Protein AF-0000000077138490 (afdb_homodimer)

Nearest PDB structures (foldseek):
  3auf-assembly1_A-2  TM=9.667E-01  e=4.530E-28  Symbiobacterium toebii
  5j9f-assembly2_A  TM=9.584E-01  e=4.190E-25  Homo sapiens
  2ywr-assembly1_A  TM=9.651E-01  e=1.581E-24  Aquifex aeolicus
  1men-assembly1_A  TM=9.579E-01  e=2.976E-24  Homo sapiens
  4zyv-assembly1_A  TM=9.561E-01  e=3.170E-24  Homo sapiens

Foldseek 3Di:
DDDQFEEEEEAAAACLLVLLLVVLCVVVVFRHDYAEYEYLHPPHNNRVSCVVVVGHYHYQNVVVDPDPVVSLVVVQVVVVVSVGQAYEYEHHQDDRDQVSCVVNPPRYKYKAFWDPPQQFHPPSLVVCVVVPDQKTEMWIARDHPDTPQAATDDIDMDGDDPPDDSVRSVVVRSVRSSPVVSVSVSQVSVVQWDDDPRYTGGHD/DDDQFEEEEEAAAACLLVLLLVVLCVVVVFRHDYAEYEYLHPPHNNNVSCVVVVGHYHYQHVVVDPDPVVSLVVVQVVVVVSVGQAYEYEHHQDDRDQVSCVVNPPRYKYKAFWDPPQQFHPPSLVVCVVVPDQKTEMWIARDHPDTPQAATDDIDMDGDDPPDDSVNSVVVRSVVSSPVVSVSVSQVSVVQWDDDPRYTGGHD

Organism: Leptospira biflexa serovar Patoc (strain Patoc 1 / ATCC 23582 / Paris) (NCBI:txid456481)

Structure (mmCIF, N/CA/C/O backbone):
data_AF-0000000077138490-model_v1
#
loop_
_entity.id
_entity.type
_entity.pdbx_description
1 polymer 'Phosphoribosylglycinamide formyltransferase'
#
loop_
_atom_site.group_PDB
_atom_site.id
_atom_site.type_symbol
_atom_site.label_atom_id
_atom_site.label_alt_id
_atom_site.label_comp_id
_atom_site.label_asym_id
_atom_site.label_entity_id
_atom_site.label_seq_id
_atom_site.pdbx_PDB_ins_code
_atom_site.Cartn_x
_atom_site.Cartn_y
_atom_site.Cartn_z
_atom_site.occupancy
_atom_site.B_iso_or_equiv
_atom_site.auth_seq_id
_atom_site.auth_comp_id
_atom_site.auth_asym_id
_atom_site.auth_atom_id
_atom_site.pdbx_PDB_model_num
ATOM 1 N N . MET A 1 1 ? 19.844 -21.078 -25.609 1 45.41 1 MET A N 1
ATOM 2 C CA . MET A 1 1 ? 18.406 -20.828 -25.562 1 45.41 1 MET A CA 1
ATOM 3 C C . MET A 1 1 ? 17.766 -21.531 -24.359 1 45.41 1 MET A C 1
ATOM 5 O O . MET A 1 1 ? 17.984 -22.719 -24.156 1 45.41 1 MET A O 1
ATOM 9 N N . GLY A 1 2 ? 17.375 -20.781 -23.266 1 61.38 2 GLY A N 1
ATOM 10 C CA . GLY A 1 2 ? 17.156 -21.484 -22.016 1 61.38 2 GLY A CA 1
ATOM 11 C C . GLY A 1 2 ? 16.125 -22.594 -22.125 1 61.38 2 GLY A C 1
ATOM 12 O O . GLY A 1 2 ? 15.359 -22.656 -23.094 1 61.38 2 GLY A O 1
ATOM 13 N N . LYS A 1 3 ? 16.297 -23.719 -21.406 1 80.75 3 LYS A N 1
ATOM 14 C CA . LYS A 1 3 ? 15.43 -24.891 -21.344 1 80.75 3 LYS A CA 1
ATOM 15 C C . LYS A 1 3 ? 13.977 -24.484 -21.141 1 80.75 3 LYS A C 1
ATOM 17 O O . LYS A 1 3 ? 13.695 -23.484 -20.469 1 80.75 3 LYS A O 1
ATOM 22 N N . THR A 1 4 ? 13.07 -25.109 -22 1 93.81 4 THR A N 1
ATOM 23 C CA . THR A 1 4 ? 11.641 -24.906 -21.797 1 93.81 4 THR A CA 1
ATOM 24 C C . THR A 1 4 ? 11.25 -25.188 -20.344 1 93.81 4 THR A C 1
ATOM 26 O O . THR A 1 4 ? 11.586 -26.234 -19.797 1 93.81 4 THR A O 1
ATOM 29 N N . LYS A 1 5 ? 10.617 -24.25 -19.688 1 97.06 5 LYS A N 1
ATOM 30 C CA . LYS A 1 5 ? 10.234 -24.406 -18.281 1 97.06 5 LYS A CA 1
ATOM 31 C C . LYS A 1 5 ? 8.922 -25.172 -18.156 1 97.06 5 LYS A C 1
ATOM 33 O O . LYS A 1 5 ? 8.016 -25.016 -18.984 1 97.06 5 LYS A O 1
ATOM 38 N N . ARG A 1 6 ? 8.898 -25.984 -17.203 1 98.12 6 ARG A N 1
ATOM 39 C CA . ARG A 1 6 ? 7.719 -26.766 -16.875 1 98.12 6 ARG A CA 1
ATOM 40 C C . ARG A 1 6 ? 6.898 -26.109 -15.773 1 98.12 6 ARG A C 1
ATOM 42 O O . ARG A 1 6 ? 7.426 -25.797 -14.703 1 98.12 6 ARG A O 1
ATOM 49 N N . VAL A 1 7 ? 5.543 -25.922 -16.078 1 98.62 7 VAL A N 1
ATOM 50 C CA . VAL A 1 7 ? 4.762 -25.125 -15.141 1 98.62 7 VAL A CA 1
ATOM 51 C C . VAL A 1 7 ? 3.537 -25.906 -14.688 1 98.62 7 VAL A C 1
ATOM 53 O O . VAL A 1 7 ? 2.891 -26.578 -15.492 1 98.62 7 VAL A O 1
ATOM 56 N N . VAL A 1 8 ? 3.26 -25.875 -13.414 1 98.88 8 VAL A N 1
ATOM 57 C CA . VAL A 1 8 ? 2.021 -26.344 -12.805 1 98.88 8 VAL A CA 1
ATOM 58 C C . VAL A 1 8 ? 1.247 -25.172 -12.219 1 98.88 8 VAL A C 1
ATOM 60 O O . VAL A 1 8 ? 1.833 -24.281 -11.578 1 98.88 8 VAL A O 1
ATOM 63 N N . PHE A 1 9 ? -0.049 -25.141 -12.445 1 98.94 9 PHE A N 1
ATOM 64 C CA . PHE A 1 9 ? -0.907 -24.109 -11.852 1 98.94 9 PHE A CA 1
ATOM 65 C C . PHE A 1 9 ? -1.698 -24.688 -10.68 1 98.94 9 PHE A C 1
ATOM 67 O O . PHE A 1 9 ? -2.096 -25.844 -10.703 1 98.94 9 PHE A O 1
ATOM 74 N N . LEU A 1 10 ? -1.898 -23.875 -9.664 1 98.94 10 LEU A N 1
ATOM 75 C CA . LEU A 1 10 ? -2.781 -24.172 -8.539 1 98.94 10 LEU A CA 1
ATOM 76 C C . LEU A 1 10 ? -3.955 -23.203 -8.5 1 98.94 10 LEU A C 1
ATOM 78 O O . LEU A 1 10 ? -3.764 -21.984 -8.586 1 98.94 10 LEU A O 1
ATOM 82 N N . ALA A 1 11 ? -5.207 -23.719 -8.383 1 98.81 11 ALA A N 1
ATOM 83 C CA . ALA A 1 11 ? -6.383 -22.859 -8.289 1 98.81 11 ALA A CA 1
ATOM 84 C C . ALA A 1 11 ? -7.496 -23.531 -7.504 1 98.81 11 ALA A C 1
ATOM 86 O O . ALA A 1 11 ? -7.621 -24.766 -7.52 1 98.81 11 ALA A O 1
ATOM 87 N N . SER A 1 12 ? -8.359 -22.734 -6.84 1 98.62 12 SER A N 1
ATOM 88 C CA . SER A 1 12 ? -9.461 -23.25 -6.035 1 98.62 12 SER A CA 1
ATOM 89 C C . SER A 1 12 ? -10.812 -22.812 -6.59 1 98.62 12 SER A C 1
ATOM 91 O O . SER A 1 12 ? -11.852 -23.359 -6.223 1 98.62 12 SER A O 1
ATOM 93 N N . GLY A 1 13 ? -10.727 -21.75 -7.477 1 97.19 13 GLY A N 1
ATOM 94 C CA . GLY A 1 13 ? -12.016 -21.141 -7.762 1 97.19 13 GLY A CA 1
ATOM 95 C C . GLY A 1 13 ? -12.234 -20.875 -9.242 1 97.19 13 GLY A C 1
ATOM 96 O O . GLY A 1 13 ? -12.086 -21.781 -10.062 1 97.19 13 GLY A O 1
ATOM 97 N N . ARG A 1 14 ? -12.586 -19.625 -9.688 1 95.69 14 ARG A N 1
ATOM 98 C CA . ARG A 1 14 ? -13.117 -19.203 -10.977 1 95.69 14 ARG A CA 1
ATOM 99 C C . ARG A 1 14 ? -12.094 -19.422 -12.086 1 95.69 14 ARG A C 1
ATOM 101 O O . ARG A 1 14 ? -12.461 -19.672 -13.242 1 95.69 14 ARG A O 1
ATOM 108 N N . GLY A 1 15 ? -10.883 -19.234 -11.742 1 98.5 15 GLY A N 1
ATOM 109 C CA . GLY A 1 15 ? -9.828 -19.547 -12.695 1 98.5 15 GLY A CA 1
ATOM 110 C C . GLY A 1 15 ? -9.578 -18.422 -13.68 1 98.5 15 GLY A C 1
ATOM 111 O O . GLY A 1 15 ? -8.922 -18.625 -14.711 1 98.5 15 GLY A O 1
ATOM 112 N N . SER A 1 16 ? -10.07 -17.172 -13.375 1 98.44 16 SER A N 1
ATOM 113 C CA . SER A 1 16 ? -9.906 -16.047 -14.281 1 98.44 16 SER A CA 1
ATOM 114 C C . SER A 1 16 ? -8.438 -15.734 -14.523 1 98.44 16 SER A C 1
ATOM 116 O O . SER A 1 16 ? -8.008 -15.555 -15.664 1 98.44 16 SER A O 1
ATOM 118 N N . ASN A 1 17 ? -7.629 -15.695 -13.516 1 98.81 17 ASN A N 1
ATOM 119 C CA . ASN A 1 17 ? -6.199 -15.453 -13.664 1 98.81 17 ASN A CA 1
ATOM 120 C C . ASN A 1 17 ? -5.516 -16.578 -14.43 1 98.81 17 ASN A C 1
ATOM 122 O O . ASN A 1 17 ? -4.629 -16.328 -15.25 1 98.81 17 ASN A O 1
ATOM 126 N N . PHE A 1 18 ? -5.945 -17.812 -14.164 1 98.88 18 PHE A N 1
ATOM 127 C CA . PHE A 1 18 ? -5.426 -18.969 -14.883 1 98.88 18 PHE A CA 1
ATOM 128 C C . PHE A 1 18 ? -5.684 -18.828 -16.375 1 98.88 18 PHE A C 1
ATOM 130 O O . PHE A 1 18 ? -4.762 -18.969 -17.188 1 98.88 18 PHE A O 1
ATOM 137 N N . SER A 1 19 ? -6.859 -18.5 -16.688 1 98.81 19 SER A N 1
ATOM 138 C CA . SER A 1 19 ? -7.242 -18.328 -18.078 1 98.81 19 SER A CA 1
ATOM 139 C C . SER A 1 19 ? -6.402 -17.266 -18.766 1 98.81 19 SER A C 1
ATOM 141 O O . SER A 1 19 ? -5.859 -17.484 -19.844 1 98.81 19 SER A O 1
ATOM 143 N N . ALA A 1 20 ? -6.293 -16.125 -18.125 1 98.69 20 ALA A N 1
ATOM 144 C CA . ALA A 1 20 ? -5.527 -15.016 -18.688 1 98.69 20 ALA A CA 1
ATOM 145 C C . ALA A 1 20 ? -4.066 -15.406 -18.891 1 98.69 20 ALA A C 1
ATOM 147 O O . ALA A 1 20 ? -3.457 -15.055 -19.906 1 98.69 20 ALA A O 1
ATOM 148 N N . ALA A 1 21 ? -3.518 -16.125 -17.953 1 98.69 21 ALA A N 1
ATOM 149 C CA . ALA A 1 21 ? -2.129 -16.562 -18.047 1 98.69 21 ALA A CA 1
ATOM 150 C C . ALA A 1 21 ? -1.93 -17.516 -19.234 1 98.69 21 ALA A C 1
ATOM 152 O O . ALA A 1 21 ? -1.017 -17.328 -20.031 1 98.69 21 ALA A O 1
ATOM 153 N N . VAL A 1 22 ? -2.795 -18.516 -19.359 1 98.5 22 VAL A N 1
ATOM 154 C CA . VAL A 1 22 ? -2.688 -19.516 -20.406 1 98.5 22 VAL A CA 1
ATOM 155 C C . VAL A 1 22 ? -2.84 -18.859 -21.766 1 98.5 22 VAL A C 1
ATOM 157 O O . VAL A 1 22 ? -2.062 -19.125 -22.688 1 98.5 22 VAL A O 1
ATOM 160 N N . GLU A 1 23 ? -3.807 -17.953 -21.891 1 98.31 23 GLU A N 1
ATOM 161 C CA . GLU A 1 23 ? -4.02 -17.25 -23.141 1 98.31 23 GLU A CA 1
ATOM 162 C C . GLU A 1 23 ? -2.775 -16.453 -23.547 1 98.31 23 GLU A C 1
ATOM 164 O O . GLU A 1 23 ? -2.385 -16.453 -24.719 1 98.31 23 GLU A O 1
ATOM 169 N N . SER A 1 24 ? -2.221 -15.789 -22.578 1 97.44 24 SER A N 1
ATOM 170 C CA . SER A 1 24 ? -1.019 -15 -22.844 1 97.44 24 SER A CA 1
ATOM 171 C C . SER A 1 24 ? 0.147 -15.898 -23.25 1 97.44 24 SER A C 1
ATOM 173 O O . SER A 1 24 ? 0.886 -15.578 -24.188 1 97.44 24 SER A O 1
ATOM 175 N N . ILE A 1 25 ? 0.33 -17.016 -22.562 1 95.38 25 ILE A N 1
ATOM 176 C CA . ILE A 1 25 ? 1.402 -17.953 -22.844 1 95.38 25 ILE A CA 1
ATOM 177 C C . ILE A 1 25 ? 1.269 -18.453 -24.281 1 95.38 25 ILE A C 1
ATOM 179 O O . ILE A 1 25 ? 2.252 -18.5 -25.031 1 95.38 25 ILE A O 1
ATOM 183 N N . GLN A 1 26 ? 0.097 -18.797 -24.672 1 96 26 GLN A N 1
ATOM 184 C CA . GLN A 1 26 ? -0.157 -19.312 -26 1 96 26 GLN A CA 1
ATOM 185 C C . GLN A 1 26 ? 0.01 -18.219 -27.062 1 96 26 GLN A C 1
ATOM 187 O O . GLN A 1 26 ? 0.671 -18.422 -28.078 1 96 26 GLN A O 1
ATOM 192 N N . LYS A 1 27 ? -0.556 -17.062 -26.766 1 95.75 27 LYS A N 1
ATOM 193 C CA . LYS A 1 27 ? -0.532 -15.961 -27.719 1 95.75 27 LYS A CA 1
ATOM 194 C C . LYS A 1 27 ? 0.897 -15.5 -27.984 1 95.75 27 LYS A C 1
ATOM 196 O O . LYS A 1 27 ? 1.263 -15.242 -29.141 1 95.75 27 LYS A O 1
ATOM 201 N N . LYS A 1 28 ? 1.673 -15.414 -26.984 1 95 28 LYS A N 1
ATOM 202 C CA . LYS A 1 28 ? 3.037 -14.914 -27.109 1 95 28 LYS A CA 1
ATOM 203 C C . LYS A 1 28 ? 4.008 -16.047 -27.453 1 95 28 LYS A C 1
ATOM 205 O O . LYS A 1 28 ? 5.211 -15.812 -27.594 1 95 28 LYS A O 1
ATOM 210 N N . LYS A 1 29 ? 3.521 -17.25 -27.469 1 92.88 29 LYS A N 1
ATOM 211 C CA . LYS A 1 29 ? 4.316 -18.438 -27.781 1 92.88 29 LYS A CA 1
ATOM 212 C C . LYS A 1 29 ? 5.492 -18.562 -26.812 1 92.88 29 LYS A C 1
ATOM 214 O O . LYS A 1 29 ? 6.629 -18.766 -27.234 1 92.88 29 LYS A O 1
ATOM 219 N N . LEU A 1 30 ? 5.129 -18.25 -25.547 1 92.5 30 LEU A N 1
ATOM 220 C CA . LEU A 1 30 ? 6.164 -18.391 -24.531 1 92.5 30 LEU A CA 1
ATOM 221 C C . LEU A 1 30 ? 6.641 -19.844 -24.438 1 92.5 30 LEU A C 1
ATOM 223 O O . LEU A 1 30 ? 5.844 -20.766 -24.594 1 92.5 30 LEU A O 1
ATOM 227 N N . LYS A 1 31 ? 7.902 -20.047 -24.172 1 91.25 31 LYS A N 1
ATOM 228 C CA . LYS A 1 31 ? 8.484 -21.375 -24.062 1 91.25 31 LYS A CA 1
ATOM 229 C C . LYS A 1 31 ? 8.219 -21.984 -22.703 1 91.25 31 LYS A C 1
ATOM 231 O O . LYS A 1 31 ? 9.133 -22.141 -21.891 1 91.25 31 LYS A O 1
ATOM 236 N N . LEU A 1 32 ? 6.98 -22.359 -22.531 1 95.38 32 LEU A N 1
ATOM 237 C CA . LEU A 1 32 ? 6.531 -23 -21.312 1 95.38 32 LEU A CA 1
ATOM 238 C C . LEU A 1 32 ? 5.742 -24.266 -21.625 1 95.38 32 LEU A C 1
ATOM 240 O O . LEU A 1 32 ? 4.965 -24.297 -22.578 1 95.38 32 LEU A O 1
ATOM 244 N N . ASP A 1 33 ? 6.035 -25.297 -20.922 1 96.56 33 ASP A N 1
ATOM 245 C CA . ASP A 1 33 ? 5.246 -26.516 -20.953 1 96.56 33 ASP A CA 1
ATOM 246 C C . ASP A 1 33 ? 4.266 -26.578 -19.781 1 96.56 33 ASP A C 1
ATOM 248 O O . ASP A 1 33 ? 4.676 -26.766 -18.641 1 96.56 33 ASP A O 1
ATOM 252 N N . ILE A 1 34 ? 2.984 -26.328 -20.062 1 98.31 34 ILE A N 1
ATOM 253 C CA . ILE A 1 34 ? 1.968 -26.391 -19.016 1 98.31 34 ILE A CA 1
ATOM 254 C C . ILE A 1 34 ? 1.633 -27.844 -18.703 1 98.31 34 ILE A C 1
ATOM 256 O O . ILE A 1 34 ? 1.036 -28.547 -19.531 1 98.31 34 ILE A O 1
ATOM 260 N N . LEU A 1 35 ? 1.93 -28.266 -17.531 1 98.62 35 LEU A N 1
ATOM 261 C CA . LEU A 1 35 ? 1.825 -29.688 -17.188 1 98.62 35 LEU A CA 1
ATOM 262 C C . LEU A 1 35 ? 0.421 -30.031 -16.688 1 98.62 35 LEU A C 1
ATOM 264 O O . LEU A 1 35 ? -0.133 -31.062 -17.062 1 98.62 35 LEU A O 1
ATOM 268 N N . ALA A 1 36 ? -0.094 -29.188 -15.836 1 98.81 36 ALA A N 1
ATOM 269 C CA . ALA A 1 36 ? -1.398 -29.484 -15.25 1 98.81 36 ALA A CA 1
ATOM 270 C C . ALA A 1 36 ? -1.926 -28.281 -14.461 1 98.81 36 ALA A C 1
ATOM 272 O O . ALA A 1 36 ? -1.16 -27.391 -14.094 1 98.81 36 ALA A O 1
ATOM 273 N N . LEU A 1 37 ? -3.225 -28.234 -14.312 1 98.94 37 LEU A N 1
ATOM 274 C CA . LEU A 1 37 ? -3.875 -27.469 -13.258 1 98.94 37 LEU A CA 1
ATOM 275 C C . LEU A 1 37 ? -4.27 -28.359 -12.094 1 98.94 37 LEU A C 1
ATOM 277 O O . LEU A 1 37 ? -4.988 -29.344 -12.281 1 98.94 37 LEU A O 1
ATOM 281 N N . VAL A 1 38 ? -3.73 -28.062 -10.953 1 98.94 38 VAL A N 1
ATOM 282 C CA . VAL A 1 38 ? -4.066 -28.797 -9.734 1 98.94 38 VAL A CA 1
ATOM 283 C C . VAL A 1 38 ? -5.047 -27.969 -8.898 1 98.94 38 VAL A C 1
ATOM 285 O O . VAL A 1 38 ? -4.828 -26.781 -8.656 1 98.94 38 VAL A O 1
ATOM 288 N N . SER A 1 39 ? -6.141 -28.594 -8.43 1 98.88 39 SER A N 1
ATOM 289 C CA . SER A 1 39 ? -7.137 -27.891 -7.625 1 98.88 39 SER A CA 1
ATOM 290 C C . SER A 1 39 ? -7.461 -28.672 -6.352 1 98.88 39 SER A C 1
ATOM 292 O O . SER A 1 39 ? -7.488 -29.891 -6.359 1 98.88 39 SER A O 1
ATOM 294 N N . ASP A 1 40 ? -7.695 -27.969 -5.297 1 98.75 40 ASP A N 1
ATOM 295 C CA . ASP A 1 40 ? -8.125 -28.547 -4.031 1 98.75 40 ASP A CA 1
ATOM 296 C C . ASP A 1 40 ? -9.648 -28.688 -3.98 1 98.75 40 ASP A C 1
ATOM 298 O O . ASP A 1 40 ? -10.195 -29.266 -3.037 1 98.75 40 ASP A O 1
ATOM 302 N N . ASN A 1 41 ? -10.352 -28.125 -4.953 1 98.62 41 ASN A N 1
ATOM 303 C CA . ASN A 1 41 ? -11.805 -28.047 -5.043 1 98.62 41 ASN A CA 1
ATOM 304 C C . ASN A 1 41 ? -12.328 -28.703 -6.312 1 98.62 41 ASN A C 1
ATOM 306 O O . ASN A 1 41 ? -12.148 -28.188 -7.414 1 98.62 41 ASN A O 1
ATOM 310 N N . PRO A 1 42 ? -13.031 -29.812 -6.156 1 98.31 42 PRO A N 1
ATOM 311 C CA . PRO A 1 42 ? -13.516 -30.531 -7.34 1 98.31 42 PRO A CA 1
ATOM 312 C C . PRO A 1 42 ? -14.5 -29.703 -8.164 1 98.31 42 PRO A C 1
ATOM 314 O O . PRO A 1 42 ? -14.742 -30 -9.336 1 98.31 42 PRO A O 1
ATOM 317 N N . GLU A 1 43 ? -15.023 -28.672 -7.582 1 98.25 43 GLU A N 1
ATOM 318 C CA . GLU A 1 43 ? -16.047 -27.875 -8.258 1 98.25 43 GLU A CA 1
ATOM 319 C C . GLU A 1 43 ? -15.453 -26.594 -8.836 1 98.25 43 GLU A C 1
ATOM 321 O O . GLU A 1 43 ? -16.188 -25.734 -9.32 1 98.25 43 GLU A O 1
ATOM 326 N N . ALA A 1 44 ? -14.172 -26.484 -8.797 1 98.69 44 ALA A N 1
ATOM 327 C CA . ALA A 1 44 ? -13.539 -25.25 -9.289 1 98.69 44 ALA A CA 1
ATOM 328 C C . ALA A 1 44 ? -13.805 -25.062 -10.773 1 98.69 44 ALA A C 1
ATOM 330 O O . ALA A 1 44 ? -13.547 -25.953 -11.586 1 98.69 44 ALA A O 1
ATOM 331 N N . LYS A 1 45 ? -14.25 -23.891 -11.148 1 98.69 45 LYS A N 1
ATOM 332 C CA . LYS A 1 45 ? -14.492 -23.578 -12.555 1 98.69 45 LYS A CA 1
ATOM 333 C C . LYS A 1 45 ? -13.188 -23.578 -13.344 1 98.69 45 LYS A C 1
ATOM 335 O O . LYS A 1 45 ? -13.188 -23.828 -14.555 1 98.69 45 LYS A O 1
ATOM 340 N N . ALA A 1 46 ? -12.117 -23.406 -12.68 1 98.81 46 ALA A N 1
ATOM 341 C CA . ALA A 1 46 ? -10.797 -23.453 -13.297 1 98.81 46 ALA A CA 1
ATOM 342 C C . ALA A 1 46 ? -10.555 -24.797 -13.977 1 98.81 46 ALA A C 1
ATOM 344 O O . ALA A 1 46 ? -9.852 -24.875 -14.992 1 98.81 46 ALA A O 1
ATOM 345 N N . LEU A 1 47 ? -11.133 -25.859 -13.445 1 98.81 47 LEU A N 1
ATOM 346 C CA . LEU A 1 47 ? -10.969 -27.188 -14.016 1 98.81 47 LEU A CA 1
ATOM 347 C C . LEU A 1 47 ? -11.594 -27.266 -15.398 1 98.81 47 LEU A C 1
ATOM 349 O O . LEU A 1 47 ? -11 -27.828 -16.328 1 98.81 47 LEU A O 1
ATOM 353 N N . THR A 1 48 ? -12.711 -26.703 -15.516 1 98.62 48 THR A N 1
ATOM 354 C CA . THR A 1 48 ? -13.391 -26.672 -16.812 1 98.62 48 THR A CA 1
ATOM 355 C C . THR A 1 48 ? -12.594 -25.844 -17.812 1 98.62 48 THR A C 1
ATOM 357 O O . THR A 1 48 ? -12.453 -26.234 -18.969 1 98.62 48 THR A O 1
ATOM 360 N N . ILE A 1 49 ? -12.086 -24.734 -17.391 1 98.62 49 ILE A N 1
ATOM 361 C CA . ILE A 1 49 ? -11.266 -23.875 -18.25 1 98.62 49 ILE A CA 1
ATOM 362 C C . ILE A 1 49 ? -10.047 -24.656 -18.734 1 98.62 49 ILE A C 1
ATOM 364 O O . ILE A 1 49 ? -9.719 -24.625 -19.922 1 98.62 49 ILE A O 1
ATOM 368 N N . ALA A 1 50 ? -9.367 -25.359 -17.812 1 98.75 50 ALA A N 1
ATOM 369 C CA . ALA A 1 50 ? -8.195 -26.156 -18.172 1 98.75 50 ALA A CA 1
ATOM 370 C C . ALA A 1 50 ? -8.539 -27.172 -19.25 1 98.75 50 ALA A C 1
ATOM 372 O O . ALA A 1 50 ? -7.816 -27.312 -20.25 1 98.75 50 ALA A O 1
ATOM 373 N N . LYS A 1 51 ? -9.602 -27.844 -19.078 1 98.31 51 LYS A N 1
ATOM 374 C CA . LYS A 1 51 ? -10.039 -28.859 -20.047 1 98.31 51 LYS A CA 1
ATOM 375 C C . LYS A 1 51 ? -10.281 -28.234 -21.406 1 98.31 51 LYS A C 1
ATOM 377 O O . LYS A 1 51 ? -9.914 -28.812 -22.438 1 98.31 51 LYS A O 1
ATOM 382 N N . ASN A 1 52 ? -10.883 -27.078 -21.391 1 98.19 52 ASN A N 1
ATOM 383 C CA . ASN A 1 52 ? -11.164 -26.391 -22.641 1 98.19 52 ASN A CA 1
ATOM 384 C C . ASN A 1 52 ? -9.875 -26.031 -23.391 1 98.19 52 ASN A C 1
ATOM 386 O O . ASN A 1 52 ? -9.867 -25.938 -24.609 1 98.19 52 ASN A O 1
ATOM 390 N N . PHE A 1 53 ? -8.797 -25.828 -22.688 1 98 53 PHE A N 1
ATOM 391 C CA . PHE A 1 53 ? -7.504 -25.5 -23.281 1 98 53 PHE A CA 1
ATOM 392 C C . PHE A 1 53 ? -6.727 -26.766 -23.609 1 98 53 PHE A C 1
ATOM 394 O O . PHE A 1 53 ? -5.617 -26.703 -24.141 1 98 53 PHE A O 1
ATOM 401 N N . GLY A 1 54 ? -7.273 -27.922 -23.172 1 98.12 54 GLY A N 1
ATOM 402 C CA . GLY A 1 54 ? -6.578 -29.188 -23.359 1 98.12 54 GLY A CA 1
ATOM 403 C C . GLY A 1 54 ? -5.477 -29.422 -22.344 1 98.12 54 GLY A C 1
ATOM 404 O O . GLY A 1 54 ? -4.516 -30.141 -22.625 1 98.12 54 GLY A O 1
ATOM 405 N N . ILE A 1 55 ? -5.547 -28.781 -21.266 1 98.56 55 ILE A N 1
ATOM 406 C CA . ILE A 1 55 ? -4.547 -28.906 -20.203 1 98.56 55 ILE A CA 1
ATOM 407 C C . ILE A 1 55 ? -4.988 -29.969 -19.203 1 98.56 55 ILE A C 1
ATOM 409 O O . ILE A 1 55 ? -6.156 -30.016 -18.812 1 98.56 55 ILE A O 1
ATOM 413 N N . SER A 1 56 ? -4.094 -30.875 -18.828 1 98.69 56 SER A N 1
ATOM 414 C CA . SER A 1 56 ? -4.383 -31.906 -17.844 1 98.69 56 SER A CA 1
ATOM 415 C C . SER A 1 56 ? -4.805 -31.312 -16.516 1 98.69 56 SER A C 1
ATOM 417 O O . SER A 1 56 ? -4.324 -30.234 -16.125 1 98.69 56 SER A O 1
ATOM 419 N N . THR A 1 57 ? -5.707 -31.969 -15.805 1 98.81 57 THR A N 1
ATOM 420 C CA . TH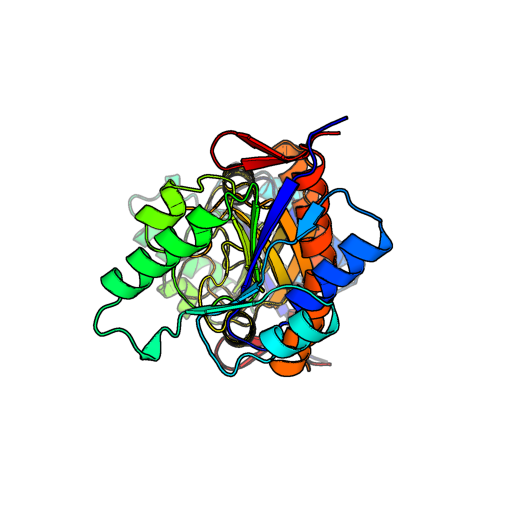R A 1 57 ? -6.152 -31.516 -14.492 1 98.81 57 THR A CA 1
ATOM 421 C C . THR A 1 57 ? -5.922 -32.594 -13.43 1 98.81 57 THR A C 1
ATOM 423 O O . THR A 1 57 ? -5.891 -33.781 -13.75 1 98.81 57 THR A O 1
ATOM 426 N N . LYS A 1 58 ? -5.703 -32.156 -12.281 1 98.69 58 LYS A N 1
ATOM 427 C CA . LYS A 1 58 ? -5.609 -33.031 -11.102 1 98.69 58 LYS A CA 1
ATOM 428 C C . LYS A 1 58 ? -6.379 -32.438 -9.922 1 98.69 58 LYS A C 1
ATOM 430 O O . LYS A 1 58 ? -6.164 -31.266 -9.562 1 98.69 58 LYS A O 1
ATOM 435 N N . VAL A 1 59 ? -7.27 -33.188 -9.398 1 98.75 59 VAL A N 1
ATOM 436 C CA . VAL A 1 59 ? -8.016 -32.75 -8.227 1 98.75 59 VAL A CA 1
ATOM 437 C C . VAL A 1 59 ? -7.496 -33.469 -6.98 1 98.75 59 VAL A C 1
ATOM 439 O O . VAL A 1 59 ? -7.402 -34.688 -6.957 1 98.75 59 VAL A O 1
ATOM 442 N N . ILE A 1 60 ? -7.043 -32.75 -6.031 1 98.56 60 ILE A N 1
ATOM 443 C CA . ILE A 1 60 ? -6.719 -33.188 -4.688 1 98.56 60 ILE A CA 1
ATOM 444 C C . ILE A 1 60 ? -7.688 -32.594 -3.682 1 98.56 60 ILE A C 1
ATOM 446 O O . ILE A 1 60 ? -7.422 -31.516 -3.139 1 98.56 60 ILE A O 1
ATOM 450 N N . PRO A 1 61 ? -8.805 -33.25 -3.461 1 98.25 61 PRO A N 1
ATOM 451 C CA . PRO A 1 61 ? -9.914 -32.625 -2.746 1 98.25 61 PRO A CA 1
ATOM 452 C C . PRO A 1 61 ? -9.617 -32.406 -1.265 1 98.25 61 PRO A C 1
ATOM 454 O O . PRO A 1 61 ? -9.664 -33.344 -0.476 1 98.25 61 PRO A O 1
ATOM 457 N N . TYR A 1 62 ? -9.398 -31.172 -0.905 1 97.81 62 TYR A N 1
ATOM 458 C CA . TYR A 1 62 ? -9.016 -30.812 0.455 1 97.81 62 TYR A CA 1
ATOM 459 C C . TYR A 1 62 ? -10.016 -31.359 1.467 1 97.81 62 TYR A C 1
ATOM 461 O O . TYR A 1 62 ? -9.633 -31.844 2.527 1 97.81 62 TYR A O 1
ATOM 469 N N . GLY A 1 63 ? -11.266 -31.344 1.094 1 96.38 63 GLY A N 1
ATOM 470 C CA . GLY A 1 63 ? -12.336 -31.719 1.994 1 96.38 63 GLY A CA 1
ATOM 471 C C . GLY A 1 63 ? -12.344 -33.219 2.316 1 96.38 63 GLY A C 1
ATOM 472 O O . GLY A 1 63 ? -13.008 -33.625 3.262 1 96.38 63 GLY A O 1
ATOM 473 N N . SER A 1 64 ? -11.648 -34 1.618 1 96.69 64 SER A N 1
ATOM 474 C CA . SER A 1 64 ? -11.641 -35.469 1.783 1 96.69 64 SER A CA 1
ATOM 475 C C . SER A 1 64 ? -10.57 -35.906 2.771 1 96.69 64 SER A C 1
ATOM 477 O O . SER A 1 64 ? -10.477 -37.094 3.109 1 96.69 64 SER A O 1
ATOM 479 N N . TYR A 1 65 ? -9.781 -35.031 3.24 1 97.06 65 TYR A N 1
ATOM 480 C CA . TYR A 1 65 ? -8.68 -35.375 4.133 1 97.06 65 TYR A CA 1
ATOM 481 C C . TYR A 1 65 ? -9.055 -35.094 5.586 1 97.06 65 TYR A C 1
ATOM 483 O O . TYR A 1 65 ? -9.773 -34.156 5.887 1 97.06 65 TYR A O 1
ATOM 491 N N . GLN A 1 66 ? -8.555 -35.938 6.41 1 93.62 66 GLN A N 1
ATOM 492 C CA . GLN A 1 66 ? -8.836 -35.812 7.836 1 93.62 66 GLN A CA 1
ATOM 493 C C . GLN A 1 66 ? -7.922 -34.781 8.492 1 93.62 66 GLN A C 1
ATOM 495 O O . GLN A 1 66 ? -8.281 -34.156 9.5 1 93.62 66 GLN A O 1
ATOM 500 N N . SER A 1 67 ? -6.75 -34.625 7.949 1 95.75 67 SER A N 1
ATOM 501 C CA . SER A 1 67 ? -5.809 -33.656 8.508 1 95.75 67 SER A CA 1
ATOM 502 C C . SER A 1 67 ? -5.191 -32.781 7.406 1 95.75 67 SER A C 1
ATOM 504 O O . SER A 1 67 ? -4.965 -33.25 6.293 1 95.75 67 SER A O 1
ATOM 506 N N . LYS A 1 68 ? -4.891 -31.531 7.742 1 93.88 68 LYS A N 1
ATOM 507 C CA . LYS A 1 68 ? -4.195 -30.625 6.844 1 93.88 68 LYS A CA 1
ATOM 508 C C . LYS A 1 68 ? -2.842 -31.188 6.422 1 93.88 68 LYS A C 1
ATOM 510 O O . LYS A 1 68 ? -2.41 -30.984 5.285 1 93.88 68 LYS A O 1
ATOM 515 N N . SER A 1 69 ? -2.225 -31.875 7.371 1 96 69 SER A N 1
ATOM 516 C CA . SER A 1 69 ? -0.912 -32.469 7.105 1 96 69 SER A CA 1
ATOM 517 C C . SER A 1 69 ? -0.992 -33.531 6.035 1 96 69 SER A C 1
ATOM 519 O O . SER A 1 69 ? -0.141 -33.594 5.148 1 96 69 SER A O 1
ATOM 521 N N . ASP A 1 70 ? -1.977 -34.375 6.078 1 97.12 70 ASP A N 1
ATOM 522 C CA . ASP A 1 70 ? -2.164 -35.406 5.078 1 97.12 70 ASP A CA 1
ATOM 523 C C . ASP A 1 70 ? -2.414 -34.812 3.697 1 97.12 70 ASP A C 1
ATOM 525 O O . ASP A 1 70 ? -1.873 -35.281 2.699 1 97.12 70 ASP A O 1
ATOM 529 N N . TYR A 1 71 ? -3.258 -33.875 3.699 1 98.19 71 TYR A N 1
ATOM 530 C CA . TYR A 1 71 ? -3.531 -33.188 2.443 1 98.19 71 TYR A CA 1
ATOM 531 C C . TYR A 1 71 ? -2.242 -32.656 1.815 1 98.19 71 TYR A C 1
ATOM 533 O O . TYR A 1 71 ? -1.976 -32.906 0.637 1 98.19 71 TYR A O 1
ATOM 541 N N . HIS A 1 72 ? -1.426 -32.031 2.662 1 98.06 72 HIS A N 1
ATOM 542 C CA . HIS A 1 72 ? -0.242 -31.359 2.119 1 98.06 72 HIS A CA 1
ATOM 543 C C . HIS A 1 72 ? 0.825 -32.375 1.734 1 98.06 72 HIS A C 1
ATOM 545 O O . HIS A 1 72 ? 1.577 -32.188 0.78 1 98.06 72 HIS A O 1
ATOM 551 N N . ARG A 1 73 ? 0.88 -33.438 2.414 1 97.56 73 ARG A N 1
ATOM 552 C CA . ARG A 1 73 ? 1.771 -34.531 2.006 1 97.56 73 ARG A CA 1
ATOM 553 C C . ARG A 1 73 ? 1.409 -35.031 0.615 1 97.56 73 ARG A C 1
ATOM 555 O O . ARG A 1 73 ? 2.287 -35.219 -0.227 1 97.56 73 ARG A O 1
ATOM 562 N N . ASP A 1 74 ? 0.166 -35.219 0.387 1 98.25 74 ASP A N 1
ATOM 563 C CA . ASP A 1 74 ? -0.293 -35.719 -0.91 1 98.25 74 ASP A CA 1
ATOM 564 C C . ASP A 1 74 ? -0.101 -34.656 -1.995 1 98.25 74 ASP A C 1
ATOM 566 O O . ASP A 1 74 ? 0.311 -34.969 -3.111 1 98.25 74 ASP A O 1
ATOM 570 N N . LEU A 1 75 ? -0.478 -33.469 -1.672 1 98.75 75 LEU A N 1
ATOM 571 C CA . LEU A 1 75 ? -0.244 -32.375 -2.604 1 98.75 75 LEU A CA 1
ATOM 572 C C . LEU A 1 75 ? 1.214 -32.344 -3.049 1 98.75 75 LEU A C 1
ATOM 574 O O . LEU A 1 75 ? 1.501 -32.281 -4.246 1 98.75 75 LEU A O 1
ATOM 578 N N . LEU A 1 76 ? 2.125 -32.344 -2.053 1 98.69 76 LEU A N 1
ATOM 579 C CA . LEU A 1 76 ? 3.555 -32.281 -2.342 1 98.69 76 LEU A CA 1
ATOM 580 C C . LEU A 1 76 ? 3.959 -33.469 -3.244 1 98.69 76 LEU A C 1
ATOM 582 O O . LEU A 1 76 ? 4.609 -33.25 -4.273 1 98.69 76 LEU A O 1
ATOM 586 N N . ARG A 1 77 ? 3.551 -34.625 -2.875 1 98.56 77 ARG A N 1
ATOM 587 C CA . ARG A 1 77 ? 3.898 -35.844 -3.633 1 98.56 77 ARG A CA 1
ATOM 588 C C . ARG A 1 77 ? 3.428 -35.719 -5.078 1 98.56 77 ARG A C 1
ATOM 590 O O . ARG A 1 77 ? 4.191 -36 -6.008 1 98.56 77 ARG A O 1
ATOM 597 N N . GLN A 1 78 ? 2.246 -35.312 -5.273 1 98.56 78 GLN A N 1
ATOM 598 C CA . GLN A 1 78 ? 1.642 -35.312 -6.602 1 98.56 78 GLN A CA 1
ATOM 599 C C . GLN A 1 78 ? 2.211 -34.188 -7.457 1 98.56 78 GLN A C 1
ATOM 601 O O . GLN A 1 78 ? 2.449 -34.375 -8.648 1 98.56 78 GLN A O 1
ATOM 606 N N . VAL A 1 79 ? 2.406 -33.031 -6.883 1 98.81 79 VAL A N 1
ATOM 607 C CA . VAL A 1 79 ? 2.98 -31.922 -7.625 1 98.81 79 VAL A CA 1
ATOM 608 C C . VAL A 1 79 ? 4.445 -32.219 -7.949 1 98.81 79 VAL A C 1
ATOM 610 O O . VAL A 1 79 ? 4.914 -31.922 -9.055 1 98.81 79 VAL A O 1
ATOM 613 N N . GLU A 1 80 ? 5.191 -32.75 -6.98 1 98.56 80 GLU A N 1
ATOM 614 C CA . GLU A 1 80 ? 6.594 -33.094 -7.184 1 98.56 80 GLU A CA 1
ATOM 615 C C . GLU A 1 80 ?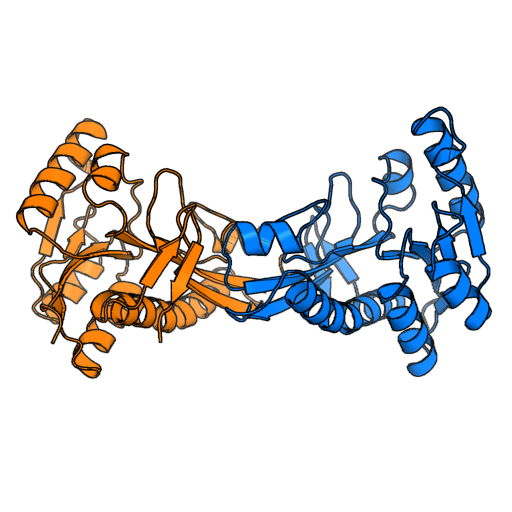 6.754 -34.062 -8.344 1 98.56 80 GLU A C 1
ATOM 617 O O . GLU A 1 80 ? 7.742 -34.031 -9.078 1 98.56 80 GLU A O 1
ATOM 622 N N . ALA A 1 81 ? 5.789 -34.969 -8.484 1 98.5 81 ALA A N 1
ATOM 623 C CA . ALA A 1 81 ? 5.84 -36 -9.531 1 98.5 81 ALA A CA 1
ATOM 624 C C . ALA A 1 81 ? 5.871 -35.344 -10.914 1 98.5 81 ALA A C 1
ATOM 626 O O . ALA A 1 81 ? 6.387 -35.938 -11.867 1 98.5 81 ALA A O 1
ATOM 627 N N . TYR A 1 82 ? 5.359 -34.125 -11.055 1 98.44 82 TYR A N 1
ATOM 628 C CA . TYR A 1 82 ? 5.395 -33.406 -12.328 1 98.44 82 TYR A CA 1
ATOM 629 C C . TYR A 1 82 ? 6.785 -32.844 -12.594 1 98.44 82 TYR A C 1
ATOM 631 O O . TYR A 1 82 ? 7.102 -32.469 -13.719 1 98.44 82 TYR A O 1
ATOM 639 N N . ASP A 1 83 ? 7.605 -32.656 -11.562 1 97.94 83 ASP A N 1
ATOM 640 C CA . ASP A 1 83 ? 8.938 -32.062 -11.633 1 97.94 83 ASP A CA 1
ATOM 641 C C . ASP A 1 83 ? 8.883 -30.672 -12.266 1 97.94 83 ASP A C 1
ATOM 643 O O . ASP A 1 83 ? 9.578 -30.406 -13.25 1 97.94 83 ASP A O 1
ATOM 647 N N . PRO A 1 84 ? 8.086 -29.812 -11.703 1 98.62 84 PRO A N 1
ATOM 648 C CA . PRO A 1 84 ? 7.914 -28.484 -12.32 1 98.62 84 PRO A CA 1
ATOM 649 C C . PRO A 1 84 ? 9.094 -27.562 -12.055 1 98.62 84 PRO A C 1
ATOM 651 O O . PRO A 1 84 ? 9.758 -27.672 -11.016 1 98.62 84 PRO A O 1
ATOM 654 N N . ASP A 1 85 ? 9.367 -26.641 -13 1 98.38 85 ASP A N 1
ATOM 655 C CA . ASP A 1 85 ? 10.297 -25.531 -12.805 1 98.38 85 ASP A CA 1
ATOM 656 C C . ASP A 1 85 ? 9.602 -24.344 -12.141 1 98.38 85 ASP A C 1
ATOM 658 O O . ASP A 1 85 ? 10.258 -23.531 -11.484 1 98.38 85 ASP A O 1
ATOM 662 N N . LEU A 1 86 ? 8.289 -24.266 -12.32 1 98.75 86 LEU A N 1
ATOM 663 C CA . LEU A 1 86 ? 7.477 -23.156 -11.836 1 98.75 86 LEU A CA 1
ATOM 664 C C . LEU A 1 86 ? 6.098 -23.641 -11.391 1 98.75 86 LEU A C 1
ATOM 666 O O . LEU A 1 86 ? 5.477 -24.453 -12.07 1 98.75 86 LEU A O 1
ATOM 670 N N . ILE A 1 87 ? 5.68 -23.172 -10.258 1 98.94 87 ILE A N 1
ATOM 671 C CA . ILE A 1 87 ? 4.316 -23.328 -9.766 1 98.94 87 ILE A CA 1
ATOM 672 C C . ILE A 1 87 ? 3.639 -21.969 -9.672 1 98.94 87 ILE A C 1
ATOM 674 O O . ILE A 1 87 ? 4.199 -21.031 -9.102 1 98.94 87 ILE A O 1
ATOM 678 N N . VAL A 1 88 ? 2.486 -21.844 -10.258 1 98.94 88 VAL A N 1
ATOM 679 C CA . VAL A 1 88 ? 1.754 -20.578 -10.234 1 98.94 88 VAL A CA 1
ATOM 680 C C . VAL A 1 88 ? 0.444 -20.75 -9.477 1 98.94 88 VAL A C 1
ATOM 682 O O . VAL A 1 88 ? -0.438 -21.5 -9.906 1 98.94 88 VAL A O 1
ATOM 685 N N . ALA A 1 89 ? 0.414 -20.094 -8.367 1 98.88 89 ALA A N 1
ATOM 686 C CA . ALA A 1 89 ? -0.839 -20.031 -7.621 1 98.88 89 ALA A CA 1
ATOM 687 C C . ALA A 1 89 ? -1.67 -18.828 -8.031 1 98.88 89 ALA A C 1
ATOM 689 O O . ALA A 1 89 ? -1.174 -17.703 -8.031 1 98.88 89 ALA A O 1
ATOM 690 N N . CYS A 1 90 ? -2.893 -19.016 -8.383 1 98 90 CYS A N 1
ATOM 691 C CA . CYS A 1 90 ? -3.811 -17.953 -8.773 1 98 90 CYS A CA 1
ATOM 692 C C . CYS A 1 90 ? -5.223 -18.234 -8.281 1 98 90 CYS A C 1
ATOM 694 O O . CYS A 1 90 ? -6.027 -18.844 -9 1 98 90 CYS A O 1
ATOM 696 N N . GLY A 1 91 ? -5.465 -17.781 -7.16 1 97.62 91 GLY A N 1
ATOM 697 C CA . GLY A 1 91 ? -6.707 -18.094 -6.473 1 97.62 91 GLY A CA 1
ATOM 698 C C . GLY A 1 91 ? -6.688 -19.422 -5.766 1 97.62 91 GLY A C 1
ATOM 699 O O . GLY A 1 91 ? -7.699 -20.141 -5.73 1 97.62 91 GLY A O 1
ATOM 700 N N . TYR A 1 92 ? -5.52 -19.875 -5.406 1 98.31 92 TYR A N 1
ATOM 701 C CA . TYR A 1 92 ? -5.41 -21.078 -4.57 1 98.31 92 TYR A CA 1
ATOM 702 C C . TYR A 1 92 ? -5.652 -20.734 -3.105 1 98.31 92 TYR A C 1
ATOM 704 O O . TYR A 1 92 ? -4.93 -19.922 -2.521 1 98.31 92 TYR A O 1
ATOM 712 N N . MET A 1 93 ? -6.613 -21.297 -2.428 1 97.06 93 MET A N 1
ATOM 713 C CA . MET A 1 93 ? -7.172 -20.766 -1.19 1 97.06 93 MET A CA 1
ATOM 714 C C . MET A 1 93 ? -6.633 -21.516 0.021 1 97.06 93 MET A C 1
ATOM 716 O O . MET A 1 93 ? -7.211 -21.453 1.106 1 97.06 93 MET A O 1
ATOM 720 N N . ARG A 1 94 ? -5.559 -22.281 -0.179 1 96.62 94 ARG A N 1
ATOM 721 C CA . ARG A 1 94 ? -4.91 -22.969 0.933 1 96.62 94 ARG A CA 1
ATOM 722 C C . ARG A 1 94 ? -3.551 -22.359 1.241 1 96.62 94 ARG A C 1
ATOM 724 O O . ARG A 1 94 ? -2.816 -21.969 0.328 1 96.62 94 ARG A O 1
ATOM 731 N N . ILE A 1 95 ? -3.283 -22.281 2.51 1 96.31 95 ILE A N 1
ATOM 732 C CA . ILE A 1 95 ? -1.931 -21.906 2.908 1 96.31 95 ILE A CA 1
ATOM 733 C C . ILE A 1 95 ? -0.982 -23.094 2.701 1 96.31 95 ILE A C 1
ATOM 735 O O . ILE A 1 95 ? -1.166 -24.156 3.295 1 96.31 95 ILE A O 1
ATOM 739 N N . LEU A 1 96 ? -0.006 -22.922 1.873 1 97.5 96 LEU A N 1
ATOM 740 C CA . LEU A 1 96 ? 0.976 -23.984 1.622 1 97.5 96 LEU A CA 1
ATOM 741 C C . LEU A 1 96 ? 1.893 -24.156 2.828 1 97.5 96 LEU A C 1
ATOM 743 O O . LEU A 1 96 ? 2.482 -23.203 3.318 1 97.5 96 LEU A O 1
ATOM 747 N N . LYS A 1 97 ? 2.027 -25.312 3.301 1 96.62 97 LYS A N 1
ATOM 748 C CA . LYS A 1 97 ? 2.838 -25.594 4.484 1 96.62 97 LYS A CA 1
ATOM 749 C C . LYS A 1 97 ? 4.324 -25.438 4.176 1 96.62 97 LYS A C 1
ATOM 751 O O . LYS A 1 97 ? 4.734 -25.5 3.016 1 96.62 97 LYS A O 1
ATOM 756 N N . PRO A 1 98 ? 5.129 -25.266 5.156 1 96.94 98 PRO A N 1
ATOM 757 C CA . PRO A 1 98 ? 6.559 -25 4.984 1 96.94 98 PRO A CA 1
ATOM 758 C C . PRO A 1 98 ? 7.262 -26.094 4.164 1 96.94 98 PRO A C 1
ATOM 760 O O . PRO A 1 98 ? 8.141 -25.781 3.354 1 96.94 98 PRO A O 1
ATOM 763 N N . GLU A 1 99 ? 6.895 -27.312 4.312 1 97.19 99 GLU A N 1
ATOM 764 C CA . GLU A 1 99 ? 7.535 -28.406 3.586 1 97.19 99 GLU A CA 1
ATOM 765 C C . GLU A 1 99 ? 7.367 -28.234 2.078 1 97.19 99 GLU A C 1
ATOM 767 O O . GLU A 1 99 ? 8.305 -28.469 1.313 1 97.19 99 GLU A O 1
ATOM 772 N N . PHE A 1 100 ? 6.188 -27.891 1.708 1 98.12 100 PHE A N 1
ATOM 773 C CA . PHE A 1 100 ? 5.902 -27.656 0.296 1 98.12 100 PHE A CA 1
ATOM 774 C C . PHE A 1 100 ? 6.695 -26.469 -0.23 1 98.12 100 PHE A C 1
ATOM 776 O O . PHE A 1 100 ? 7.328 -26.547 -1.284 1 98.12 100 PHE A O 1
ATOM 783 N N . VAL A 1 101 ? 6.703 -25.359 0.508 1 98.38 101 VAL A N 1
ATOM 784 C CA . VAL A 1 101 ? 7.352 -24.125 0.11 1 98.38 101 VAL A CA 1
ATOM 785 C C . VAL A 1 101 ? 8.859 -24.328 0.011 1 98.38 101 VAL A C 1
ATOM 787 O O . VAL A 1 101 ? 9.5 -23.875 -0.938 1 98.38 101 VAL A O 1
ATOM 790 N N . GLN A 1 102 ? 9.367 -25.016 0.951 1 97.75 102 GLN A N 1
ATOM 791 C CA . GLN A 1 102 ? 10.812 -25.25 0.99 1 97.75 102 GLN A CA 1
ATOM 792 C C . GLN A 1 102 ? 11.25 -26.141 -0.172 1 97.75 102 GLN A C 1
ATOM 794 O O . GLN A 1 102 ? 12.32 -25.938 -0.747 1 97.75 102 GLN A O 1
ATOM 799 N N . ARG A 1 103 ? 10.461 -27.094 -0.528 1 98 103 ARG A N 1
ATOM 800 C CA . ARG A 1 103 ? 10.789 -28 -1.623 1 98 103 ARG A CA 1
ATOM 801 C C . ARG A 1 103 ? 10.898 -27.234 -2.945 1 98 103 ARG A C 1
ATOM 803 O O . ARG A 1 103 ? 11.719 -27.578 -3.795 1 98 103 ARG A O 1
ATOM 810 N N . PHE A 1 104 ? 10.047 -26.234 -3.117 1 98.38 104 PHE A N 1
ATOM 811 C CA . PHE A 1 104 ? 9.984 -25.484 -4.363 1 98.38 104 PHE A CA 1
ATOM 812 C C . PHE A 1 104 ? 10.398 -24.031 -4.141 1 98.38 104 PHE A C 1
ATOM 814 O O . PHE A 1 104 ? 9.75 -23.109 -4.633 1 98.38 104 PHE A O 1
ATOM 821 N N . LYS A 1 105 ? 11.414 -23.906 -3.332 1 96.56 105 LYS A N 1
ATOM 822 C CA . LYS A 1 105 ? 11.891 -22.578 -2.965 1 96.56 105 LYS A CA 1
ATOM 823 C C . LYS A 1 105 ? 12.195 -21.734 -4.207 1 96.56 105 LYS A C 1
ATOM 825 O O . LYS A 1 105 ? 12.906 -22.188 -5.105 1 96.56 105 LYS A O 1
ATOM 830 N N . ASN A 1 106 ? 11.609 -20.547 -4.25 1 97.56 106 ASN A N 1
ATOM 831 C CA . ASN A 1 106 ? 11.781 -19.578 -5.316 1 97.56 106 ASN A CA 1
ATOM 832 C C . ASN A 1 106 ? 11.266 -20.094 -6.652 1 97.56 106 ASN A C 1
ATOM 834 O O . ASN A 1 106 ? 11.711 -19.656 -7.711 1 97.56 106 ASN A O 1
ATOM 838 N N . GLN A 1 107 ? 10.336 -21.078 -6.609 1 98.38 107 GLN A N 1
ATOM 839 C CA . GLN A 1 107 ? 9.734 -21.641 -7.812 1 98.38 107 GLN A CA 1
ATOM 840 C C . GLN A 1 107 ? 8.219 -21.5 -7.789 1 98.38 107 GLN A C 1
ATOM 842 O O . GLN A 1 107 ? 7.523 -22.062 -8.641 1 98.38 107 GLN A O 1
ATOM 847 N N . ILE A 1 108 ? 7.688 -20.844 -6.758 1 98.88 108 ILE A N 1
ATOM 848 C CA . ILE A 1 108 ? 6.25 -20.625 -6.613 1 98.88 108 ILE A CA 1
ATOM 849 C C . ILE A 1 108 ? 5.941 -19.141 -6.684 1 98.88 108 ILE A C 1
ATOM 851 O O . ILE A 1 108 ? 6.504 -18.344 -5.926 1 98.88 108 ILE A O 1
ATOM 855 N N . ILE A 1 109 ? 5.105 -18.75 -7.598 1 98.81 109 ILE A N 1
ATOM 856 C CA . ILE A 1 109 ? 4.652 -17.359 -7.59 1 98.81 109 ILE A CA 1
ATOM 857 C C . ILE A 1 109 ? 3.143 -17.312 -7.363 1 98.81 109 ILE A C 1
ATOM 859 O O . ILE A 1 109 ? 2.436 -18.281 -7.648 1 98.81 109 ILE A O 1
ATOM 863 N N . ASN A 1 110 ? 2.666 -16.297 -6.797 1 98.88 110 ASN A N 1
ATOM 864 C CA . ASN A 1 110 ? 1.264 -16.047 -6.488 1 98.88 110 ASN A CA 1
ATOM 865 C C . ASN A 1 110 ? 0.846 -14.641 -6.895 1 98.88 110 ASN A C 1
ATOM 867 O O . ASN A 1 110 ? 1.652 -13.711 -6.84 1 98.88 110 ASN A O 1
ATOM 871 N N . VAL A 1 111 ? -0.354 -14.5 -7.348 1 98.88 111 VAL A N 1
ATOM 872 C CA . VAL A 1 111 ? -0.938 -13.18 -7.566 1 98.88 111 VAL A CA 1
ATOM 873 C C . VAL A 1 111 ? -1.928 -12.859 -6.449 1 98.88 111 VAL A C 1
ATOM 875 O O . VAL A 1 111 ? -2.781 -13.68 -6.113 1 98.88 111 VAL A O 1
ATOM 878 N N . HIS A 1 112 ? -1.776 -11.758 -5.82 1 98.94 112 HIS A N 1
ATOM 879 C CA . HIS A 1 112 ? -2.582 -11.328 -4.684 1 98.94 112 HIS A CA 1
ATOM 880 C C . HIS A 1 112 ? -3.238 -9.977 -4.957 1 98.94 112 HIS A C 1
ATOM 882 O O . HIS A 1 112 ? -2.584 -9.047 -5.441 1 98.94 112 HIS A O 1
ATOM 888 N N . PRO A 1 113 ? -4.52 -9.867 -4.711 1 98.88 113 PRO A N 1
ATOM 889 C CA . PRO A 1 113 ? -5.273 -8.68 -5.121 1 98.88 113 PRO A CA 1
ATOM 890 C C . PRO A 1 113 ? -5.16 -7.535 -4.113 1 98.88 113 PRO A C 1
ATOM 892 O O . PRO A 1 113 ? -6.172 -6.918 -3.76 1 98.88 113 PRO A O 1
ATOM 895 N N . SER A 1 114 ? -3.975 -7.184 -3.725 1 98.88 114 SER A N 1
ATOM 896 C CA . SER A 1 114 ? -3.672 -5.992 -2.936 1 98.88 114 SER A CA 1
ATOM 897 C C . SER A 1 114 ? -2.246 -5.512 -3.182 1 98.88 114 SER A C 1
ATOM 899 O O . SER A 1 114 ? -1.445 -6.219 -3.799 1 98.88 114 SER A O 1
ATOM 901 N N . LEU A 1 115 ? -1.976 -4.32 -2.793 1 98.94 115 LEU A N 1
ATOM 902 C CA . LEU A 1 115 ? -0.605 -3.822 -2.787 1 98.94 115 LEU A CA 1
ATOM 903 C C . LEU A 1 115 ? 0.125 -4.246 -1.519 1 98.94 115 LEU A C 1
ATOM 905 O O . LEU A 1 115 ? 0.197 -3.484 -0.553 1 98.94 115 LEU A O 1
ATOM 909 N N . LEU A 1 116 ? 0.648 -5.445 -1.585 1 98.88 116 LEU A N 1
ATOM 910 C CA . LEU A 1 116 ? 1.391 -5.957 -0.438 1 98.88 116 LEU A CA 1
ATOM 911 C C . LEU A 1 116 ? 2.547 -5.027 -0.081 1 98.88 116 LEU A C 1
ATOM 913 O O . LEU A 1 116 ? 3.162 -4.43 -0.965 1 98.88 116 LEU A O 1
ATOM 917 N N . PRO A 1 117 ? 2.789 -4.867 1.229 1 98.75 117 PRO A N 1
ATOM 918 C CA . PRO A 1 117 ? 2.373 -5.719 2.344 1 98.75 117 PRO A CA 1
ATOM 919 C C . PRO A 1 117 ? 1.006 -5.332 2.906 1 98.75 117 PRO A C 1
ATOM 921 O O . PRO A 1 117 ? 0.545 -5.93 3.883 1 98.75 117 PRO A O 1
ATOM 924 N N . ALA A 1 118 ? 0.301 -4.348 2.326 1 98.75 118 ALA A N 1
ATOM 925 C CA . ALA A 1 118 ? -1.034 -4.008 2.811 1 98.75 118 ALA A CA 1
ATOM 926 C C . ALA A 1 118 ? -2.031 -5.121 2.5 1 98.75 118 ALA A C 1
ATOM 928 O O . ALA A 1 118 ? -2.002 -5.707 1.414 1 98.75 118 ALA A O 1
ATOM 929 N N . PHE A 1 119 ? -2.836 -5.492 3.488 1 98.62 119 PHE A N 1
ATOM 930 C CA . PHE A 1 119 ? -4.012 -6.352 3.383 1 98.62 119 PHE A CA 1
ATOM 931 C C . PHE A 1 119 ? -3.627 -7.738 2.889 1 98.62 119 PHE A C 1
ATOM 933 O O . PHE A 1 119 ? -4.137 -8.203 1.866 1 98.62 119 PHE A O 1
ATOM 940 N N . PRO A 1 120 ? -2.748 -8.484 3.518 1 98.5 120 PRO A N 1
ATOM 941 C CA . PRO A 1 120 ? -2.467 -9.883 3.199 1 98.5 120 PRO A CA 1
ATOM 942 C C . PRO A 1 120 ? -3.633 -10.812 3.539 1 98.5 120 PRO A C 1
ATOM 944 O O . PRO A 1 120 ? -4.539 -10.422 4.281 1 98.5 120 PRO A O 1
ATOM 947 N N . GLY A 1 121 ? -3.717 -11.945 2.98 1 97.56 121 GLY A N 1
ATOM 948 C CA . GLY A 1 121 ? -4.688 -12.961 3.365 1 97.56 121 GLY A CA 1
ATOM 949 C C . GLY A 1 121 ? -6 -12.844 2.615 1 97.56 121 GLY A C 1
ATOM 950 O O . GLY A 1 121 ? -6.02 -12.469 1.44 1 97.56 121 GLY A O 1
ATOM 951 N N . LEU A 1 122 ? -7.078 -13.141 3.295 1 97 122 LEU A N 1
ATOM 952 C CA . LEU A 1 122 ? -8.375 -13.289 2.637 1 97 122 LEU A CA 1
ATOM 953 C C . LEU A 1 122 ? -9.109 -11.953 2.586 1 97 122 LEU A C 1
ATOM 955 O O . LEU A 1 122 ? -8.891 -11.086 3.434 1 97 122 LEU A O 1
ATOM 959 N N . ASP A 1 123 ? -9.922 -11.719 1.602 1 97.5 123 ASP A N 1
ATOM 960 C CA . ASP A 1 123 ? -10.844 -10.594 1.451 1 97.5 123 ASP A CA 1
ATOM 961 C C . ASP A 1 123 ? -10.094 -9.266 1.42 1 97.5 123 ASP A C 1
ATOM 963 O O . ASP A 1 123 ? -10.477 -8.312 2.105 1 97.5 123 ASP A O 1
ATOM 967 N N . SER A 1 124 ? -9 -9.289 0.688 1 98.38 124 SER A N 1
ATOM 968 C CA . SER A 1 124 ? -8.125 -8.117 0.655 1 98.38 124 SER A CA 1
ATOM 969 C C . SER A 1 124 ? -8.844 -6.914 0.056 1 98.38 124 SER A C 1
ATOM 971 O O . SER A 1 124 ? -8.617 -5.777 0.479 1 98.38 124 SER A O 1
ATOM 973 N N . GLN A 1 125 ? -9.703 -7.117 -0.927 1 98.5 125 GLN A N 1
ATOM 974 C CA . GLN A 1 125 ? -10.43 -6.012 -1.547 1 98.5 125 GLN A CA 1
ATOM 975 C C . GLN A 1 125 ? -11.422 -5.391 -0.57 1 98.5 125 GLN A C 1
ATOM 977 O O . GLN A 1 125 ? -11.555 -4.164 -0.508 1 98.5 125 GLN A O 1
ATOM 982 N N . LYS A 1 126 ? -12.141 -6.246 0.124 1 98.31 126 LYS A N 1
ATOM 983 C CA . LYS A 1 126 ? -13.047 -5.758 1.155 1 98.31 126 LYS A CA 1
ATOM 984 C C . LYS A 1 126 ? -12.297 -5.012 2.25 1 98.31 126 LYS A C 1
ATOM 986 O O . LYS A 1 126 ? -12.75 -3.975 2.732 1 98.31 126 LYS A O 1
ATOM 991 N N . GLN A 1 127 ? -11.195 -5.578 2.705 1 98.44 127 GLN A N 1
ATOM 992 C CA . GLN A 1 127 ? -10.359 -4.91 3.697 1 98.44 127 GLN A CA 1
ATOM 993 C C . GLN A 1 127 ? -9.969 -3.508 3.238 1 98.44 127 GLN A C 1
ATOM 995 O O . GLN A 1 127 ? -10.008 -2.561 4.027 1 98.44 127 GLN A O 1
ATOM 1000 N N . ALA A 1 128 ? -9.562 -3.385 1.97 1 98.62 128 ALA A N 1
ATOM 1001 C CA . ALA A 1 128 ? -9.148 -2.104 1.402 1 98.62 128 ALA A CA 1
ATOM 1002 C C . ALA A 1 128 ? -10.281 -1.083 1.466 1 98.62 128 ALA A C 1
ATOM 1004 O O . ALA A 1 128 ? -10.086 0.045 1.924 1 98.62 128 ALA A O 1
ATOM 1005 N N . LEU A 1 129 ? -11.453 -1.508 1.071 1 98.25 129 LEU A N 1
ATOM 1006 C CA . LEU A 1 129 ? -12.609 -0.62 1.075 1 98.25 129 LEU A CA 1
ATOM 1007 C C . LEU A 1 129 ? -12.992 -0.227 2.5 1 98.25 129 LEU A C 1
ATOM 1009 O O . LEU A 1 129 ? -13.266 0.943 2.773 1 98.25 129 LEU A O 1
ATOM 1013 N N . ASP A 1 130 ? -13.008 -1.244 3.355 1 97.94 130 ASP A N 1
ATOM 1014 C CA . ASP A 1 130 ? -13.383 -0.995 4.742 1 97.94 130 ASP A CA 1
ATOM 1015 C C . ASP A 1 130 ? -12.383 -0.055 5.418 1 97.94 130 ASP A C 1
ATOM 1017 O O . ASP A 1 130 ? -12.766 0.75 6.273 1 97.94 130 ASP A O 1
ATOM 1021 N N . TYR A 1 131 ? -11.148 -0.17 5.074 1 98.44 131 TYR A N 1
ATOM 1022 C CA . TYR A 1 131 ? -10.109 0.675 5.652 1 98.44 131 TYR A CA 1
ATOM 1023 C C . TYR A 1 131 ? -10.219 2.104 5.133 1 98.44 131 TYR A C 1
ATOM 1025 O O . TYR A 1 131 ? -9.812 3.051 5.816 1 98.44 131 TYR A O 1
ATOM 1033 N N . GLY A 1 132 ? -10.672 2.26 3.879 1 98.62 132 GLY A N 1
ATOM 1034 C CA . GLY A 1 132 ? -10.875 3.578 3.297 1 98.62 132 GLY A CA 1
ATOM 1035 C C . GLY A 1 132 ? -9.688 4.062 2.492 1 98.62 132 GLY A C 1
ATOM 1036 O O . GLY A 1 132 ? -9.461 5.27 2.377 1 98.62 132 GLY A O 1
ATOM 1037 N N . VAL A 1 133 ? -8.859 3.156 1.991 1 98.88 133 VAL A N 1
ATOM 1038 C CA . VAL A 1 133 ? -7.734 3.561 1.148 1 98.88 133 VAL A CA 1
ATOM 1039 C C . VAL A 1 133 ? -8.258 4.141 -0.163 1 98.88 133 VAL A C 1
ATOM 1041 O O . VAL A 1 133 ? -9.398 3.889 -0.55 1 98.88 133 VAL A O 1
ATOM 1044 N N . LYS A 1 134 ? -7.426 4.949 -0.777 1 98.88 134 LYS A N 1
ATOM 1045 C CA . LYS A 1 134 ? -7.797 5.57 -2.045 1 98.88 134 LYS A CA 1
ATOM 1046 C C . LYS A 1 134 ? -7.043 4.934 -3.209 1 98.88 134 LYS A C 1
ATOM 1048 O O . LYS A 1 134 ? -7.379 5.16 -4.375 1 98.88 134 LYS A O 1
ATOM 1053 N N . VAL A 1 135 ? -6.035 4.145 -2.896 1 98.88 135 VAL A N 1
ATOM 1054 C CA . VAL A 1 135 ? -5.23 3.389 -3.852 1 98.88 135 VAL A CA 1
ATOM 1055 C C . VAL A 1 135 ? -5.242 1.908 -3.48 1 98.88 135 VAL A C 1
ATOM 1057 O O . VAL A 1 135 ? -5.074 1.554 -2.311 1 98.88 135 VAL A O 1
ATOM 1060 N N . ALA A 1 136 ? -5.562 1.104 -4.414 1 98.88 136 ALA A N 1
ATOM 1061 C CA . ALA A 1 136 ? -5.48 -0.351 -4.301 1 98.88 136 ALA A CA 1
ATOM 1062 C C . ALA A 1 136 ? -4.621 -0.942 -5.414 1 98.88 136 ALA A C 1
ATOM 1064 O O . ALA A 1 136 ? -3.855 -0.224 -6.062 1 98.88 136 ALA A O 1
ATOM 1065 N N . GLY A 1 137 ? -4.676 -2.289 -5.578 1 98.88 137 GLY A N 1
ATOM 1066 C CA . GLY A 1 137 ? -3.9 -2.906 -6.645 1 98.88 137 GLY A CA 1
ATOM 1067 C C . GLY A 1 137 ? -3.678 -4.391 -6.438 1 98.88 137 GLY A C 1
ATOM 1068 O O . GLY A 1 137 ? -4.484 -5.062 -5.785 1 98.88 137 GLY A O 1
ATOM 1069 N N . CYS A 1 138 ? -2.609 -4.852 -7.09 1 98.94 138 CYS A N 1
ATOM 1070 C CA . CYS A 1 138 ? -2.295 -6.273 -7.008 1 98.94 138 CYS A CA 1
ATOM 1071 C C . CYS A 1 138 ? -0.787 -6.496 -7.012 1 98.94 138 CYS A C 1
ATOM 1073 O O . CYS A 1 138 ? -0.02 -5.594 -7.352 1 98.94 138 CYS A O 1
ATOM 1075 N N . THR A 1 139 ? -0.395 -7.617 -6.566 1 98.94 139 THR A N 1
ATOM 1076 C CA . THR A 1 139 ? 1.001 -8.008 -6.406 1 98.94 139 THR A CA 1
ATOM 1077 C C . THR A 1 139 ? 1.234 -9.414 -6.934 1 98.94 139 THR A C 1
ATOM 1079 O O . THR A 1 139 ? 0.435 -10.32 -6.68 1 98.94 139 THR A O 1
ATOM 1082 N N . VAL A 1 140 ? 2.195 -9.594 -7.754 1 98.94 140 VAL A N 1
ATOM 1083 C CA . VAL A 1 140 ? 2.74 -10.922 -8.008 1 98.94 140 VAL A CA 1
ATOM 1084 C C . VAL A 1 140 ? 4.039 -11.102 -7.223 1 98.94 140 VAL A C 1
ATOM 1086 O O . VAL A 1 140 ? 4.934 -10.258 -7.285 1 98.94 140 VAL A O 1
ATOM 1089 N N . HIS A 1 141 ? 4.094 -12.164 -6.453 1 98.94 141 HIS A N 1
ATOM 1090 C CA . HIS A 1 141 ? 5.25 -12.367 -5.586 1 98.94 141 HIS A CA 1
ATOM 1091 C C . HIS A 1 141 ? 5.633 -13.844 -5.516 1 98.94 141 HIS A C 1
ATOM 1093 O O . HIS A 1 141 ? 4.82 -14.711 -5.828 1 98.94 141 HIS A O 1
ATOM 1099 N N . PHE A 1 142 ? 6.871 -14.109 -5.133 1 98.81 142 PHE A N 1
ATOM 1100 C CA . PHE A 1 142 ? 7.242 -15.469 -4.758 1 98.81 142 PHE A CA 1
ATOM 1101 C C . PHE A 1 142 ? 6.57 -15.875 -3.451 1 98.81 142 PHE A C 1
ATOM 1103 O O . PHE A 1 142 ? 6.301 -15.031 -2.596 1 98.81 142 PHE A O 1
ATOM 1110 N N . VAL A 1 143 ? 6.309 -17.156 -3.371 1 98.62 143 VAL A N 1
ATOM 1111 C CA . VAL A 1 143 ? 5.711 -17.672 -2.146 1 98.62 143 VAL A CA 1
ATOM 1112 C C . VAL A 1 143 ? 6.809 -18.156 -1.201 1 98.62 143 VAL A C 1
ATOM 1114 O O . VAL A 1 143 ? 7.559 -19.078 -1.529 1 98.62 143 VAL A O 1
ATOM 1117 N N . TRP A 1 144 ? 7.027 -17.438 -0.124 1 96.88 144 TRP A N 1
ATOM 1118 C CA . TRP A 1 144 ? 7.883 -17.844 0.986 1 96.88 144 TRP A CA 1
ATOM 1119 C C . TRP A 1 144 ? 7.051 -18.266 2.191 1 96.88 144 TRP A C 1
ATOM 1121 O O . TRP A 1 144 ? 5.828 -18.406 2.09 1 96.88 144 TRP A O 1
ATOM 1131 N N . GLU A 1 145 ? 7.887 -18.453 3.236 1 93 145 GLU A N 1
ATOM 1132 C CA . GLU A 1 145 ? 7.152 -18.828 4.445 1 93 145 GLU A CA 1
ATOM 1133 C C . GLU A 1 145 ? 6.395 -17.641 5.02 1 93 145 GLU A C 1
ATOM 1135 O O . GLU A 1 145 ? 6.898 -16.516 5.016 1 93 145 GLU A O 1
ATOM 1140 N N . GLY A 1 146 ? 5.242 -17.547 5.352 1 94.5 146 GLY A N 1
ATOM 1141 C CA . GLY A 1 146 ? 4.336 -16.484 5.773 1 94.5 146 GLY A CA 1
ATOM 1142 C C . GLY A 1 146 ? 3.273 -16.156 4.742 1 94.5 146 GLY A C 1
ATOM 1143 O O . GLY A 1 146 ? 3.508 -16.297 3.539 1 94.5 146 GLY A O 1
ATOM 1144 N N . VAL A 1 147 ? 2.342 -15.68 5.137 1 96.81 147 VAL A N 1
ATOM 1145 C CA . VAL A 1 147 ? 1.217 -15.383 4.254 1 96.81 147 VAL A CA 1
ATOM 1146 C C . VAL A 1 147 ? 1.488 -14.094 3.486 1 96.81 147 VAL A C 1
ATOM 1148 O O . VAL A 1 147 ? 1.574 -13.016 4.078 1 96.81 147 VAL A O 1
ATOM 1151 N N . ASP A 1 148 ? 1.727 -14.164 2.199 1 97.94 148 ASP A N 1
ATOM 1152 C CA . ASP A 1 148 ? 1.84 -13.047 1.27 1 97.94 148 ASP A CA 1
ATOM 1153 C C . ASP A 1 148 ? 3.012 -12.141 1.64 1 97.94 148 ASP A C 1
ATOM 1155 O O . ASP A 1 148 ? 2.904 -10.914 1.569 1 97.94 148 ASP A O 1
ATOM 1159 N N . THR A 1 149 ? 4.172 -12.742 2.023 1 97.44 149 THR A N 1
ATOM 1160 C CA . THR A 1 149 ? 5.285 -11.953 2.533 1 97.44 149 THR A CA 1
ATOM 1161 C C . THR A 1 149 ? 6.512 -12.109 1.644 1 97.44 149 THR A C 1
ATOM 1163 O O . THR A 1 149 ? 7.535 -11.453 1.864 1 97.44 149 THR A O 1
ATOM 1166 N N . GLY A 1 150 ? 6.484 -12.977 0.659 1 98.31 150 GLY A N 1
ATOM 1167 C CA . GLY A 1 150 ? 7.676 -13.281 -0.118 1 98.31 150 GLY A CA 1
ATOM 1168 C C . GLY A 1 150 ? 8.078 -12.156 -1.051 1 98.31 150 GLY A C 1
ATOM 1169 O O . GLY A 1 150 ? 7.367 -11.156 -1.174 1 98.31 150 GLY A O 1
ATOM 1170 N N . PRO A 1 151 ? 9.227 -12.32 -1.715 1 98.69 151 PRO A N 1
ATOM 1171 C CA . PRO A 1 151 ? 9.773 -11.281 -2.592 1 98.69 151 PRO A CA 1
ATOM 1172 C C . PRO A 1 151 ? 8.805 -10.875 -3.701 1 98.69 151 PRO A C 1
ATOM 1174 O O . PRO A 1 151 ? 8.25 -11.742 -4.387 1 98.69 151 PRO A O 1
ATOM 1177 N N . ILE A 1 152 ? 8.617 -9.617 -3.871 1 98.88 152 ILE A N 1
ATOM 1178 C CA . ILE A 1 152 ? 7.648 -9.07 -4.812 1 98.88 152 ILE A CA 1
ATOM 1179 C C . ILE A 1 152 ? 8.281 -8.953 -6.195 1 98.88 152 ILE A C 1
ATOM 1181 O O . ILE A 1 152 ? 9.367 -8.383 -6.34 1 98.88 152 ILE A O 1
ATOM 1185 N N . ILE A 1 153 ? 7.625 -9.477 -7.152 1 98.88 153 ILE A N 1
ATOM 1186 C CA . ILE A 1 153 ? 8.094 -9.438 -8.531 1 98.88 153 ILE A CA 1
ATOM 1187 C C . ILE A 1 153 ? 7.527 -8.211 -9.234 1 98.88 153 ILE A C 1
ATOM 1189 O O . ILE A 1 153 ? 8.281 -7.383 -9.766 1 98.88 153 ILE A O 1
ATOM 1193 N N . LEU A 1 154 ? 6.211 -8.078 -9.242 1 98.94 154 LEU A N 1
ATOM 1194 C CA . LEU A 1 154 ? 5.516 -6.969 -9.891 1 98.94 154 LEU A CA 1
ATOM 1195 C C . LEU A 1 154 ? 4.359 -6.477 -9.023 1 98.94 154 LEU A C 1
ATOM 1197 O O . LEU A 1 154 ? 3.768 -7.254 -8.273 1 98.94 154 LEU A O 1
ATOM 1201 N N . GLN A 1 155 ? 4.043 -5.238 -9.203 1 98.94 155 GLN A N 1
ATOM 1202 C CA . GLN A 1 155 ? 2.85 -4.629 -8.617 1 98.94 155 GLN A CA 1
ATOM 1203 C C . GLN A 1 155 ? 2.211 -3.639 -9.586 1 98.94 155 GLN A C 1
ATOM 1205 O O . GLN A 1 155 ? 2.9 -3.039 -10.414 1 98.94 155 GLN A O 1
ATOM 1210 N N . LYS A 1 156 ? 0.988 -3.529 -9.445 1 98.88 156 LYS A N 1
ATOM 1211 C CA . LYS A 1 156 ? 0.244 -2.508 -10.172 1 98.88 156 LYS A CA 1
ATOM 1212 C C . LYS A 1 156 ? -0.812 -1.856 -9.289 1 98.88 156 LYS A C 1
ATOM 1214 O O . LYS A 1 156 ? -1.563 -2.549 -8.594 1 98.88 156 LYS A O 1
ATOM 1219 N N . ALA A 1 157 ? -0.812 -0.529 -9.289 1 98.94 157 ALA A N 1
ATOM 1220 C CA . ALA A 1 157 ? -1.762 0.233 -8.484 1 98.94 157 ALA A CA 1
ATOM 1221 C C . ALA A 1 157 ? -2.916 0.75 -9.336 1 98.94 157 ALA A C 1
ATOM 1223 O O . ALA A 1 157 ? -2.756 0.979 -10.539 1 98.94 157 ALA A O 1
ATOM 1224 N N . ILE A 1 158 ? -4.031 0.931 -8.68 1 98.81 158 ILE A N 1
ATOM 1225 C CA . ILE A 1 158 ? -5.172 1.608 -9.297 1 98.81 158 ILE A CA 1
ATOM 1226 C C . ILE A 1 158 ? -5.781 2.592 -8.297 1 98.81 158 ILE A C 1
ATOM 1228 O O . ILE A 1 158 ? -5.73 2.369 -7.086 1 98.81 158 ILE A O 1
ATOM 1232 N N . ALA A 1 159 ? -6.32 3.693 -8.789 1 98.69 159 ALA A N 1
ATOM 1233 C CA . ALA A 1 159 ? -7.109 4.602 -7.961 1 98.69 159 ALA A CA 1
ATOM 1234 C C . ALA A 1 159 ? -8.516 4.047 -7.73 1 98.69 159 ALA A C 1
ATOM 1236 O O . ALA A 1 159 ? -9.156 3.562 -8.664 1 98.69 159 ALA A O 1
ATOM 1237 N N . ILE A 1 160 ? -8.977 4.078 -6.531 1 98.69 160 ILE A N 1
ATOM 1238 C CA . ILE A 1 160 ? -10.336 3.635 -6.215 1 98.69 160 ILE A CA 1
ATOM 1239 C C . ILE A 1 160 ? -11.328 4.762 -6.5 1 98.69 160 ILE A C 1
ATOM 1241 O O . ILE A 1 160 ? -11.133 5.895 -6.055 1 98.69 160 ILE A O 1
ATOM 1245 N N . ARG A 1 161 ? -12.336 4.414 -7.184 1 97.38 161 ARG A N 1
ATOM 1246 C CA . ARG A 1 161 ? -13.398 5.395 -7.379 1 97.38 161 ARG A CA 1
ATOM 1247 C C . ARG A 1 161 ? -14.359 5.402 -6.195 1 97.38 161 ARG A C 1
ATOM 1249 O O . ARG A 1 161 ? -14.688 4.348 -5.648 1 97.38 161 ARG A O 1
ATOM 1256 N N . PRO A 1 162 ? -14.836 6.559 -5.797 1 94.44 162 PRO A N 1
ATOM 1257 C CA . PRO A 1 162 ? -15.664 6.688 -4.594 1 94.44 162 PRO A CA 1
ATOM 1258 C C . PRO A 1 162 ? -16.922 5.824 -4.648 1 94.44 162 PRO A C 1
ATOM 1260 O O . PRO A 1 162 ? -17.406 5.371 -3.609 1 94.44 162 PRO A O 1
ATOM 1263 N N . GLU A 1 163 ? -17.375 5.504 -5.824 1 94.75 163 GLU A N 1
ATOM 1264 C CA . GLU A 1 163 ? -18.672 4.84 -5.941 1 94.75 163 GLU A CA 1
ATOM 1265 C C . GLU A 1 163 ? -18.5 3.33 -6.105 1 94.75 163 GLU A C 1
ATOM 1267 O O . GLU A 1 163 ? -19.5 2.596 -6.18 1 94.75 163 GLU A O 1
ATOM 1272 N N . TRP A 1 164 ? -17.344 2.898 -6.094 1 97.69 164 TRP A N 1
ATOM 1273 C CA . TRP A 1 164 ? -17.109 1.489 -6.391 1 97.69 164 TRP A CA 1
ATOM 1274 C C . TRP A 1 164 ? -17.594 0.604 -5.246 1 97.69 164 TRP A C 1
ATOM 1276 O O . TRP A 1 164 ? -17.344 0.911 -4.074 1 97.69 164 TRP A O 1
ATOM 1286 N N . THR A 1 165 ? -18.281 -0.403 -5.566 1 97.94 165 THR A N 1
ATOM 1287 C CA . THR A 1 165 ? -18.562 -1.51 -4.66 1 97.94 165 THR A CA 1
ATOM 1288 C C . THR A 1 165 ? -17.359 -2.463 -4.59 1 97.94 165 THR A C 1
ATOM 1290 O O . THR A 1 165 ? -16.406 -2.314 -5.34 1 97.94 165 THR A O 1
ATOM 1293 N N . GLU A 1 166 ? -17.438 -3.404 -3.678 1 98.25 166 GLU A N 1
ATOM 1294 C CA . GLU A 1 166 ? -16.406 -4.438 -3.605 1 98.25 166 GLU A CA 1
ATOM 1295 C C . GLU A 1 166 ? -16.281 -5.176 -4.934 1 98.25 166 GLU A C 1
ATOM 1297 O O . GLU A 1 166 ? -15.164 -5.477 -5.371 1 98.25 166 GLU A O 1
ATOM 1302 N N . LYS A 1 167 ? -17.391 -5.465 -5.523 1 98.44 167 LYS A N 1
ATOM 1303 C CA . LYS A 1 167 ? -17.391 -6.164 -6.809 1 98.44 167 LYS A CA 1
ATOM 1304 C C . LYS A 1 167 ? -16.672 -5.348 -7.875 1 98.44 167 LYS A C 1
ATOM 1306 O O . LYS A 1 167 ? -15.844 -5.879 -8.617 1 98.44 167 LYS A O 1
ATOM 1311 N N . GLU A 1 168 ? -16.969 -4.016 -7.965 1 98.62 168 GLU A N 1
ATOM 1312 C CA . GLU A 1 168 ? -16.344 -3.145 -8.961 1 98.62 168 GLU A CA 1
ATOM 1313 C C . GLU A 1 168 ? -14.844 -3.016 -8.734 1 98.62 168 GLU A C 1
ATOM 1315 O O . GLU A 1 168 ? -14.062 -3.051 -9.68 1 98.62 168 GLU A O 1
ATOM 1320 N N . LEU A 1 169 ? -14.5 -2.889 -7.449 1 98.75 169 LEU A N 1
ATOM 1321 C CA . LEU A 1 169 ? -13.078 -2.836 -7.125 1 98.75 169 LEU A CA 1
ATOM 1322 C C . LEU A 1 169 ? -12.383 -4.133 -7.52 1 98.75 169 LEU A C 1
ATOM 1324 O O . LEU A 1 169 ? -11.305 -4.109 -8.117 1 98.75 169 LEU A O 1
ATOM 1328 N N . SER A 1 170 ? -13.008 -5.27 -7.238 1 98.69 170 SER A N 1
ATOM 1329 C CA . SER A 1 170 ? -12.445 -6.582 -7.547 1 98.69 170 SER A CA 1
ATOM 1330 C C . SER A 1 170 ? -12.227 -6.746 -9.047 1 98.69 170 SER A C 1
ATOM 1332 O O . SER A 1 170 ? -11.188 -7.258 -9.477 1 98.69 170 SER A O 1
ATOM 1334 N N . LEU A 1 171 ? -13.172 -6.301 -9.812 1 98.69 171 LEU A N 1
ATOM 1335 C CA . LEU A 1 171 ? -13.07 -6.406 -11.266 1 98.69 171 LEU A CA 1
ATOM 1336 C C . LEU A 1 171 ? -11.945 -5.523 -11.797 1 98.69 171 LEU A C 1
ATOM 1338 O O . LEU A 1 171 ? -11.211 -5.922 -12.703 1 98.69 171 LEU A O 1
ATOM 1342 N N . ALA A 1 172 ? -11.844 -4.32 -11.25 1 98.81 172 ALA A N 1
ATOM 1343 C CA . ALA A 1 172 ? -10.789 -3.408 -11.672 1 98.81 172 ALA A CA 1
ATOM 1344 C C . ALA A 1 172 ? -9.414 -3.982 -11.359 1 98.81 172 ALA A C 1
ATOM 1346 O O . ALA A 1 172 ? -8.5 -3.9 -12.188 1 98.81 172 ALA A O 1
ATOM 1347 N N . ILE A 1 173 ? -9.25 -4.562 -10.219 1 98.88 173 ILE A N 1
ATOM 1348 C CA . ILE A 1 173 ? -7.984 -5.16 -9.812 1 98.88 173 ILE A CA 1
ATOM 1349 C C . ILE A 1 173 ? -7.684 -6.379 -10.688 1 98.88 173 ILE A C 1
ATOM 1351 O O . ILE A 1 173 ? -6.543 -6.582 -11.102 1 98.88 173 ILE A O 1
ATOM 1355 N N . LEU A 1 174 ? -8.711 -7.184 -10.914 1 98.81 174 LEU A N 1
ATOM 1356 C CA . LEU A 1 174 ? -8.57 -8.391 -11.719 1 98.81 174 LEU A CA 1
ATOM 1357 C C . LEU A 1 174 ? -8.016 -8.062 -13.102 1 98.81 174 LEU A C 1
ATOM 1359 O O . LEU A 1 174 ? -7.176 -8.797 -13.625 1 98.81 174 LEU A O 1
ATOM 1363 N N . LYS A 1 175 ? -8.477 -6.941 -13.672 1 98.88 175 LYS A N 1
ATOM 1364 C CA . LYS A 1 175 ? -7.977 -6.508 -14.969 1 98.88 175 LYS A CA 1
ATOM 1365 C C . LYS A 1 175 ? -6.465 -6.312 -14.938 1 98.88 175 LYS A C 1
ATOM 1367 O O . LYS A 1 175 ? -5.762 -6.688 -15.875 1 98.88 175 LYS A O 1
ATOM 1372 N N . GLU A 1 176 ? -5.98 -5.715 -13.867 1 98.88 176 GLU A N 1
ATOM 1373 C CA . GLU A 1 176 ? -4.543 -5.504 -13.727 1 98.88 176 GLU A CA 1
ATOM 1374 C C . GLU A 1 176 ? -3.812 -6.82 -13.469 1 98.88 176 GLU A C 1
ATOM 1376 O O . GLU A 1 176 ? -2.695 -7.02 -13.953 1 98.88 176 GLU A O 1
ATOM 1381 N N . GLU A 1 177 ? -4.406 -7.723 -12.703 1 98.94 177 GLU A N 1
ATOM 1382 C CA . GLU A 1 177 ? -3.832 -9.047 -12.469 1 98.94 177 GLU A CA 1
ATOM 1383 C C . GLU A 1 177 ? -3.623 -9.797 -13.773 1 98.94 177 GLU A C 1
ATOM 1385 O O . GLU A 1 177 ? -2.605 -10.469 -13.953 1 98.94 177 GLU A O 1
ATOM 1390 N N . HIS A 1 178 ? -4.578 -9.688 -14.648 1 98.88 178 HIS A N 1
ATOM 1391 C CA . HIS A 1 178 ? -4.52 -10.359 -15.945 1 98.88 178 HIS A CA 1
ATOM 1392 C C . HIS A 1 178 ? -3.328 -9.867 -16.766 1 98.88 178 HIS A C 1
ATOM 1394 O O . HIS A 1 178 ? -2.918 -10.531 -17.719 1 98.88 178 HIS A O 1
ATOM 1400 N N . ILE A 1 179 ? -2.838 -8.758 -16.391 1 98.75 179 ILE A N 1
ATOM 1401 C CA . ILE A 1 179 ? -1.708 -8.18 -17.109 1 98.75 179 ILE A CA 1
ATOM 1402 C C . ILE A 1 179 ? -0.403 -8.586 -16.422 1 98.75 179 ILE A C 1
ATOM 1404 O O . ILE A 1 179 ? 0.499 -9.125 -17.062 1 98.75 179 ILE A O 1
ATOM 1408 N N . ILE A 1 180 ? -0.343 -8.477 -15.102 1 98.88 180 ILE A N 1
ATOM 1409 C CA . ILE A 1 180 ? 0.978 -8.555 -14.484 1 98.88 180 ILE A CA 1
ATOM 1410 C C . ILE A 1 180 ? 1.314 -10.016 -14.188 1 98.88 180 ILE A C 1
ATOM 1412 O O . ILE A 1 180 ? 2.488 -10.391 -14.133 1 98.88 180 ILE A O 1
ATOM 1416 N N . LEU A 1 181 ? 0.334 -10.875 -13.977 1 98.88 181 LEU A N 1
ATOM 1417 C CA . LEU A 1 181 ? 0.664 -12.273 -13.719 1 98.88 181 LEU A CA 1
ATOM 1418 C C . LEU A 1 181 ? 1.324 -12.914 -14.938 1 98.88 181 LEU A C 1
ATOM 1420 O O . LEU A 1 181 ? 2.416 -13.477 -14.828 1 98.88 181 LEU A O 1
ATOM 1424 N N . PRO A 1 182 ? 0.708 -12.805 -16.156 1 98.81 182 PRO A N 1
ATOM 1425 C CA . PRO A 1 182 ? 1.398 -13.336 -17.328 1 98.81 182 PRO A CA 1
ATOM 1426 C C . PRO A 1 182 ? 2.783 -12.727 -17.531 1 98.81 182 PRO A C 1
ATOM 1428 O O . PRO A 1 182 ? 3.721 -13.43 -17.922 1 98.81 182 PRO A O 1
ATOM 1431 N N . LEU A 1 183 ? 2.887 -11.461 -17.266 1 98.81 183 LEU A N 1
ATOM 1432 C CA . LEU A 1 183 ? 4.184 -10.805 -17.422 1 98.81 183 LEU A CA 1
ATOM 1433 C C . LEU A 1 183 ? 5.203 -11.406 -16.453 1 98.81 183 LEU A C 1
ATOM 1435 O O . LEU A 1 183 ? 6.352 -11.648 -16.828 1 98.81 183 LEU A O 1
ATOM 1439 N N . ALA A 1 184 ? 4.828 -11.648 -15.211 1 98.81 184 ALA A N 1
ATOM 1440 C CA . ALA A 1 184 ? 5.719 -12.258 -14.227 1 98.81 184 ALA A CA 1
ATOM 1441 C C . ALA A 1 184 ? 6.148 -13.656 -14.664 1 98.81 184 ALA A C 1
ATOM 1443 O O . ALA A 1 184 ? 7.316 -14.023 -14.516 1 98.81 184 ALA A O 1
ATOM 1444 N N . ILE A 1 185 ? 5.203 -14.422 -15.164 1 98.69 185 ILE A N 1
ATOM 1445 C CA . ILE A 1 185 ? 5.5 -15.758 -15.656 1 98.69 185 ILE A CA 1
ATOM 1446 C C . ILE A 1 185 ? 6.5 -15.68 -16.812 1 98.69 185 ILE A C 1
ATOM 1448 O O . ILE A 1 185 ? 7.457 -16.453 -16.859 1 98.69 185 ILE A O 1
ATOM 1452 N N . GLN A 1 186 ? 6.285 -14.742 -17.719 1 98.12 186 GLN A N 1
ATOM 1453 C CA . GLN A 1 186 ? 7.199 -14.531 -18.844 1 98.12 186 GLN A CA 1
ATOM 1454 C C . GLN A 1 186 ? 8.609 -14.219 -18.344 1 98.12 186 GLN A C 1
ATOM 1456 O O . GLN A 1 186 ? 9.586 -14.797 -18.828 1 98.12 186 GLN A O 1
ATOM 1461 N N . LEU A 1 187 ? 8.727 -13.281 -17.422 1 98.31 187 LEU A N 1
ATOM 1462 C CA . LEU A 1 187 ? 10.023 -12.898 -16.859 1 98.31 187 LEU A CA 1
ATOM 1463 C C . LEU A 1 187 ? 10.719 -14.094 -16.234 1 98.31 187 LEU A C 1
ATOM 1465 O O . LEU A 1 187 ? 11.938 -14.258 -16.375 1 98.31 187 LEU A O 1
ATOM 1469 N N . PHE A 1 188 ? 9.961 -14.93 -15.555 1 98 188 PHE A N 1
ATOM 1470 C CA . PHE A 1 188 ? 10.516 -16.125 -14.938 1 98 188 PHE A CA 1
ATOM 1471 C C . PHE A 1 188 ? 11.07 -17.078 -16 1 98 188 PHE A C 1
ATOM 1473 O O . PHE A 1 188 ? 12.203 -17.547 -15.891 1 98 188 PHE A O 1
ATOM 1480 N N . CYS A 1 189 ? 10.234 -17.344 -17 1 95.75 189 CYS A N 1
ATOM 1481 C CA . CYS A 1 189 ? 10.625 -18.297 -18.031 1 95.75 189 CYS A CA 1
ATOM 1482 C C . CYS A 1 189 ? 11.859 -17.812 -18.781 1 95.75 189 CYS A C 1
ATOM 1484 O O . CYS A 1 189 ? 12.633 -18.625 -19.312 1 95.75 189 CYS A O 1
ATOM 1486 N N . GLU A 1 190 ? 12.047 -16.516 -18.844 1 96.56 190 GLU A N 1
ATOM 1487 C CA . GLU A 1 190 ? 13.18 -15.922 -19.531 1 96.56 190 GLU A CA 1
ATOM 1488 C C . GLU A 1 190 ? 14.391 -15.781 -18.609 1 96.56 190 GLU A C 1
ATOM 1490 O O . GLU A 1 190 ? 15.406 -15.211 -19 1 96.56 190 GLU A O 1
ATOM 1495 N N . ASP A 1 191 ? 14.305 -16.25 -17.422 1 97.12 191 ASP A N 1
ATOM 1496 C CA . ASP A 1 191 ? 15.375 -16.219 -16.422 1 97.12 191 ASP A CA 1
ATOM 1497 C C . ASP A 1 191 ? 15.797 -14.781 -16.125 1 97.12 191 ASP A C 1
ATOM 1499 O O . ASP A 1 191 ? 17 -14.492 -16.016 1 97.12 191 ASP A O 1
ATOM 1503 N N . LYS A 1 192 ? 14.797 -13.953 -15.977 1 97.88 192 LYS A N 1
ATOM 1504 C CA . LYS A 1 192 ? 15.102 -12.539 -15.797 1 97.88 192 LYS A CA 1
ATOM 1505 C C . LYS A 1 192 ? 14.836 -12.086 -14.367 1 97.88 192 LYS A C 1
ATOM 1507 O O . LYS A 1 192 ? 14.93 -10.898 -14.055 1 97.88 192 LYS A O 1
ATOM 1512 N N . LEU A 1 193 ? 14.5 -12.977 -13.484 1 98.38 193 LEU A N 1
ATOM 1513 C CA . LEU A 1 193 ? 14.219 -12.656 -12.094 1 98.38 193 LEU A CA 1
ATOM 1514 C C . LEU A 1 193 ? 15.367 -13.109 -11.188 1 98.38 193 LEU A C 1
ATOM 1516 O O . LEU A 1 193 ? 15.727 -14.289 -11.18 1 98.38 193 LEU A O 1
ATOM 1520 N N . LYS A 1 194 ? 15.914 -12.18 -10.492 1 98.12 194 LYS A N 1
ATOM 1521 C CA . LYS A 1 194 ? 16.984 -12.469 -9.539 1 98.12 194 LYS A CA 1
ATOM 1522 C C . LYS A 1 194 ? 16.609 -12 -8.141 1 98.12 194 LYS A C 1
ATOM 1524 O O . LYS A 1 194 ? 16.281 -10.828 -7.938 1 98.12 194 LYS A O 1
ATOM 1529 N N . ILE A 1 195 ? 16.672 -12.914 -7.211 1 98.06 195 ILE A N 1
ATOM 1530 C CA . ILE A 1 195 ? 16.359 -12.562 -5.828 1 98.06 195 ILE A CA 1
ATOM 1531 C C . ILE A 1 195 ? 17.641 -12.203 -5.082 1 98.06 195 ILE A C 1
ATOM 1533 O O . ILE A 1 195 ? 18.594 -12.992 -5.055 1 98.06 195 ILE A O 1
ATOM 1537 N N . LYS A 1 196 ? 17.703 -11.07 -4.617 1 96.31 196 LYS A N 1
ATOM 1538 C CA . LYS A 1 196 ? 18.75 -10.625 -3.715 1 96.31 196 LYS A CA 1
ATOM 1539 C C . LYS A 1 196 ? 18.188 -10.305 -2.332 1 96.31 196 LYS A C 1
ATOM 1541 O O . LYS A 1 196 ? 17.516 -9.289 -2.148 1 96.31 196 LYS A O 1
ATOM 1546 N N . GLU A 1 197 ? 18.469 -11.172 -1.39 1 93.44 197 GLU A N 1
ATOM 1547 C CA . GLU A 1 197 ? 17.828 -11.102 -0.08 1 93.44 197 GLU A CA 1
ATOM 1548 C C . GLU A 1 197 ? 16.312 -11.242 -0.2 1 93.44 197 GLU A C 1
ATOM 1550 O O . GLU A 1 197 ? 15.82 -12.266 -0.67 1 93.44 197 GLU A O 1
ATOM 1555 N N . ARG A 1 198 ? 15.602 -10.219 -0.032 1 95.62 198 ARG A N 1
ATOM 1556 C CA . ARG A 1 198 ? 14.156 -10.367 -0.159 1 95.62 198 ARG A CA 1
ATOM 1557 C C . ARG A 1 198 ? 13.625 -9.562 -1.341 1 95.62 198 ARG A C 1
ATOM 1559 O O . ARG A 1 198 ? 12.414 -9.508 -1.566 1 95.62 198 ARG A O 1
ATOM 1566 N N . LYS A 1 199 ? 14.547 -9.039 -2.123 1 98.06 199 LYS A N 1
ATOM 1567 C CA . LYS A 1 199 ? 14.141 -8.188 -3.238 1 98.06 199 LYS A CA 1
ATOM 1568 C C . LYS A 1 199 ? 14.336 -8.898 -4.574 1 98.06 199 LYS A C 1
ATOM 1570 O O . LYS A 1 199 ? 15.297 -9.648 -4.742 1 98.06 199 LYS A O 1
ATOM 1575 N N . VAL A 1 200 ? 13.484 -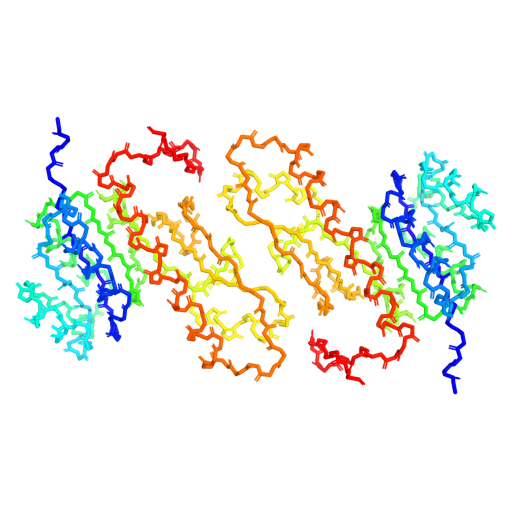8.617 -5.488 1 98.69 200 VAL A N 1
ATOM 1576 C CA . VAL A 1 200 ? 13.594 -9.188 -6.828 1 98.69 200 VAL A CA 1
ATOM 1577 C C . VAL A 1 200 ? 14.141 -8.141 -7.793 1 98.69 200 VAL A C 1
ATOM 1579 O O . VAL A 1 200 ? 13.586 -7.043 -7.914 1 98.69 200 VAL A O 1
ATOM 1582 N N . GLU A 1 201 ? 15.164 -8.484 -8.414 1 97.81 201 GLU A N 1
ATOM 1583 C CA . GLU A 1 201 ? 15.703 -7.688 -9.516 1 97.81 201 GLU A CA 1
ATOM 1584 C C . GLU A 1 201 ? 15.312 -8.273 -10.867 1 97.81 201 GLU A C 1
ATOM 1586 O O . GLU A 1 201 ? 15.453 -9.477 -11.086 1 97.81 201 GLU A O 1
ATOM 1591 N N . ILE A 1 202 ? 14.75 -7.438 -11.703 1 97.81 202 ILE A N 1
ATOM 1592 C CA . ILE A 1 202 ? 14.43 -7.859 -13.062 1 97.81 202 ILE A CA 1
ATOM 1593 C C . ILE A 1 202 ? 15.602 -7.543 -13.992 1 97.81 202 ILE A C 1
ATOM 1595 O O . ILE A 1 202 ? 15.953 -6.375 -14.18 1 97.81 202 ILE A O 1
ATOM 1599 N N . LEU A 1 203 ? 16.078 -8.508 -14.492 1 96.19 203 LEU A N 1
ATOM 1600 C CA . LEU A 1 203 ? 17.25 -8.391 -15.352 1 96.19 203 LEU A CA 1
ATOM 1601 C C . LEU A 1 203 ? 16.875 -7.914 -16.75 1 96.19 203 LEU A C 1
ATOM 1603 O O . LEU A 1 203 ? 15.773 -8.211 -17.219 1 96.19 203 LEU A O 1
ATOM 1607 N N . LYS A 1 204 ? 17.75 -7.301 -17.422 1 87.75 204 LYS A N 1
ATOM 1608 C CA . LYS A 1 204 ? 17.547 -6.781 -18.766 1 87.75 204 LYS A CA 1
ATOM 1609 C C . LYS A 1 204 ? 17.766 -7.871 -19.812 1 87.75 204 LYS A C 1
ATOM 1611 O O . LYS A 1 204 ? 18.594 -8.758 -19.641 1 87.75 204 LYS A O 1
ATOM 1616 N N . MET B 1 1 ? -21.312 31.625 2.316 1 45.78 1 MET B N 1
ATOM 1617 C CA . MET B 1 1 ? -19.891 31.469 2.004 1 45.78 1 MET B CA 1
ATOM 1618 C C . MET B 1 1 ? -19.109 31.016 3.234 1 45.78 1 MET B C 1
ATOM 1620 O O . MET B 1 1 ? -19.25 31.609 4.309 1 45.78 1 MET B O 1
ATOM 1624 N N . GLY B 1 2 ? -18.641 29.703 3.297 1 60.72 2 GLY B N 1
ATOM 1625 C CA . GLY B 1 2 ? -18.25 29.203 4.602 1 60.72 2 GLY B CA 1
ATOM 1626 C C . GLY B 1 2 ? -17.172 30.062 5.266 1 60.72 2 GLY B C 1
ATOM 1627 O O . GLY B 1 2 ? -16.547 30.891 4.609 1 60.72 2 GLY B O 1
ATOM 1628 N N . LYS B 1 3 ? -17.156 30.172 6.582 1 80.81 3 LYS B N 1
ATOM 1629 C CA . LYS B 1 3 ? -16.203 30.922 7.41 1 80.81 3 LYS B CA 1
ATOM 1630 C C . LYS B 1 3 ? -14.766 30.594 7.023 1 80.81 3 LYS B C 1
ATOM 1632 O O . LYS B 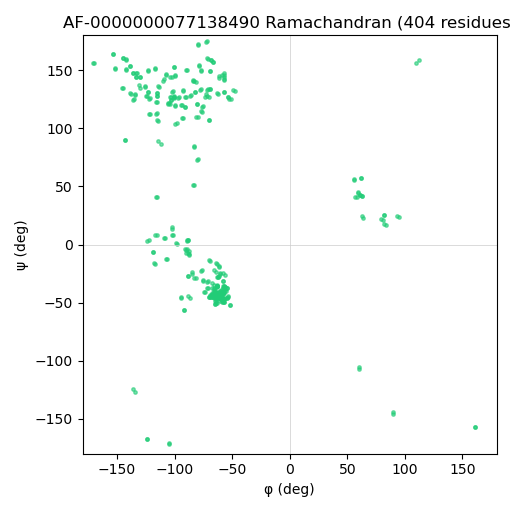1 3 ? -14.461 29.469 6.621 1 80.81 3 LYS B O 1
ATOM 1637 N N . THR B 1 4 ? -13.961 31.734 6.863 1 93.88 4 THR B N 1
ATOM 1638 C CA . THR B 1 4 ? -12.531 31.531 6.637 1 93.88 4 THR B CA 1
ATOM 1639 C C . THR B 1 4 ? -11.938 30.625 7.711 1 93.88 4 THR B C 1
ATOM 1641 O O . THR B 1 4 ? -12.125 30.859 8.906 1 93.88 4 THR B O 1
ATOM 1644 N N . LYS B 1 5 ? -11.289 29.562 7.324 1 97.25 5 LYS B N 1
ATOM 1645 C CA . LYS B 1 5 ? -10.703 28.609 8.266 1 97.25 5 LYS B CA 1
ATOM 1646 C C . LYS B 1 5 ? -9.352 29.094 8.781 1 97.25 5 LYS B C 1
ATOM 1648 O O . LYS B 1 5 ? -8.578 29.688 8.023 1 97.25 5 LYS B O 1
ATOM 1653 N N . ARG B 1 6 ? -9.164 28.875 9.992 1 98.19 6 ARG B N 1
ATOM 1654 C CA . ARG B 1 6 ? -7.91 29.203 10.664 1 98.19 6 ARG B CA 1
ATOM 1655 C C . ARG B 1 6 ? -6.996 27.984 10.75 1 98.19 6 ARG B C 1
ATOM 1657 O O . ARG B 1 6 ? -7.395 26.938 11.258 1 98.19 6 ARG B O 1
ATOM 1664 N N . VAL B 1 7 ? -5.707 28.188 10.234 1 98.69 7 VAL B N 1
ATOM 1665 C CA . VAL B 1 7 ? -4.863 27 10.109 1 98.69 7 VAL B CA 1
ATOM 1666 C C . VAL B 1 7 ? -3.545 27.234 10.844 1 98.69 7 VAL B C 1
ATOM 1668 O O . VAL B 1 7 ? -2.967 28.312 10.781 1 98.69 7 VAL B O 1
ATOM 1671 N N . VAL B 1 8 ? -3.107 26.234 11.578 1 98.88 8 VAL B N 1
ATOM 1672 C CA . VAL B 1 8 ? -1.773 26.156 12.164 1 98.88 8 VAL B CA 1
ATOM 1673 C C . VAL B 1 8 ? -1.003 25 11.531 1 98.88 8 VAL B C 1
ATOM 1675 O O . VAL B 1 8 ? -1.555 23.922 11.328 1 98.88 8 VAL B O 1
ATOM 1678 N N . PHE B 1 9 ? 0.246 25.234 11.195 1 98.94 9 PHE B N 1
ATOM 1679 C CA . PHE B 1 9 ? 1.11 24.188 10.672 1 98.94 9 PHE B CA 1
ATOM 1680 C C . PHE B 1 9 ? 2.076 23.688 11.742 1 98.94 9 PHE B C 1
ATOM 1682 O O . PHE B 1 9 ? 2.531 24.469 12.586 1 98.94 9 PHE B O 1
ATOM 1689 N N . LEU B 1 10 ? 2.371 22.422 11.742 1 98.94 10 LEU B N 1
ATOM 1690 C CA . LEU B 1 10 ? 3.406 21.797 12.562 1 98.94 10 LEU B CA 1
ATOM 1691 C C . LEU B 1 10 ? 4.516 21.219 11.695 1 98.94 10 LEU B C 1
ATOM 1693 O O . LEU B 1 10 ? 4.242 20.484 10.734 1 98.94 10 LEU B O 1
ATOM 1697 N N . ALA B 1 11 ? 5.789 21.531 12 1 98.81 11 ALA B N 1
ATOM 1698 C CA . ALA B 1 11 ? 6.914 20.984 11.25 1 98.81 11 ALA B CA 1
ATOM 1699 C C . ALA B 1 11 ? 8.164 20.875 12.117 1 98.81 11 ALA B C 1
ATOM 1701 O O . ALA B 1 11 ? 8.359 21.688 13.031 1 98.81 11 ALA B O 1
ATOM 1702 N N . SER B 1 12 ? 9.055 19.906 11.812 1 98.62 12 SER B N 1
ATOM 1703 C CA . SER B 1 12 ? 10.281 19.688 12.578 1 98.62 12 SER B CA 1
ATOM 1704 C C . SER B 1 12 ? 11.523 19.906 11.719 1 98.62 12 SER B C 1
ATOM 1706 O O . SER B 1 12 ? 12.633 20.031 12.234 1 98.62 12 SER B O 1
ATOM 1708 N N . GLY B 1 13 ? 11.297 19.922 10.359 1 96.75 13 GLY B N 1
ATOM 1709 C CA . GLY B 1 13 ? 12.508 19.812 9.562 1 96.75 13 GLY B CA 1
ATOM 1710 C C . GLY B 1 13 ? 12.531 20.781 8.391 1 96.75 13 GLY B C 1
ATOM 1711 O O . GLY B 1 13 ? 12.359 21.984 8.57 1 96.75 13 GLY B O 1
ATOM 1712 N N . ARG B 1 14 ? 12.711 20.312 7.078 1 96.5 14 ARG B N 1
ATOM 1713 C CA . ARG B 1 14 ? 13.055 21.062 5.875 1 96.5 14 ARG B CA 1
ATOM 1714 C C . ARG B 1 14 ? 11.922 22 5.469 1 96.5 14 ARG B C 1
ATOM 1716 O O . ARG B 1 14 ? 12.164 23.078 4.91 1 96.5 14 ARG B O 1
ATOM 1723 N N . GLY B 1 15 ? 10.742 21.594 5.711 1 98.44 15 GLY B N 1
ATOM 1724 C CA . GLY B 1 15 ? 9.602 22.469 5.473 1 98.44 15 GLY B CA 1
ATOM 1725 C C . GLY B 1 15 ? 9.156 22.484 4.023 1 98.44 15 GLY B C 1
ATOM 1726 O O . GLY B 1 15 ? 8.391 23.359 3.615 1 98.44 15 GLY B O 1
ATOM 1727 N N . SER B 1 16 ? 9.578 21.469 3.209 1 98.44 16 SER B N 1
ATOM 1728 C CA . SER B 1 16 ? 9.234 21.422 1.792 1 98.44 16 SER B CA 1
ATOM 1729 C C . SER B 1 16 ? 7.727 21.312 1.591 1 98.44 16 SER B C 1
ATOM 1731 O O . SER B 1 16 ? 7.152 22.047 0.789 1 98.44 16 SER B O 1
ATOM 1733 N N . ASN B 1 17 ? 7.055 20.484 2.299 1 98.81 17 ASN B N 1
ATOM 1734 C CA . ASN B 1 17 ? 5.605 20.344 2.201 1 98.81 17 ASN B CA 1
ATOM 1735 C C . ASN B 1 17 ? 4.898 21.609 2.674 1 98.81 17 ASN B C 1
ATOM 1737 O O . ASN B 1 17 ? 3.902 22.031 2.078 1 98.81 17 ASN B O 1
ATOM 1741 N N . PHE B 1 18 ? 5.426 22.234 3.736 1 98.88 18 PHE B N 1
ATOM 1742 C CA . PHE B 1 18 ? 4.891 23.484 4.234 1 98.88 18 PHE B CA 1
ATOM 1743 C C . PHE B 1 18 ? 4.941 24.562 3.154 1 98.88 18 PHE B C 1
ATOM 1745 O O . PHE B 1 18 ? 3.939 25.219 2.877 1 98.88 18 PHE B O 1
ATOM 1752 N N . SER B 1 19 ? 6.051 24.641 2.551 1 98.81 19 SER B N 1
ATOM 1753 C CA . SER B 1 19 ? 6.246 25.641 1.496 1 98.81 19 SER B CA 1
ATOM 1754 C C . SER B 1 19 ? 5.262 25.422 0.35 1 98.81 19 SER B C 1
ATOM 1756 O O . SER B 1 19 ? 4.602 26.359 -0.095 1 98.81 19 SER B O 1
ATOM 1758 N N . ALA B 1 20 ? 5.172 24.203 -0.106 1 98.69 20 ALA B N 1
ATOM 1759 C CA . ALA B 1 20 ? 4.277 23.875 -1.211 1 98.69 20 ALA B CA 1
ATOM 1760 C C . ALA B 1 20 ? 2.826 24.188 -0.854 1 98.69 20 ALA B C 1
ATOM 1762 O O . ALA B 1 20 ? 2.074 24.703 -1.687 1 98.69 20 ALA B O 1
ATOM 1763 N N . ALA B 1 21 ? 2.455 23.906 0.359 1 98.69 21 ALA B N 1
ATOM 1764 C CA . ALA B 1 21 ? 1.093 24.172 0.812 1 98.69 21 ALA B CA 1
ATOM 1765 C C . ALA B 1 21 ? 0.802 25.672 0.82 1 98.69 21 ALA B C 1
ATOM 1767 O O . ALA B 1 21 ? -0.214 26.125 0.28 1 98.69 21 ALA B O 1
ATOM 1768 N N . VAL B 1 22 ? 1.701 26.469 1.409 1 98.5 22 VAL B N 1
ATOM 1769 C CA . VAL B 1 22 ? 1.521 27.906 1.529 1 98.5 22 VAL B CA 1
ATOM 1770 C C . VAL B 1 22 ? 1.46 28.531 0.14 1 98.5 22 VAL B C 1
ATOM 1772 O O . VAL B 1 22 ? 0.59 29.375 -0.134 1 98.5 22 VAL B O 1
ATOM 1775 N N . GLU B 1 23 ? 2.35 28.109 -0.754 1 98.31 23 GLU B N 1
ATOM 1776 C CA . GLU B 1 23 ? 2.357 28.625 -2.119 1 98.31 23 GLU B CA 1
ATOM 1777 C C . GLU B 1 23 ? 1.028 28.344 -2.82 1 98.31 23 GLU B C 1
ATOM 1779 O O . GLU B 1 23 ? 0.495 29.219 -3.51 1 98.31 23 GLU B O 1
ATOM 1784 N N . SER B 1 24 ? 0.567 27.156 -2.65 1 97.44 24 SER B N 1
ATOM 1785 C CA . SER B 1 24 ? -0.702 26.781 -3.266 1 97.44 24 SER B CA 1
ATOM 1786 C C . SER B 1 24 ? -1.856 27.594 -2.691 1 97.44 24 SER B C 1
ATOM 1788 O O . SER B 1 24 ? -2.727 28.047 -3.434 1 97.44 24 SER B O 1
ATOM 1790 N N . ILE B 1 25 ? -1.891 27.766 -1.377 1 95.5 25 ILE B N 1
ATOM 1791 C CA . ILE B 1 25 ? -2.932 28.531 -0.703 1 95.5 25 ILE B CA 1
ATOM 1792 C C . ILE B 1 25 ? -2.949 29.953 -1.241 1 95.5 25 ILE B C 1
ATOM 1794 O O . ILE B 1 25 ? -4.016 30.5 -1.553 1 95.5 25 ILE B O 1
ATOM 1798 N N . GLN B 1 26 ? -1.809 30.531 -1.378 1 96.06 26 GLN B N 1
ATOM 1799 C CA . GLN B 1 26 ? -1.695 31.906 -1.866 1 96.06 26 GLN B CA 1
ATOM 1800 C C . GLN B 1 26 ? -2.062 31.984 -3.346 1 96.06 26 GLN B C 1
ATOM 1802 O O . GLN B 1 26 ? -2.832 32.875 -3.746 1 96.06 26 GLN B O 1
ATOM 1807 N N . LYS B 1 27 ? -1.55 31.062 -4.109 1 95.94 27 LYS B N 1
ATOM 1808 C CA . LYS B 1 27 ? -1.764 31.078 -5.555 1 95.94 27 LYS B CA 1
ATOM 1809 C C . LYS B 1 27 ? -3.242 30.906 -5.891 1 95.94 27 LYS B C 1
ATOM 1811 O O . LYS B 1 27 ? -3.77 31.594 -6.77 1 95.94 27 LYS B O 1
ATOM 1816 N N . LYS B 1 28 ? -3.883 30.031 -5.188 1 95.25 28 LYS B N 1
ATOM 1817 C CA . LYS B 1 28 ? -5.281 29.719 -5.477 1 95.25 28 LYS B CA 1
ATOM 1818 C C . LYS B 1 28 ? -6.219 30.641 -4.703 1 95.25 28 LYS B C 1
ATOM 1820 O O . LYS B 1 28 ? -7.441 30.531 -4.812 1 95.25 28 LYS B O 1
ATOM 1825 N N . LYS B 1 29 ? -5.668 31.469 -3.879 1 93.38 29 LYS B N 1
ATOM 1826 C CA . LYS B 1 29 ? -6.422 32.406 -3.061 1 93.38 29 LYS B CA 1
ATOM 1827 C C . LYS B 1 29 ? -7.453 31.688 -2.199 1 93.38 29 LYS B C 1
ATOM 1829 O O . LYS B 1 29 ? -8.625 32.062 -2.162 1 93.38 29 LYS B O 1
ATOM 1834 N N . LEU B 1 30 ? -6.953 30.562 -1.693 1 93 30 LEU B N 1
ATOM 1835 C CA . LEU B 1 30 ? -7.84 29.812 -0.804 1 93 30 LEU B CA 1
ATOM 1836 C C . LEU B 1 30 ? -8.203 30.641 0.421 1 93 30 LEU B C 1
ATOM 1838 O O . LEU B 1 30 ? -7.371 31.391 0.94 1 93 30 LEU B O 1
ATOM 1842 N N . LYS B 1 31 ? -9.414 30.516 0.897 1 91.81 31 LYS B N 1
ATOM 1843 C CA . LYS B 1 31 ? -9.898 31.25 2.061 1 91.81 31 LYS B CA 1
ATOM 1844 C C . LYS B 1 31 ? -9.422 30.609 3.359 1 91.81 31 LYS B C 1
ATOM 1846 O O . LYS B 1 31 ? -10.219 30.016 4.09 1 91.81 31 LYS B O 1
ATOM 1851 N N . LEU B 1 32 ? -8.156 30.812 3.592 1 95.5 32 LEU B N 1
ATOM 1852 C CA . LEU B 1 32 ? -7.523 30.312 4.809 1 95.5 32 LEU B CA 1
ATOM 1853 C C . LEU B 1 32 ? -6.711 31.406 5.488 1 95.5 32 LEU B C 1
ATOM 1855 O O . LEU B 1 32 ? -6.066 32.219 4.816 1 95.5 32 LEU B O 1
ATOM 1859 N N . ASP B 1 33 ? -6.836 31.469 6.773 1 96.69 33 ASP B N 1
ATOM 1860 C CA . ASP B 1 33 ? -5.984 32.312 7.598 1 96.69 33 ASP B CA 1
ATOM 1861 C C . ASP B 1 33 ? -4.863 31.516 8.25 1 96.69 33 ASP B C 1
ATOM 1863 O O . ASP B 1 33 ? -5.109 30.734 9.164 1 96.69 33 ASP B O 1
ATOM 1867 N N . ILE B 1 34 ? -3.654 31.641 7.719 1 98.31 34 ILE B N 1
ATOM 1868 C CA . ILE B 1 34 ? -2.512 30.953 8.289 1 98.31 34 ILE B CA 1
ATOM 1869 C C . ILE B 1 34 ? -2.051 31.656 9.562 1 98.31 34 ILE B C 1
ATOM 1871 O O . ILE B 1 34 ? -1.521 32.781 9.5 1 98.31 34 ILE B O 1
ATOM 1875 N N . LEU B 1 35 ? -2.17 31.016 10.664 1 98.62 35 LEU B N 1
ATOM 1876 C CA . LEU B 1 35 ? -1.937 31.656 11.953 1 98.62 35 LEU B CA 1
ATOM 1877 C C . LEU B 1 35 ? -0.463 31.594 12.336 1 98.62 35 LEU B C 1
ATOM 1879 O O . LEU B 1 35 ? 0.102 32.562 12.836 1 98.62 35 LEU B O 1
ATOM 1883 N N . ALA B 1 36 ? 0.107 30.438 12.172 1 98.81 36 ALA B N 1
ATOM 1884 C CA . ALA B 1 36 ? 1.492 30.25 12.594 1 98.81 36 ALA B CA 1
ATOM 1885 C C . ALA B 1 36 ? 2.041 28.906 12.102 1 98.81 36 ALA B C 1
ATOM 1887 O O . ALA B 1 36 ? 1.276 28.016 11.75 1 98.81 36 ALA B O 1
ATOM 1888 N N . LEU B 1 37 ? 3.342 28.844 11.992 1 98.94 37 LEU B N 1
ATOM 1889 C CA . LEU B 1 37 ? 4.074 27.578 11.977 1 98.94 37 LEU B CA 1
ATOM 1890 C C . LEU B 1 37 ? 4.668 27.281 13.352 1 98.94 37 LEU B C 1
ATOM 1892 O O . LEU B 1 37 ? 5.414 28.094 13.898 1 98.94 37 LEU B O 1
ATOM 1896 N N . VAL B 1 38 ? 4.262 26.172 13.906 1 98.94 38 VAL B N 1
ATOM 1897 C CA . VAL B 1 38 ? 4.793 25.734 15.188 1 98.94 38 VAL B CA 1
ATOM 1898 C C . VAL B 1 38 ? 5.824 24.625 14.969 1 98.94 38 VAL B C 1
ATOM 1900 O O . VAL B 1 38 ? 5.566 23.672 14.227 1 98.94 38 VAL B O 1
ATOM 1903 N N . SER B 1 39 ? 6.988 24.734 15.594 1 98.88 39 SER B N 1
ATOM 1904 C CA . SER B 1 39 ? 8.039 23.734 15.438 1 98.88 39 SER B CA 1
ATOM 1905 C C . SER B 1 39 ? 8.57 23.266 16.797 1 98.88 39 SER B C 1
ATOM 1907 O O . SER B 1 39 ? 8.672 24.062 17.734 1 98.88 39 SER B O 1
ATOM 1909 N N . ASP B 1 40 ? 8.898 22.031 16.891 1 98.75 40 ASP B N 1
ATOM 1910 C CA . ASP B 1 40 ? 9.523 21.469 18.078 1 98.75 40 ASP B CA 1
ATOM 1911 C C . ASP B 1 40 ? 11.047 21.609 18.016 1 98.75 40 ASP B C 1
ATOM 1913 O O . ASP B 1 40 ? 11.742 21.297 18.984 1 98.75 40 ASP B O 1
ATOM 1917 N N . ASN B 1 41 ? 11.578 22.047 16.875 1 98.62 41 ASN B N 1
ATOM 1918 C CA . ASN B 1 41 ? 13 22.141 16.578 1 98.62 41 ASN B CA 1
ATOM 1919 C C . ASN B 1 41 ? 13.398 23.562 16.219 1 98.62 41 ASN B C 1
ATOM 1921 O O . ASN B 1 41 ? 13.047 24.062 15.148 1 98.62 41 ASN B O 1
ATOM 1925 N N . PRO B 1 42 ? 14.188 24.203 17.062 1 98.31 42 PRO B N 1
ATOM 1926 C CA . PRO B 1 42 ? 14.562 25.594 16.797 1 98.31 42 PRO B CA 1
ATOM 1927 C C . PRO B 1 42 ? 15.383 25.75 15.523 1 98.31 42 PRO B C 1
ATOM 1929 O O . PRO B 1 42 ? 15.492 26.859 14.984 1 98.31 42 PRO B O 1
ATOM 1932 N N . GLU B 1 43 ? 15.906 24.688 15.031 1 98.25 43 GLU B N 1
ATOM 1933 C CA . GLU B 1 43 ? 16.781 24.75 13.867 1 98.25 43 GLU B CA 1
ATOM 1934 C C . GLU B 1 43 ? 16.047 24.328 12.602 1 98.25 43 GLU B C 1
ATOM 1936 O O . GLU B 1 43 ? 16.656 24.188 11.539 1 98.25 43 GLU B O 1
ATOM 1941 N N . ALA B 1 44 ? 14.773 24.141 12.703 1 98.69 44 ALA B N 1
ATOM 1942 C CA . ALA B 1 44 ? 14.008 23.688 11.547 1 98.69 44 ALA B CA 1
ATOM 1943 C C . ALA B 1 44 ? 14.07 24.719 10.414 1 98.69 44 ALA B C 1
ATOM 1945 O O . ALA B 1 44 ? 13.773 25.906 10.625 1 98.69 44 ALA B O 1
ATOM 1946 N N . LYS B 1 45 ? 14.398 24.281 9.234 1 98.69 45 LYS B N 1
ATOM 1947 C CA . LYS B 1 45 ? 14.438 25.156 8.07 1 98.69 45 LYS B CA 1
ATOM 1948 C C . LYS B 1 45 ? 13.047 25.703 7.742 1 98.69 45 LYS B C 1
ATOM 1950 O O . LYS B 1 45 ? 12.914 26.781 7.16 1 98.69 45 LYS B O 1
ATOM 1955 N N . ALA B 1 46 ? 12.07 25.016 8.164 1 98.81 46 ALA B N 1
ATOM 1956 C CA . ALA B 1 46 ? 10.688 25.453 7.98 1 98.81 46 ALA B CA 1
ATOM 1957 C C . ALA B 1 46 ? 10.445 26.812 8.609 1 98.81 46 ALA B C 1
ATOM 1959 O O . ALA B 1 46 ? 9.625 27.594 8.117 1 98.81 46 ALA B O 1
ATOM 1960 N N . LEU B 1 47 ? 11.141 27.125 9.68 1 98.81 47 LEU B N 1
ATOM 1961 C CA . LEU B 1 47 ? 10.992 28.406 10.367 1 98.81 47 LEU B CA 1
ATOM 1962 C C . LEU B 1 47 ? 11.438 29.547 9.477 1 98.81 47 LEU B C 1
ATOM 1964 O O . LEU B 1 47 ? 10.766 30.578 9.406 1 98.81 47 LEU B O 1
ATOM 1968 N N . THR B 1 48 ? 12.492 29.344 8.828 1 98.62 48 THR B N 1
ATOM 1969 C CA . THR B 1 48 ? 13 30.359 7.906 1 98.62 48 THR B CA 1
ATOM 1970 C C . THR B 1 48 ? 12.031 30.547 6.742 1 98.62 48 THR B C 1
ATOM 1972 O O . THR B 1 48 ? 11.766 31.672 6.324 1 98.62 48 THR B O 1
ATOM 1975 N N . ILE B 1 49 ? 11.508 29.484 6.219 1 98.69 49 ILE B N 1
ATOM 1976 C CA . ILE B 1 49 ? 10.539 29.531 5.133 1 98.69 49 ILE B CA 1
ATOM 1977 C C . ILE B 1 49 ? 9.312 30.344 5.578 1 98.69 49 ILE B C 1
ATOM 1979 O O . ILE B 1 49 ? 8.836 31.203 4.848 1 98.69 49 ILE B O 1
ATOM 1983 N N . ALA B 1 50 ? 8.812 30.047 6.777 1 98.75 50 ALA B N 1
ATOM 1984 C CA . ALA B 1 50 ? 7.652 30.766 7.312 1 98.75 50 ALA B CA 1
ATOM 1985 C C . ALA B 1 50 ? 7.914 32.25 7.375 1 98.75 50 ALA B C 1
ATOM 1987 O O . ALA B 1 50 ? 7.082 33.062 6.941 1 98.75 50 ALA B O 1
ATOM 1988 N N . LYS B 1 51 ? 9.031 32.625 7.875 1 98.38 51 LYS B N 1
ATOM 1989 C CA . LYS B 1 51 ? 9.406 34.031 7.98 1 98.38 51 LYS B CA 1
ATOM 1990 C C . LYS B 1 51 ? 9.43 34.688 6.605 1 98.38 51 LYS B C 1
ATOM 1992 O O . LYS B 1 51 ? 8.969 35.812 6.457 1 98.38 51 LYS B O 1
ATOM 1997 N N . ASN B 1 52 ? 9.945 34 5.656 1 98.19 52 ASN B N 1
ATOM 1998 C CA . ASN B 1 52 ? 10.016 34.531 4.301 1 98.19 52 ASN B CA 1
ATOM 1999 C C . ASN B 1 52 ? 8.625 34.781 3.725 1 98.19 52 ASN B C 1
ATOM 2001 O O . ASN B 1 52 ? 8.453 35.656 2.885 1 98.19 52 ASN B O 1
ATOM 2005 N N . PHE B 1 53 ? 7.637 34.062 4.156 1 98.06 53 PHE B N 1
ATOM 2006 C CA . PHE B 1 53 ? 6.262 34.219 3.697 1 98.06 53 PHE B CA 1
ATOM 2007 C C . PHE B 1 53 ? 5.523 35.219 4.566 1 98.06 53 PHE B C 1
ATOM 2009 O O . PHE B 1 53 ? 4.355 35.531 4.32 1 98.06 53 PHE B O 1
ATOM 2016 N N . GLY B 1 54 ? 6.18 35.656 5.668 1 98.12 54 GLY B N 1
ATOM 2017 C CA . GLY B 1 54 ? 5.543 36.594 6.605 1 98.12 54 GLY B CA 1
ATOM 2018 C C . GLY B 1 54 ? 4.598 35.875 7.566 1 98.12 54 GLY B C 1
ATOM 2019 O O . GLY B 1 54 ? 3.652 36.5 8.07 1 98.12 54 GLY B O 1
ATOM 2020 N N . ILE B 1 55 ? 4.773 34.625 7.73 1 98.56 55 ILE B N 1
ATOM 2021 C CA . ILE B 1 55 ? 3.932 33.844 8.617 1 98.56 55 ILE B CA 1
ATOM 2022 C C . ILE B 1 55 ? 4.562 33.781 10.008 1 98.56 55 ILE B C 1
ATOM 2024 O O . ILE B 1 55 ? 5.77 33.562 10.141 1 98.56 55 ILE B O 1
ATOM 2028 N N . SER B 1 56 ? 3.787 34.031 11.062 1 98.69 56 SER B N 1
ATOM 2029 C CA . SER B 1 56 ? 4.262 33.938 12.438 1 98.69 56 SER B CA 1
ATOM 2030 C C . SER B 1 56 ? 4.816 32.562 12.758 1 98.69 56 SER B C 1
ATOM 2032 O O . SER B 1 56 ? 4.32 31.562 12.242 1 98.69 56 SER B O 1
ATOM 2034 N N . THR B 1 57 ? 5.832 32.5 13.602 1 98.81 57 THR B N 1
ATOM 2035 C CA . THR B 1 57 ? 6.41 31.234 14.016 1 98.81 57 THR B CA 1
ATOM 2036 C C . THR B 1 57 ? 6.383 31.094 15.531 1 98.81 57 THR B C 1
ATOM 2038 O O . THR B 1 57 ? 6.383 32.094 16.25 1 98.81 57 THR B O 1
ATOM 2041 N N . LYS B 1 58 ? 6.281 29.938 15.961 1 98.69 58 LYS B N 1
ATOM 2042 C CA . LYS B 1 58 ? 6.391 29.578 17.375 1 98.69 58 LYS B CA 1
ATOM 2043 C C . LYS B 1 58 ? 7.266 28.344 17.562 1 98.69 58 LYS B C 1
ATOM 2045 O O . LYS B 1 58 ? 7.035 27.312 16.922 1 98.69 58 LYS B O 1
ATOM 2050 N N . VAL B 1 59 ? 8.258 28.5 18.375 1 98.75 59 VAL B N 1
ATOM 2051 C CA . VAL B 1 59 ? 9.117 27.359 18.672 1 98.75 59 VAL B CA 1
ATOM 2052 C C . VAL B 1 59 ? 8.812 26.828 20.062 1 98.75 59 VAL B C 1
ATOM 2054 O O . VAL B 1 59 ? 8.789 27.578 21.047 1 98.75 59 VAL B O 1
ATOM 2057 N N . ILE B 1 60 ? 8.453 25.594 20.156 1 98.56 60 ILE B N 1
ATOM 2058 C CA . ILE B 1 60 ? 8.336 24.844 21.406 1 98.56 60 ILE B CA 1
ATOM 2059 C C . ILE B 1 60 ? 9.383 23.734 21.438 1 98.56 60 ILE B C 1
ATOM 2061 O O . ILE B 1 60 ? 9.125 22.625 20.984 1 98.56 60 ILE B O 1
ATOM 2065 N N . PRO B 1 61 ? 10.547 24.047 21.938 1 98.25 61 PRO B N 1
ATOM 2066 C CA . PRO B 1 61 ? 11.703 23.172 21.766 1 98.25 61 PRO B CA 1
ATOM 2067 C C . PRO B 1 61 ? 11.578 21.875 22.578 1 98.25 61 PRO B C 1
ATOM 2069 O O . PRO B 1 61 ? 11.781 21.875 23.797 1 98.25 61 PRO B O 1
ATOM 2072 N N . TYR B 1 62 ? 11.344 20.797 21.891 1 97.75 62 TYR B N 1
ATOM 2073 C CA . TYR B 1 62 ? 11.117 19.5 22.516 1 97.75 62 TYR B CA 1
ATOM 2074 C C . TYR B 1 62 ? 12.266 19.141 23.453 1 97.75 62 TYR B C 1
ATOM 2076 O O . TYR B 1 62 ? 12.047 18.625 24.547 1 97.75 62 TYR B O 1
ATOM 2084 N N . GLY B 1 63 ? 13.445 19.484 23.047 1 96.31 63 GLY B N 1
ATOM 2085 C CA . GLY B 1 63 ? 14.648 19.109 23.781 1 96.31 63 GLY B CA 1
ATOM 2086 C C . GLY B 1 63 ? 14.781 19.812 25.109 1 96.31 63 GLY B C 1
ATOM 2087 O O . GLY B 1 63 ? 15.578 19.406 25.953 1 96.31 63 GLY B O 1
ATOM 2088 N N . SER B 1 64 ? 14.047 20.828 25.375 1 96.56 64 SER B N 1
ATOM 2089 C CA . SER B 1 64 ? 14.148 21.625 26.594 1 96.56 64 SER B CA 1
ATOM 2090 C C . SER B 1 64 ? 13.234 21.094 27.688 1 96.56 64 SER B C 1
ATOM 2092 O O . SER B 1 64 ? 13.25 21.594 28.812 1 96.56 64 SER B O 1
ATOM 2094 N N . TYR B 1 65 ? 12.469 20.125 27.422 1 97 65 TYR B N 1
ATOM 2095 C CA . TYR B 1 65 ? 11.508 19.594 28.391 1 97 65 TYR B CA 1
ATOM 2096 C C . TYR B 1 65 ? 12.055 18.344 29.047 1 97 65 TYR B C 1
ATOM 2098 O O . TYR B 1 65 ? 12.742 17.531 28.422 1 97 65 TYR B O 1
ATOM 2106 N N . GLN B 1 66 ? 11.703 18.203 30.266 1 93.62 66 GLN B N 1
ATOM 2107 C CA . GLN B 1 66 ? 12.156 17.047 31.031 1 93.62 66 GLN B CA 1
ATOM 2108 C C . GLN B 1 66 ? 11.273 15.828 30.766 1 93.62 66 GLN B C 1
ATOM 2110 O O . GLN B 1 66 ? 11.727 14.688 30.875 1 93.62 66 GLN B O 1
ATOM 2115 N N . SER B 1 67 ? 10.047 16.078 30.453 1 95.75 67 SER B N 1
ATOM 2116 C CA . SER B 1 67 ? 9.133 14.969 30.188 1 95.75 67 SER B CA 1
ATOM 2117 C C . SER B 1 67 ? 8.328 15.227 28.906 1 95.75 67 SER B C 1
ATOM 2119 O O . SER B 1 67 ? 7.984 16.375 28.609 1 95.75 67 SER B O 1
ATOM 2121 N N . LYS B 1 68 ? 8.008 14.141 28.203 1 93.88 68 LYS B N 1
ATOM 2122 C CA . LYS B 1 68 ? 7.148 14.203 27.031 1 93.88 68 LYS B CA 1
ATOM 2123 C C . LYS B 1 68 ? 5.789 14.812 27.359 1 93.88 68 LYS B C 1
ATOM 2125 O O . LYS B 1 68 ? 5.207 15.531 26.562 1 93.88 68 LYS B O 1
ATOM 2130 N N . SER B 1 69 ? 5.336 14.492 28.578 1 95.94 69 SER B N 1
ATOM 2131 C CA . SER B 1 69 ? 4.039 14.984 29.016 1 95.94 69 SER B CA 1
ATOM 2132 C C . SER B 1 69 ? 4.043 16.5 29.172 1 95.94 69 SER B C 1
ATOM 2134 O O . SER B 1 69 ? 3.09 17.172 28.766 1 95.94 69 SER B O 1
ATOM 2136 N N . ASP B 1 70 ? 5.074 17.062 29.688 1 97.12 70 ASP B N 1
ATOM 2137 C CA . ASP B 1 70 ? 5.191 18.516 29.828 1 97.12 70 ASP B CA 1
ATOM 2138 C C . ASP B 1 70 ? 5.227 19.203 28.469 1 97.12 70 ASP B C 1
ATOM 2140 O O . ASP B 1 70 ? 4.594 20.234 28.281 1 97.12 70 ASP B O 1
ATOM 2144 N N . TYR B 1 71 ? 6.004 18.641 27.641 1 98.12 71 TYR B N 1
ATOM 2145 C CA . TYR B 1 71 ? 6.07 19.172 26.297 1 98.12 71 TYR B CA 1
ATOM 2146 C C . TYR B 1 71 ? 4.684 19.25 25.656 1 98.12 71 TYR B C 1
ATOM 2148 O O . TYR B 1 71 ? 4.285 20.281 25.141 1 98.12 71 TYR B O 1
ATOM 2156 N N . HIS B 1 72 ? 3.951 18.141 25.812 1 98.06 72 HIS B N 1
ATOM 2157 C CA . HIS B 1 72 ? 2.67 18.062 25.109 1 98.06 72 HIS B CA 1
ATOM 2158 C C . HIS B 1 72 ? 1.624 18.938 25.797 1 98.06 72 HIS B C 1
ATOM 2160 O O . HIS B 1 72 ? 0.744 19.484 25.125 1 98.06 72 HIS B O 1
ATOM 2166 N N . ARG B 1 73 ? 1.719 19.094 27.031 1 97.5 73 ARG B N 1
ATOM 2167 C CA . ARG B 1 73 ? 0.849 20.047 27.719 1 97.5 73 ARG B CA 1
ATOM 2168 C C . ARG B 1 73 ? 1.059 21.453 27.188 1 97.5 73 ARG B C 1
ATOM 2170 O O . ARG B 1 73 ? 0.092 22.172 26.922 1 97.5 73 ARG B O 1
ATOM 2177 N N . ASP B 1 74 ? 2.27 21.828 27.031 1 98.25 74 ASP B N 1
ATOM 2178 C CA . ASP B 1 74 ? 2.586 23.156 26.516 1 98.25 74 ASP B CA 1
ATOM 2179 C C . ASP B 1 74 ? 2.193 23.297 25.047 1 98.25 74 ASP B C 1
ATOM 2181 O O . ASP B 1 74 ? 1.662 24.344 24.641 1 98.25 74 ASP B O 1
ATOM 2185 N N . LEU B 1 75 ? 2.531 22.312 24.297 1 98.75 75 LEU B N 1
ATOM 2186 C CA . LEU B 1 75 ? 2.113 22.312 22.906 1 98.75 75 LEU B CA 1
ATOM 2187 C C . LEU B 1 75 ? 0.611 22.547 22.781 1 98.75 75 LEU B C 1
ATOM 2189 O O . LEU B 1 75 ? 0.17 23.406 22.031 1 98.75 75 LEU B O 1
ATOM 2193 N N . LEU B 1 76 ? -0.164 21.734 23.531 1 98.69 76 LEU B N 1
ATOM 2194 C CA . LEU B 1 76 ? -1.618 21.844 23.5 1 98.69 76 LEU B CA 1
ATOM 2195 C C . LEU B 1 76 ? -2.064 23.25 23.875 1 98.69 76 LEU B C 1
ATOM 2197 O O . LEU B 1 76 ? -2.852 23.875 23.156 1 98.69 76 LEU B O 1
ATOM 2201 N N . ARG B 1 77 ? -1.53 23.734 24.953 1 98.56 77 ARG B N 1
ATOM 2202 C CA . ARG B 1 77 ? -1.899 25.062 25.438 1 98.56 77 ARG B CA 1
ATOM 2203 C C . ARG B 1 77 ? -1.628 26.125 24.391 1 98.56 77 ARG B C 1
ATOM 2205 O O . ARG B 1 77 ? -2.488 26.969 24.109 1 98.56 77 ARG B O 1
ATOM 2212 N N . GLN B 1 78 ? -0.497 26.094 23.812 1 98.56 78 GLN B N 1
ATOM 2213 C CA . GLN B 1 78 ? -0.072 27.141 22.891 1 98.56 78 GLN B CA 1
ATOM 2214 C C . GLN B 1 78 ? -0.812 27.047 21.562 1 98.56 78 GLN B C 1
ATOM 2216 O O . GLN B 1 78 ? -1.192 28.062 20.969 1 98.56 78 GLN B O 1
ATOM 2221 N N . VAL B 1 79 ? -1.013 25.859 21.062 1 98.81 79 VAL B N 1
ATOM 2222 C CA . VAL B 1 79 ? -1.744 25.688 19.812 1 98.81 79 VAL B CA 1
ATOM 2223 C C . VAL B 1 79 ? -3.217 26.031 20.031 1 98.81 79 VAL B C 1
ATOM 2225 O O . VAL B 1 79 ? -3.842 26.656 19.172 1 98.81 79 VAL B O 1
ATOM 2228 N N . GLU B 1 80 ? -3.801 25.578 21.141 1 98.56 80 GLU B N 1
ATOM 2229 C CA . GLU B 1 80 ? -5.191 25.875 21.469 1 98.56 80 GLU B CA 1
ATOM 2230 C C . GLU B 1 80 ? -5.438 27.375 21.5 1 98.56 80 GLU B C 1
ATOM 2232 O O . GLU B 1 80 ? -6.516 27.844 21.125 1 98.56 80 GLU B O 1
ATOM 2237 N N . ALA B 1 81 ? -4.438 28.109 21.984 1 98.5 81 ALA B N 1
ATOM 2238 C CA . ALA B 1 81 ? -4.562 29.562 22.109 1 98.5 81 ALA B CA 1
ATOM 2239 C C . ALA B 1 81 ? -4.809 30.219 20.75 1 98.5 81 ALA B C 1
ATOM 2241 O O . ALA B 1 81 ? -5.406 31.281 20.656 1 98.5 81 ALA B O 1
ATOM 2242 N N . TYR B 1 82 ? -4.402 29.562 19.656 1 98.44 82 TYR B N 1
ATOM 2243 C CA . TYR B 1 82 ? -4.645 30.078 18.312 1 98.44 82 TYR B CA 1
ATOM 2244 C C . TYR B 1 82 ? -6.09 29.844 17.891 1 98.44 82 TYR B C 1
ATOM 2246 O O . TYR B 1 82 ? -6.57 30.453 16.938 1 98.44 82 TYR B O 1
ATOM 2254 N N . ASP B 1 83 ? -6.773 28.875 18.5 1 98 83 ASP B N 1
ATOM 2255 C CA . ASP B 1 83 ? -8.133 28.469 18.156 1 98 83 ASP B CA 1
ATOM 2256 C C . ASP B 1 83 ? -8.25 28.078 16.688 1 98 83 ASP B C 1
ATOM 2258 O O . ASP B 1 83 ? -9.078 28.625 15.961 1 98 83 ASP B O 1
ATOM 2262 N N . PRO B 1 84 ? -7.445 27.141 16.281 1 98.69 84 PRO B N 1
ATOM 2263 C CA . PRO B 1 84 ? -7.434 26.781 14.859 1 98.69 84 PRO B CA 1
ATOM 2264 C C . PRO B 1 84 ? -8.625 25.906 14.461 1 98.69 84 PRO B C 1
ATOM 2266 O O . PRO B 1 84 ? -9.141 25.156 15.281 1 98.69 84 PRO B O 1
ATOM 2269 N N . ASP B 1 85 ? -9.062 26.047 13.195 1 98.44 85 ASP B N 1
ATOM 2270 C CA . ASP B 1 85 ? -10.023 25.125 12.594 1 98.44 85 ASP B CA 1
ATOM 2271 C C . ASP B 1 85 ? -9.328 23.906 12.008 1 98.44 85 ASP B C 1
ATOM 2273 O O . ASP B 1 85 ? -9.938 22.844 11.867 1 98.44 85 ASP B O 1
ATOM 2277 N N . LEU B 1 86 ? -8.047 24.062 11.672 1 98.75 86 LEU B N 1
ATOM 2278 C CA . LEU B 1 86 ? -7.246 23.031 11.023 1 98.75 86 LEU B CA 1
ATOM 2279 C C . LEU B 1 86 ? -5.797 23.094 11.492 1 98.75 86 LEU B C 1
ATOM 2281 O O . LEU B 1 86 ? -5.219 24.172 11.609 1 98.75 86 LEU B O 1
ATOM 2285 N N . ILE B 1 87 ? -5.262 21.953 11.797 1 98.94 87 ILE B N 1
ATOM 2286 C CA . ILE B 1 87 ? -3.84 21.766 12.055 1 98.94 87 ILE B CA 1
ATOM 2287 C C . ILE B 1 87 ? -3.236 20.859 10.984 1 98.94 87 ILE B C 1
ATOM 2289 O O . ILE B 1 87 ? -3.775 19.781 10.688 1 98.94 87 ILE B O 1
ATOM 2293 N N . VAL B 1 88 ? -2.188 21.297 10.367 1 98.94 88 VAL B N 1
ATOM 2294 C CA . VAL B 1 88 ? -1.535 20.516 9.312 1 98.94 88 VAL B CA 1
ATOM 2295 C C . VAL B 1 88 ? -0.131 20.125 9.766 1 98.94 88 VAL B C 1
ATOM 2297 O O . VAL B 1 88 ? 0.733 20.984 9.953 1 98.94 88 VAL B O 1
ATOM 2300 N N . ALA B 1 89 ? 0.003 18.859 9.953 1 98.88 89 ALA B N 1
ATOM 2301 C CA . ALA B 1 89 ? 1.335 18.328 10.219 1 98.88 89 ALA B CA 1
ATOM 2302 C C . ALA B 1 89 ? 2.033 17.922 8.93 1 98.88 89 ALA B C 1
ATOM 2304 O O . ALA B 1 89 ? 1.475 17.172 8.125 1 98.88 89 ALA B O 1
ATOM 2305 N N . CYS B 1 90 ? 3.205 18.391 8.695 1 98.06 90 CYS B N 1
ATOM 2306 C CA . CYS B 1 90 ? 3.998 18.062 7.516 1 98.06 90 CYS B CA 1
ATOM 2307 C C . CYS B 1 90 ? 5.477 17.953 7.867 1 98.06 90 CYS B C 1
ATOM 2309 O O . CYS B 1 90 ? 6.215 18.938 7.766 1 98.06 90 CYS B O 1
ATOM 2311 N N . GLY B 1 91 ? 5.832 16.812 8.195 1 97.62 91 GLY B N 1
ATOM 2312 C CA . GLY B 1 91 ? 7.172 16.562 8.703 1 97.62 91 GLY B CA 1
ATOM 2313 C C . GLY B 1 91 ? 7.32 16.875 10.18 1 97.62 91 GLY B C 1
ATOM 2314 O O . GLY B 1 91 ? 8.367 17.375 10.609 1 97.62 91 GLY B O 1
ATOM 2315 N N . TYR B 1 92 ? 6.238 16.812 10.891 1 98.31 92 TYR B N 1
ATOM 2316 C CA . TYR B 1 92 ? 6.309 16.922 12.344 1 98.31 92 TYR B CA 1
ATOM 2317 C C . TYR B 1 92 ? 6.715 15.602 12.977 1 98.31 92 TYR B C 1
ATOM 2319 O O . TYR B 1 92 ? 6.027 14.594 12.812 1 98.31 92 TYR B O 1
ATOM 2327 N N . MET B 1 93 ? 7.789 15.508 13.719 1 97.12 93 MET B N 1
ATOM 2328 C CA . MET B 1 93 ? 8.477 14.25 14.016 1 97.12 93 MET B CA 1
ATOM 2329 C C . MET B 1 93 ? 8.133 13.766 15.422 1 97.12 93 MET B C 1
ATOM 2331 O O . MET B 1 93 ? 8.828 12.898 15.961 1 97.12 93 MET B O 1
ATOM 2335 N N . ARG B 1 94 ? 7.094 14.359 16.031 1 96.62 94 ARG B N 1
ATOM 2336 C CA . ARG B 1 94 ? 6.637 13.898 17.328 1 96.62 94 ARG B CA 1
ATOM 2337 C C . ARG B 1 94 ? 5.293 13.188 17.219 1 96.62 94 ARG B C 1
ATOM 2339 O O . ARG B 1 94 ? 4.426 13.594 16.453 1 96.62 94 ARG B O 1
ATOM 2346 N N . ILE B 1 95 ? 5.188 12.156 18.016 1 96.19 95 ILE B N 1
ATOM 2347 C CA . ILE B 1 95 ? 3.881 11.523 18.141 1 96.19 95 ILE B CA 1
ATOM 2348 C C . ILE B 1 95 ? 2.979 12.375 19.031 1 96.19 95 ILE B C 1
ATOM 2350 O O . ILE B 1 95 ? 3.295 12.609 20.203 1 96.19 95 ILE B O 1
ATOM 2354 N N . LEU B 1 96 ? 1.901 12.844 18.5 1 97.44 96 LEU B N 1
ATOM 2355 C CA . LEU B 1 96 ? 0.954 13.641 19.266 1 97.44 96 LEU B CA 1
ATOM 2356 C C . LEU B 1 96 ? 0.213 12.781 20.297 1 97.44 96 LEU B C 1
ATOM 2358 O O . LEU B 1 96 ? -0.358 11.75 19.938 1 97.44 96 LEU B O 1
ATOM 2362 N N . LYS B 1 97 ? 0.206 13.148 21.5 1 96.56 97 LYS B N 1
ATOM 2363 C CA . LYS B 1 97 ? -0.426 12.367 22.547 1 96.56 97 LYS B CA 1
ATOM 2364 C C . LYS B 1 97 ? -1.946 12.422 22.438 1 96.56 97 LYS B C 1
ATOM 2366 O O . LYS B 1 97 ? -2.5 13.32 21.812 1 96.56 97 LYS B O 1
ATOM 2371 N N . PRO B 1 98 ? -2.631 11.516 23.031 1 96.88 98 PRO B N 1
ATOM 2372 C CA . PRO B 1 98 ? -4.086 11.391 22.906 1 96.88 98 PRO B CA 1
ATOM 2373 C C . PRO B 1 98 ? -4.82 12.672 23.312 1 96.88 98 PRO B C 1
ATOM 2375 O O . PRO B 1 98 ? -5.812 13.039 22.688 1 96.88 98 PRO B O 1
ATOM 2378 N N . GLU B 1 99 ? -4.352 13.359 24.297 1 97.19 99 GLU B N 1
ATOM 2379 C CA . GLU B 1 99 ? -5.012 14.57 24.75 1 97.19 99 GLU B CA 1
ATOM 2380 C C . GLU B 1 99 ? -5.051 15.633 23.656 1 97.19 99 GLU B C 1
ATOM 2382 O O . GLU B 1 99 ? -6.059 16.312 23.469 1 97.19 99 GLU B O 1
ATOM 2387 N N . PHE B 1 100 ? -3.957 15.758 23 1 98.12 100 PHE B N 1
ATOM 2388 C CA . PHE B 1 100 ? -3.869 16.719 21.906 1 98.12 100 PHE B CA 1
ATOM 2389 C C . PHE B 1 100 ? -4.793 16.312 20.766 1 98.12 100 PHE B C 1
ATOM 2391 O O . PHE B 1 100 ? -5.547 17.125 20.25 1 98.12 100 PHE B O 1
ATOM 2398 N N . VAL B 1 101 ? -4.777 15.039 20.375 1 98.31 101 VAL B N 1
ATOM 2399 C CA . VAL B 1 101 ? -5.543 14.508 19.25 1 98.31 101 VAL B CA 1
ATOM 2400 C C . VAL B 1 101 ? -7.039 14.633 19.547 1 98.31 101 VAL B C 1
ATOM 2402 O O . VAL B 1 101 ? -7.82 15.023 18.688 1 98.31 101 VAL B O 1
ATOM 2405 N N . GLN B 1 102 ? -7.383 14.305 20.734 1 97.75 102 GLN B N 1
ATOM 2406 C CA . GLN B 1 102 ? -8.789 14.344 21.125 1 97.75 102 GLN B CA 1
ATOM 2407 C C . GLN B 1 102 ? -9.32 15.773 21.125 1 97.75 102 GLN B C 1
ATOM 2409 O O . GLN B 1 102 ? -10.461 16.016 20.734 1 97.75 102 GLN B O 1
ATOM 2414 N N . ARG B 1 103 ? -8.516 16.688 21.531 1 98 103 ARG B N 1
ATOM 2415 C CA . ARG B 1 103 ? -8.93 18.094 21.578 1 98 103 ARG B CA 1
ATOM 2416 C C . ARG B 1 103 ? -9.25 18.625 20.188 1 98 103 ARG B C 1
ATOM 2418 O O . ARG B 1 103 ? -10.156 19.438 20.016 1 98 103 ARG B O 1
ATOM 2425 N N . PHE B 1 104 ? -8.492 18.156 19.188 1 98.38 104 PHE B N 1
ATOM 2426 C CA . PHE B 1 104 ? -8.641 18.641 17.828 1 98.38 104 PHE B CA 1
ATOM 2427 C C . PHE B 1 104 ? -9.109 17.516 16.906 1 98.38 104 PHE B C 1
ATOM 2429 O O . PHE B 1 104 ? -8.578 17.344 15.805 1 98.38 104 PHE B O 1
ATOM 2436 N N . LYS B 1 105 ? -10.016 16.766 17.453 1 96.5 105 LYS B N 1
ATOM 2437 C CA . LYS B 1 105 ? -10.531 15.602 16.719 1 96.5 105 LYS B CA 1
ATOM 2438 C C . LYS B 1 105 ? -11.039 16 15.344 1 96.5 105 LYS B C 1
ATOM 2440 O O . LYS B 1 105 ? -11.828 16.938 15.211 1 96.5 105 LYS B O 1
ATOM 2445 N N . ASN B 1 106 ? -10.539 15.312 14.328 1 97.62 106 ASN B N 1
ATOM 2446 C CA . ASN B 1 106 ? -10.906 15.5 12.922 1 97.62 106 ASN B CA 1
ATOM 2447 C C . ASN B 1 106 ? -10.531 16.891 12.43 1 97.62 106 ASN B C 1
ATOM 2449 O O . ASN B 1 106 ? -11.133 17.391 11.477 1 97.62 106 ASN B O 1
ATOM 2453 N N . GLN B 1 107 ? -9.539 17.531 13.07 1 98.38 107 GLN B N 1
ATOM 2454 C CA . GLN B 1 107 ? -9.062 18.859 12.68 1 98.38 107 GLN B CA 1
ATOM 2455 C C . GLN B 1 107 ? -7.562 18.844 12.391 1 98.38 107 GLN B C 1
ATOM 2457 O O . GLN B 1 107 ? -6.949 19.891 12.195 1 98.38 107 GLN B O 1
ATOM 2462 N N . ILE B 1 108 ? -6.941 17.656 12.461 1 98.88 108 ILE B N 1
ATOM 2463 C CA . ILE B 1 108 ? -5.516 17.5 12.211 1 98.88 108 ILE B CA 1
ATOM 2464 C C . ILE B 1 108 ? -5.305 16.625 10.977 1 98.88 108 ILE B C 1
ATOM 2466 O O . ILE B 1 108 ? -5.812 15.492 10.922 1 98.88 108 ILE B O 1
ATOM 2470 N N . ILE B 1 109 ? -4.621 17.109 9.992 1 98.81 109 ILE B N 1
ATOM 2471 C CA . ILE B 1 109 ? -4.254 16.234 8.875 1 98.81 109 ILE B CA 1
ATOM 2472 C C . ILE B 1 109 ? -2.736 16.125 8.789 1 98.81 109 ILE B C 1
ATOM 2474 O O . ILE B 1 109 ? -2.012 17.016 9.258 1 98.81 109 ILE B O 1
ATOM 2478 N N . ASN B 1 110 ? -2.252 15.086 8.312 1 98.88 110 ASN B N 1
ATOM 2479 C CA . ASN B 1 110 ? -0.837 14.773 8.133 1 98.88 110 ASN B CA 1
ATOM 2480 C C . ASN B 1 110 ? -0.561 14.203 6.75 1 98.88 110 ASN B C 1
ATOM 2482 O O . ASN B 1 110 ? -1.409 13.516 6.172 1 98.88 110 ASN B O 1
ATOM 2486 N N . VAL B 1 111 ? 0.555 14.523 6.195 1 98.88 111 VAL B N 1
ATOM 2487 C CA . VAL B 1 111 ? 1.026 13.883 4.973 1 98.88 111 VAL B CA 1
ATOM 2488 C C . VAL B 1 111 ? 2.129 12.875 5.309 1 98.88 111 VAL B C 1
ATOM 2490 O O . VAL B 1 111 ? 3.064 13.195 6.047 1 98.88 111 VAL B O 1
ATOM 2493 N N . HIS B 1 112 ? 1.997 11.695 4.891 1 98.94 112 HIS B N 1
ATOM 2494 C CA . HIS B 1 112 ? 2.912 10.594 5.172 1 98.94 112 HIS B CA 1
ATOM 2495 C C . HIS B 1 112 ? 3.449 9.977 3.885 1 98.94 112 HIS B C 1
ATOM 2497 O O . HIS B 1 112 ? 2.686 9.711 2.951 1 98.94 112 HIS B O 1
ATOM 2503 N N . PRO B 1 113 ? 4.742 9.797 3.789 1 98.88 113 PRO B N 1
ATOM 2504 C CA . PRO B 1 113 ? 5.367 9.391 2.527 1 98.88 113 PRO B CA 1
ATOM 2505 C C . PRO B 1 113 ? 5.312 7.879 2.301 1 98.88 113 PRO B C 1
ATOM 2507 O O . PRO B 1 113 ? 6.316 7.27 1.922 1 98.88 113 PRO B O 1
ATOM 2510 N N . SER B 1 114 ? 4.168 7.289 2.426 1 98.94 114 SER B N 1
ATOM 2511 C CA . SER B 1 114 ? 3.896 5.902 2.053 1 98.94 114 SER B CA 1
ATOM 2512 C C . SER B 1 114 ? 2.424 5.699 1.711 1 98.94 114 SER B C 1
ATOM 2514 O O . SER B 1 114 ? 1.597 6.578 1.963 1 98.94 114 SER B O 1
ATOM 2516 N N . LEU B 1 115 ? 2.133 4.617 1.076 1 98.94 115 LEU B N 1
ATOM 2517 C CA . LEU B 1 115 ? 0.747 4.211 0.873 1 98.94 115 LEU B CA 1
ATOM 2518 C C . LEU B 1 115 ? 0.211 3.471 2.092 1 98.94 115 LEU B C 1
ATOM 2520 O O . LEU B 1 115 ? 0.212 2.236 2.125 1 98.94 115 LEU B O 1
ATOM 2524 N N . LEU B 1 116 ? -0.236 4.266 3.035 1 98.88 116 LEU B N 1
ATOM 2525 C CA . LEU B 1 116 ? -0.796 3.668 4.242 1 98.88 116 LEU B CA 1
ATOM 2526 C C . LEU B 1 116 ? -1.949 2.73 3.902 1 98.88 116 LEU B C 1
ATOM 2528 O O . LEU B 1 116 ? -2.707 2.986 2.963 1 98.88 116 LEU B O 1
ATOM 2532 N N . PRO B 1 117 ? -2.039 1.603 4.648 1 98.75 117 PRO B N 1
ATOM 2533 C CA . PRO B 1 117 ? -1.436 1.321 5.953 1 98.75 117 PRO B CA 1
ATOM 2534 C C . PRO B 1 117 ? -0.036 0.721 5.84 1 98.75 117 PRO B C 1
ATOM 2536 O O . PRO B 1 117 ? 0.577 0.38 6.855 1 98.75 117 PRO B O 1
ATOM 2539 N N . ALA B 1 118 ? 0.533 0.581 4.625 1 98.75 118 ALA B N 1
ATOM 2540 C CA . ALA B 1 118 ? 1.896 0.069 4.5 1 98.75 118 ALA B CA 1
ATOM 2541 C C . ALA B 1 118 ? 2.91 1.078 5.031 1 98.75 118 ALA B C 1
ATOM 2543 O O . ALA B 1 118 ? 2.779 2.281 4.797 1 98.75 118 ALA B O 1
ATOM 2544 N N . PHE B 1 119 ? 3.854 0.611 5.832 1 98.69 119 PHE B N 1
ATOM 2545 C CA . PHE B 1 119 ? 5.055 1.312 6.27 1 98.69 119 PHE B CA 1
ATOM 2546 C C . PHE B 1 119 ? 4.695 2.559 7.066 1 98.69 119 PHE B C 1
ATOM 2548 O O . PHE B 1 119 ? 5.102 3.666 6.715 1 98.69 119 PHE B O 1
ATOM 2555 N N . PRO B 1 120 ? 3.945 2.502 8.156 1 98.5 120 PRO B N 1
ATOM 2556 C CA . PRO B 1 120 ? 3.717 3.627 9.062 1 98.5 120 PRO B CA 1
ATOM 2557 C C . PRO B 1 120 ? 4.973 4.027 9.836 1 98.5 120 PRO B C 1
ATOM 2559 O O . PRO B 1 120 ? 5.938 3.26 9.891 1 98.5 120 PRO B O 1
ATOM 2562 N N . GLY B 1 121 ? 5.055 5.184 10.336 1 97.56 121 GLY B N 1
ATOM 2563 C CA . GLY B 1 121 ? 6.129 5.59 11.227 1 97.56 121 GLY B CA 1
ATOM 2564 C C . GLY B 1 121 ? 7.324 6.172 10.5 1 97.56 121 GLY B C 1
ATOM 2565 O O . GLY B 1 121 ? 7.172 6.828 9.469 1 97.56 121 GLY B O 1
ATOM 2566 N N . LEU B 1 122 ? 8.492 5.918 11.023 1 96.94 122 LEU B N 1
ATOM 2567 C CA . LEU B 1 122 ? 9.695 6.594 10.555 1 96.94 122 LEU B CA 1
ATOM 2568 C C . LEU B 1 122 ? 10.336 5.82 9.414 1 96.94 122 LEU B C 1
ATOM 2570 O O . LEU B 1 122 ? 10.18 4.602 9.305 1 96.94 122 LEU B O 1
ATOM 2574 N N . ASP B 1 123 ? 11.008 6.477 8.5 1 97.5 123 ASP B N 1
ATOM 2575 C CA . ASP B 1 123 ? 11.836 5.926 7.43 1 97.5 123 ASP B CA 1
ATOM 2576 C C . ASP B 1 123 ? 11.008 5.051 6.492 1 97.5 123 ASP B C 1
ATOM 2578 O O . ASP B 1 123 ? 11.414 3.939 6.148 1 97.5 123 ASP B O 1
ATOM 2582 N N . SER B 1 124 ? 9.828 5.555 6.184 1 98.38 124 SER B N 1
ATOM 2583 C CA . SER B 1 124 ? 8.891 4.777 5.383 1 98.38 124 SER B CA 1
ATOM 2584 C C . SER B 1 124 ? 9.445 4.508 3.99 1 98.38 124 SER B C 1
ATOM 2586 O O . SER B 1 124 ? 9.203 3.443 3.416 1 98.38 124 SER B O 1
ATOM 2588 N N . GLN B 1 125 ? 10.195 5.445 3.412 1 98.5 125 GLN B N 1
ATOM 2589 C CA . GLN B 1 125 ? 10.766 5.254 2.084 1 98.5 125 GLN B CA 1
ATOM 2590 C C . GLN B 1 125 ? 11.836 4.164 2.098 1 98.5 125 GLN B C 1
ATOM 2592 O O . GLN B 1 125 ? 11.898 3.336 1.187 1 98.5 125 GLN B O 1
ATOM 2597 N N . LYS B 1 126 ? 12.68 4.23 3.1 1 98.31 126 LYS B N 1
ATOM 2598 C CA . LYS B 1 126 ? 13.688 3.182 3.262 1 98.31 126 LYS B CA 1
ATOM 2599 C C . LYS B 1 126 ? 13.031 1.82 3.479 1 98.31 126 LYS B C 1
ATOM 2601 O O . LYS B 1 126 ? 13.484 0.814 2.93 1 98.31 126 LYS B O 1
ATOM 2606 N N . GLN B 1 127 ? 12.039 1.764 4.336 1 98.44 127 GLN B N 1
ATOM 2607 C CA . GLN B 1 127 ? 11.297 0.526 4.562 1 98.44 127 GLN B CA 1
ATOM 2608 C C . GLN B 1 127 ? 10.766 -0.046 3.252 1 98.44 127 GLN B C 1
ATOM 2610 O O . GLN B 1 127 ? 10.844 -1.255 3.02 1 98.44 127 GLN B O 1
ATOM 2615 N N . ALA B 1 128 ? 10.195 0.822 2.404 1 98.69 128 ALA B N 1
ATOM 2616 C CA . ALA B 1 128 ? 9.633 0.409 1.12 1 98.69 128 ALA B CA 1
ATOM 2617 C C . ALA B 1 128 ? 10.703 -0.225 0.235 1 98.69 128 ALA B C 1
ATOM 2619 O O . ALA B 1 128 ? 10.5 -1.311 -0.313 1 98.69 128 ALA B O 1
ATOM 2620 N N . LEU B 1 129 ? 11.844 0.432 0.166 1 98.25 129 LEU B N 1
ATOM 2621 C CA . LEU B 1 129 ? 12.93 -0.07 -0.66 1 98.25 129 LEU B CA 1
ATOM 2622 C C . LEU B 1 129 ? 13.469 -1.389 -0.112 1 98.25 129 LEU B C 1
ATOM 2624 O O . LEU B 1 129 ? 13.703 -2.33 -0.871 1 98.25 129 LEU B O 1
ATOM 2628 N N . ASP B 1 130 ? 13.656 -1.395 1.2 1 97.94 130 ASP B N 1
ATOM 2629 C CA . ASP B 1 130 ? 14.188 -2.596 1.837 1 97.94 130 ASP B CA 1
ATOM 2630 C C . ASP B 1 130 ? 13.234 -3.775 1.669 1 97.94 130 ASP B C 1
ATOM 2632 O O . ASP B 1 130 ? 13.664 -4.922 1.54 1 97.94 130 ASP B O 1
ATOM 2636 N N . TYR B 1 131 ? 11.961 -3.52 1.706 1 98.44 131 TYR B N 1
ATOM 2637 C CA . TYR B 1 131 ? 10.961 -4.566 1.554 1 98.44 131 TYR B CA 1
ATOM 2638 C C . TYR B 1 131 ? 10.914 -5.074 0.119 1 98.44 131 TYR B C 1
ATOM 2640 O O . TYR B 1 131 ? 10.555 -6.23 -0.126 1 98.44 131 TYR B O 1
ATOM 2648 N N . GLY B 1 132 ? 11.211 -4.184 -0.858 1 98.62 132 GLY B N 1
ATOM 2649 C CA . GLY B 1 132 ? 11.258 -4.566 -2.26 1 98.62 132 GLY B CA 1
ATOM 2650 C C . GLY B 1 132 ? 9.945 -4.336 -2.986 1 98.62 132 GLY B C 1
ATOM 2651 O O . GLY B 1 132 ? 9.633 -5.031 -3.955 1 98.62 132 GLY B O 1
ATOM 2652 N N . VAL B 1 133 ? 9.109 -3.426 -2.506 1 98.88 133 VAL B N 1
ATOM 2653 C CA . VAL B 1 133 ? 7.871 -3.107 -3.205 1 98.88 133 VAL B CA 1
ATOM 2654 C C . VAL B 1 133 ? 8.188 -2.439 -4.539 1 98.88 133 VAL B C 1
ATOM 2656 O O . VAL B 1 133 ? 9.281 -1.912 -4.734 1 98.88 133 VAL B O 1
ATOM 2659 N N . LYS B 1 134 ? 7.246 -2.521 -5.434 1 98.88 134 LYS B N 1
ATOM 2660 C CA . LYS B 1 134 ? 7.414 -1.925 -6.754 1 98.88 134 LYS B CA 1
ATOM 2661 C C . LYS B 1 134 ? 6.555 -0.671 -6.906 1 98.88 134 LYS B C 1
ATOM 2663 O O . LYS B 1 134 ? 6.73 0.097 -7.855 1 98.88 134 LYS B O 1
ATOM 2668 N N . VAL B 1 135 ? 5.633 -0.48 -5.977 1 98.94 135 VAL B N 1
ATOM 2669 C CA . VAL B 1 135 ? 4.762 0.686 -5.898 1 98.94 135 VAL B CA 1
ATOM 2670 C C . VAL B 1 135 ? 4.91 1.352 -4.531 1 98.94 135 VAL B C 1
ATOM 2672 O O . VAL B 1 135 ? 4.914 0.674 -3.502 1 98.94 135 VAL B O 1
ATOM 2675 N N . ALA B 1 136 ? 5.16 2.607 -4.543 1 98.88 136 ALA B N 1
ATOM 2676 C CA . ALA B 1 136 ? 5.18 3.447 -3.35 1 98.88 136 ALA B CA 1
ATOM 2677 C C . ALA B 1 136 ? 4.223 4.625 -3.49 1 98.88 136 ALA B C 1
ATOM 2679 O O . ALA B 1 136 ? 3.342 4.617 -4.352 1 98.88 136 ALA B O 1
ATOM 2680 N N . GLY B 1 137 ? 4.332 5.613 -2.574 1 98.88 137 GLY B N 1
ATOM 2681 C CA . GLY B 1 137 ? 3.467 6.777 -2.678 1 98.88 137 GLY B CA 1
ATOM 2682 C C . GLY B 1 137 ? 3.359 7.559 -1.381 1 98.88 137 GLY B C 1
ATOM 2683 O O . GLY B 1 137 ? 4.281 7.539 -0.561 1 98.88 137 GLY B O 1
ATOM 2684 N N . CYS B 1 138 ? 2.252 8.289 -1.305 1 98.94 138 CYS B N 1
ATOM 2685 C CA . CYS B 1 138 ? 2.033 9.125 -0.126 1 98.94 138 CYS B CA 1
ATOM 2686 C C . CYS B 1 138 ? 0.554 9.18 0.235 1 98.94 138 CYS B C 1
ATOM 2688 O O . CYS B 1 138 ? -0.302 8.812 -0.575 1 98.94 138 CYS B O 1
ATOM 2690 N N . THR B 1 139 ? 0.285 9.531 1.425 1 98.94 139 THR B N 1
ATOM 2691 C CA . THR B 1 139 ? -1.053 9.578 2.004 1 98.94 139 THR B CA 1
ATOM 2692 C C . THR B 1 139 ? -1.267 10.867 2.781 1 98.94 139 THR B C 1
ATOM 2694 O O . THR B 1 139 ? -0.39 11.297 3.533 1 98.94 139 THR B O 1
ATOM 2697 N N . VAL B 1 140 ? -2.305 11.555 2.521 1 98.94 140 VAL B N 1
ATOM 2698 C CA . VAL B 1 140 ? -2.799 12.57 3.451 1 98.94 140 VAL B CA 1
ATOM 2699 C C . VAL B 1 140 ? -3.973 12.008 4.25 1 98.94 140 VAL B C 1
ATOM 2701 O O . VAL B 1 140 ? -4.914 11.453 3.674 1 98.94 140 VAL B O 1
ATOM 2704 N N . HIS B 1 141 ? -3.869 12.094 5.547 1 98.94 141 HIS B N 1
ATOM 2705 C CA . HIS B 1 141 ? -4.887 11.484 6.398 1 98.94 141 HIS B CA 1
ATOM 2706 C C . HIS B 1 141 ? -5.168 12.352 7.621 1 98.94 141 HIS B C 1
ATOM 2708 O O . HIS B 1 141 ? -4.352 13.195 7.992 1 98.94 141 HIS B O 1
ATOM 2714 N N . PHE B 1 142 ? -6.324 12.156 8.234 1 98.81 142 PHE B N 1
ATOM 2715 C CA . PHE B 1 142 ? -6.566 12.719 9.555 1 98.81 142 PHE B CA 1
ATOM 2716 C C . PHE B 1 142 ? -5.707 12.016 10.602 1 98.81 142 PHE B C 1
ATOM 2718 O O . PHE B 1 142 ? -5.379 10.836 10.461 1 98.81 142 PHE B O 1
ATOM 2725 N N . VAL B 1 143 ? -5.371 12.781 11.602 1 98.62 143 VAL B N 1
ATOM 2726 C CA . VAL B 1 143 ? -4.594 12.211 12.695 1 98.62 143 VAL B CA 1
ATOM 2727 C C . VAL B 1 143 ? -5.535 11.734 13.797 1 98.62 143 VAL B C 1
ATOM 2729 O O . VAL B 1 143 ? -6.266 12.531 14.391 1 98.62 143 VAL B O 1
ATOM 2732 N N . TRP B 1 144 ? -5.652 10.438 13.945 1 96.88 144 TRP B N 1
ATOM 2733 C CA . TRP B 1 144 ? -6.336 9.797 15.062 1 96.88 144 TRP B CA 1
ATOM 2734 C C . TRP B 1 144 ? -5.332 9.195 16.047 1 96.88 144 TRP B C 1
ATOM 2736 O O . TRP B 1 144 ? -4.129 9.438 15.938 1 96.88 144 TRP B O 1
ATOM 2746 N N . GLU B 1 145 ? -6.039 8.453 16.938 1 91.94 145 GLU B N 1
ATOM 2747 C CA . GLU B 1 145 ? -5.145 7.82 17.906 1 91.94 145 GLU B CA 1
ATOM 2748 C C . GLU B 1 145 ? -4.375 6.664 17.266 1 91.94 145 GLU B C 1
ATOM 2750 O O . GLU B 1 145 ? -4.922 5.922 16.453 1 91.94 145 GLU B O 1
ATOM 2755 N N . GLY B 1 146 ? -3.201 6.422 17.219 1 94.56 146 GLY B N 1
ATOM 2756 C CA . GLY B 1 146 ? -2.295 5.48 16.578 1 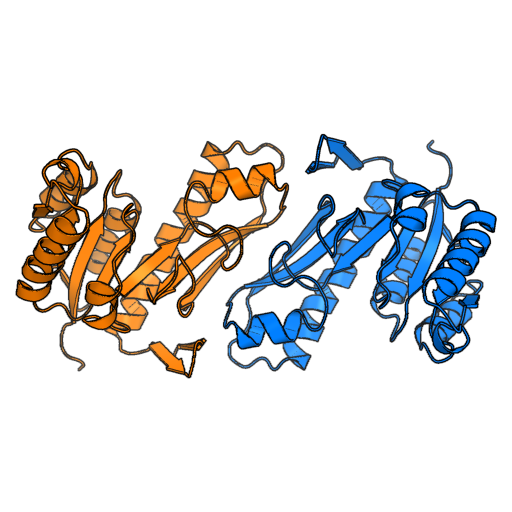94.56 146 GLY B CA 1
ATOM 2757 C C . GLY B 1 146 ? -1.393 6.129 15.555 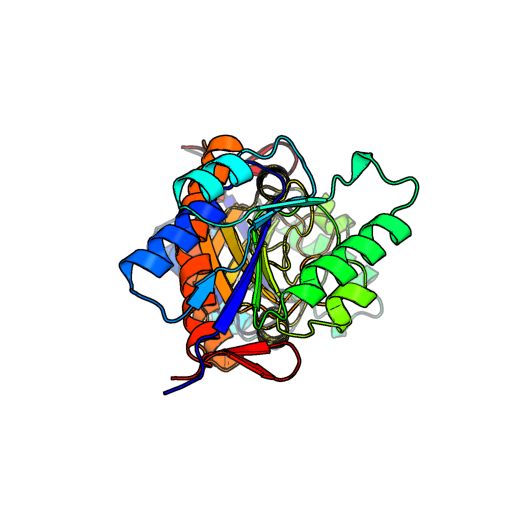1 94.56 146 GLY B C 1
ATOM 2758 O O . GLY B 1 146 ? -1.772 7.113 14.922 1 94.56 146 GLY B O 1
ATOM 2759 N N . VAL B 1 147 ? -0.465 5.551 15.32 1 96.81 147 VAL B N 1
ATOM 2760 C CA . VAL B 1 147 ? 0.522 6.105 14.398 1 96.81 147 VAL B CA 1
ATOM 2761 C C . VAL B 1 147 ? 0.083 5.855 12.961 1 96.81 147 VAL B C 1
ATOM 2763 O O . VAL B 1 147 ? 0.003 4.707 12.516 1 96.81 147 VAL B O 1
ATOM 2766 N N . ASP B 1 148 ? -0.311 6.871 12.234 1 97.94 148 ASP B N 1
ATOM 2767 C CA . ASP B 1 148 ? -0.606 6.863 10.805 1 97.94 148 ASP B CA 1
ATOM 2768 C C . ASP B 1 148 ? -1.774 5.93 10.492 1 97.94 148 ASP B C 1
ATOM 2770 O O . ASP B 1 148 ? -1.747 5.207 9.492 1 97.94 148 ASP B O 1
ATOM 2774 N N . THR B 1 149 ? -2.832 5.961 11.344 1 97.5 149 THR B N 1
ATOM 2775 C CA . THR B 1 149 ? -3.916 4.996 11.195 1 97.5 149 THR B CA 1
ATOM 2776 C C . THR B 1 149 ? -5.238 5.707 10.914 1 97.5 149 THR B C 1
ATOM 2778 O O . THR B 1 149 ? -6.258 5.059 10.68 1 97.5 149 THR B O 1
ATOM 2781 N N . GLY B 1 150 ? -5.277 7.016 10.961 1 98.31 150 GLY B N 1
ATOM 2782 C CA . GLY B 1 150 ? -6.539 7.73 10.859 1 98.31 150 GLY B CA 1
ATOM 2783 C C . GLY B 1 150 ? -7.129 7.703 9.461 1 98.31 150 GLY B C 1
ATOM 2784 O O . GLY B 1 150 ? -6.496 7.203 8.523 1 98.31 150 GLY B O 1
ATOM 2785 N N . PRO B 1 151 ? -8.336 8.242 9.312 1 98.69 151 PRO B N 1
ATOM 2786 C CA . PRO B 1 151 ? -9.055 8.219 8.039 1 98.69 151 PRO B CA 1
ATOM 2787 C C . PRO B 1 151 ? -8.266 8.867 6.906 1 98.69 151 PRO B C 1
ATOM 2789 O O . PRO B 1 151 ? -7.75 9.977 7.062 1 98.69 151 PRO B O 1
ATOM 2792 N N . ILE B 1 152 ? -8.172 8.211 5.805 1 98.88 152 ILE B N 1
ATOM 2793 C CA . ILE B 1 152 ? -7.363 8.633 4.668 1 98.88 152 ILE B CA 1
ATOM 2794 C C . ILE B 1 152 ? -8.172 9.578 3.781 1 98.88 152 ILE B C 1
ATOM 2796 O O . ILE B 1 152 ? -9.297 9.258 3.391 1 98.88 152 ILE B O 1
ATOM 2800 N N . ILE B 1 153 ? -7.617 10.688 3.496 1 98.88 153 ILE B N 1
ATOM 2801 C CA . ILE B 1 153 ? -8.258 11.695 2.652 1 98.88 153 ILE B CA 1
ATOM 2802 C C . ILE B 1 153 ? -7.855 11.477 1.195 1 98.88 153 ILE B C 1
ATOM 2804 O O . ILE B 1 153 ? -8.711 11.305 0.327 1 98.88 153 ILE B O 1
ATOM 2808 N N . LEU B 1 154 ? -6.559 11.469 0.925 1 98.94 154 LEU B N 1
ATOM 2809 C CA . LEU B 1 154 ? -6.016 11.289 -0.417 1 98.94 154 LEU B CA 1
ATOM 2810 C C . LEU B 1 154 ? -4.793 10.383 -0.394 1 98.94 154 LEU B C 1
ATOM 2812 O O . LEU B 1 154 ? -4.062 10.344 0.601 1 98.94 154 LEU B O 1
ATOM 2816 N N . GLN B 1 155 ? -4.57 9.742 -1.491 1 98.94 155 GLN B N 1
ATOM 2817 C CA . GLN B 1 155 ? -3.352 8.984 -1.743 1 98.94 155 GLN B CA 1
ATOM 2818 C C . GLN B 1 155 ? -2.902 9.125 -3.193 1 98.94 155 GLN B C 1
ATOM 2820 O O . GLN B 1 155 ? -3.727 9.336 -4.086 1 98.94 155 GLN B O 1
ATOM 2825 N N . LYS B 1 156 ? -1.678 9.031 -3.344 1 98.94 156 LYS B N 1
ATOM 2826 C CA . LYS B 1 156 ? -1.097 8.984 -4.68 1 98.94 156 LYS B CA 1
ATOM 2827 C C . LYS B 1 156 ? 0.021 7.949 -4.758 1 98.94 156 LYS B C 1
ATOM 2829 O O . LYS B 1 156 ? 0.901 7.914 -3.896 1 98.94 156 LYS B O 1
ATOM 2834 N N . ALA B 1 157 ? -0.063 7.094 -5.773 1 98.94 157 ALA B N 1
ATOM 2835 C CA . ALA B 1 157 ? 0.931 6.043 -5.969 1 98.94 157 ALA B CA 1
ATOM 2836 C C . ALA B 1 157 ? 1.938 6.434 -7.047 1 98.94 157 ALA B C 1
ATOM 2838 O O . ALA B 1 157 ? 1.613 7.195 -7.961 1 98.94 157 ALA B O 1
ATOM 2839 N N . ILE B 1 158 ? 3.105 5.895 -6.914 1 98.81 158 ILE B N 1
ATOM 2840 C CA . ILE B 1 158 ? 4.113 5.992 -7.965 1 98.81 158 ILE B CA 1
ATOM 2841 C C . ILE B 1 158 ? 4.789 4.637 -8.164 1 98.81 158 ILE B C 1
ATOM 2843 O O . ILE B 1 158 ? 4.906 3.852 -7.223 1 98.81 158 ILE B O 1
ATOM 2847 N N . ALA B 1 159 ? 5.195 4.336 -9.391 1 98.75 159 ALA B N 1
ATOM 2848 C CA . ALA B 1 159 ? 6.031 3.168 -9.664 1 98.75 159 ALA B CA 1
ATOM 2849 C C . ALA B 1 159 ? 7.484 3.428 -9.281 1 98.75 159 ALA B C 1
ATOM 2851 O O . ALA B 1 159 ? 8.031 4.488 -9.578 1 98.75 159 ALA B O 1
ATOM 2852 N N . ILE B 1 160 ? 8.094 2.525 -8.602 1 98.75 160 ILE B N 1
ATOM 2853 C CA . ILE B 1 160 ? 9.5 2.648 -8.234 1 98.75 160 ILE B CA 1
ATOM 2854 C C . ILE B 1 160 ? 10.383 2.203 -9.398 1 98.75 160 ILE B C 1
ATOM 2856 O O . ILE B 1 160 ? 10.18 1.12 -9.953 1 98.75 160 ILE B O 1
ATOM 2860 N N . ARG B 1 161 ? 11.32 3.018 -9.688 1 97.44 161 ARG B N 1
ATOM 2861 C CA . ARG B 1 161 ? 12.289 2.6 -10.695 1 97.44 161 ARG B CA 1
ATOM 2862 C C . ARG B 1 161 ? 13.391 1.741 -10.078 1 97.44 161 ARG B C 1
ATOM 2864 O O . ARG B 1 161 ? 13.844 2.014 -8.961 1 97.44 161 ARG B O 1
ATOM 2871 N N . PRO B 1 162 ? 13.828 0.712 -10.773 1 94.5 162 PRO B N 1
ATOM 2872 C CA . PRO B 1 162 ? 14.797 -0.241 -10.219 1 94.5 162 PRO B CA 1
ATOM 2873 C C . PRO B 1 162 ? 16.078 0.429 -9.75 1 94.5 162 PRO B C 1
ATOM 2875 O O . PRO B 1 162 ? 16.734 -0.045 -8.812 1 94.5 162 PRO B O 1
ATOM 2878 N N . GLU B 1 163 ? 16.422 1.568 -10.312 1 94.75 163 GLU B N 1
ATOM 2879 C CA . GLU B 1 163 ? 17.734 2.162 -10.047 1 94.75 163 GLU B CA 1
ATOM 2880 C C . GLU B 1 163 ? 17.641 3.242 -8.969 1 94.75 163 GLU B C 1
ATOM 2882 O O . GLU B 1 163 ? 18.656 3.826 -8.578 1 94.75 163 GLU B O 1
ATOM 2887 N N . TRP B 1 164 ? 16.5 3.443 -8.477 1 97.69 164 TRP B N 1
ATOM 2888 C CA . TRP B 1 164 ? 16.312 4.559 -7.559 1 97.69 164 TRP B CA 1
ATOM 2889 C C . TRP B 1 164 ? 16.984 4.273 -6.215 1 97.69 164 TRP B C 1
ATOM 2891 O O . TRP B 1 164 ? 16.875 3.164 -5.688 1 97.69 164 TRP B O 1
ATOM 2901 N N . THR B 1 165 ? 17.703 5.207 -5.734 1 97.94 165 THR B N 1
ATOM 2902 C CA . THR B 1 165 ? 18.156 5.23 -4.348 1 97.94 165 THR B CA 1
ATOM 2903 C C . THR B 1 165 ? 17.031 5.723 -3.424 1 97.94 165 THR B C 1
ATOM 2905 O O . THR B 1 165 ? 15.977 6.141 -3.891 1 97.94 165 THR B O 1
ATOM 2908 N N . GLU B 1 166 ? 17.281 5.637 -2.135 1 98.25 166 GLU B N 1
ATOM 2909 C CA . GLU B 1 166 ? 16.328 6.184 -1.172 1 98.25 166 GLU B CA 1
ATOM 2910 C C . GLU B 1 166 ? 16.078 7.668 -1.43 1 98.25 166 GLU B C 1
ATOM 2912 O O . GLU B 1 166 ? 14.938 8.133 -1.333 1 98.25 166 GLU B O 1
ATOM 2917 N N . LYS B 1 167 ? 17.125 8.383 -1.732 1 98.44 167 LYS B N 1
ATOM 2918 C CA . LYS B 1 167 ? 17 9.805 -2.01 1 98.44 167 LYS B CA 1
ATOM 2919 C C . LYS B 1 167 ? 16.094 10.062 -3.219 1 98.44 167 LYS B C 1
ATOM 2921 O O . LYS B 1 167 ? 15.219 10.922 -3.174 1 98.44 167 LYS B O 1
ATOM 2926 N N . GLU B 1 168 ? 16.312 9.289 -4.332 1 98.62 168 GLU B N 1
ATOM 2927 C CA . GLU B 1 168 ? 15.523 9.453 -5.547 1 98.62 168 GLU B CA 1
ATOM 2928 C C . GLU B 1 168 ? 14.055 9.109 -5.309 1 98.62 168 GLU B C 1
ATOM 2930 O O . GLU B 1 168 ? 13.164 9.812 -5.781 1 98.62 168 GLU B O 1
ATOM 2935 N N . LEU B 1 169 ? 13.875 8.031 -4.543 1 98.75 169 LEU B N 1
ATOM 2936 C CA . LEU B 1 169 ? 12.508 7.664 -4.199 1 98.75 169 LEU B CA 1
ATOM 2937 C C . LEU B 1 169 ? 11.844 8.758 -3.369 1 98.75 169 LEU B C 1
ATOM 2939 O O . LEU B 1 169 ? 10.695 9.133 -3.629 1 98.75 169 LEU B O 1
ATOM 2943 N N . SER B 1 170 ? 12.562 9.312 -2.396 1 98.62 170 SER B N 1
ATOM 2944 C CA . SER B 1 170 ? 12.039 10.352 -1.521 1 98.62 170 SER B CA 1
ATOM 2945 C C . SER B 1 170 ? 11.648 11.594 -2.314 1 98.62 170 SER B C 1
ATOM 2947 O O . SER B 1 170 ? 10.594 12.188 -2.064 1 98.62 170 SER B O 1
ATOM 2949 N N . LEU B 1 171 ? 12.461 11.945 -3.266 1 98.69 171 LEU B N 1
ATOM 2950 C CA . LEU B 1 171 ? 12.18 13.117 -4.086 1 98.69 171 LEU B CA 1
ATOM 2951 C C . LEU B 1 171 ? 10.945 12.891 -4.957 1 98.69 171 LEU B C 1
ATOM 2953 O O . LEU B 1 171 ? 10.133 13.797 -5.133 1 98.69 171 LEU B O 1
ATOM 2957 N N . ALA B 1 172 ? 10.844 11.695 -5.516 1 98.81 172 ALA B N 1
ATOM 2958 C CA . ALA B 1 172 ? 9.688 11.375 -6.348 1 98.81 172 ALA B CA 1
ATOM 2959 C C . ALA B 1 172 ? 8.398 11.422 -5.539 1 98.81 172 ALA B C 1
ATOM 2961 O O . ALA B 1 172 ? 7.383 11.945 -6.008 1 98.81 172 ALA B O 1
ATOM 2962 N N . ILE B 1 173 ? 8.422 10.906 -4.344 1 98.88 173 ILE B N 1
ATOM 2963 C CA . ILE B 1 173 ? 7.246 10.898 -3.477 1 98.88 173 ILE B CA 1
ATOM 2964 C C . ILE B 1 173 ? 6.914 12.328 -3.057 1 98.88 173 ILE B C 1
ATOM 2966 O O . ILE B 1 173 ? 5.742 12.719 -3.021 1 98.88 173 ILE B O 1
ATOM 2970 N N . LEU B 1 174 ? 7.941 13.086 -2.707 1 98.81 174 LEU B N 1
ATOM 2971 C CA . LEU B 1 174 ? 7.77 14.469 -2.273 1 98.81 174 LEU B CA 1
ATOM 2972 C C . LEU B 1 174 ? 7.02 15.281 -3.326 1 98.81 174 LEU B C 1
ATOM 2974 O O . LEU B 1 174 ? 6.168 16.109 -2.992 1 98.81 174 LEU B O 1
ATOM 2978 N N . LYS B 1 175 ? 7.348 15.031 -4.609 1 98.81 175 LYS B N 1
ATOM 2979 C CA . LYS B 1 175 ? 6.656 15.719 -5.695 1 98.81 175 LYS B CA 1
ATOM 2980 C C . LYS B 1 175 ? 5.148 15.469 -5.629 1 98.81 175 LYS B C 1
ATOM 2982 O O . LYS B 1 175 ? 4.355 16.391 -5.852 1 98.81 175 LYS B O 1
ATOM 2987 N N . GLU B 1 176 ? 4.781 14.242 -5.34 1 98.88 176 GLU B N 1
ATOM 2988 C CA . GLU B 1 176 ? 3.363 13.906 -5.23 1 98.88 176 GLU B CA 1
ATOM 2989 C C . GLU B 1 176 ? 2.752 14.508 -3.969 1 98.88 176 GLU B C 1
ATOM 2991 O O . GLU B 1 176 ? 1.597 14.938 -3.977 1 98.88 176 GLU B O 1
ATOM 2996 N N . GLU B 1 177 ? 3.484 14.539 -2.875 1 98.94 177 GLU B N 1
ATOM 2997 C CA . GLU B 1 177 ? 3.025 15.172 -1.64 1 98.94 177 GLU B CA 1
ATOM 2998 C C . GLU B 1 177 ? 2.695 16.641 -1.859 1 98.94 177 GLU B C 1
ATOM 3000 O O . GLU B 1 177 ? 1.704 17.141 -1.329 1 98.94 177 GLU B O 1
ATOM 3005 N N . HIS B 1 178 ? 3.529 17.297 -2.613 1 98.88 178 HIS B N 1
ATOM 3006 C CA . HIS B 1 178 ? 3.346 18.719 -2.912 1 98.88 178 HIS B CA 1
ATOM 3007 C C . HIS B 1 178 ? 2.033 18.953 -3.646 1 98.88 178 HIS B C 1
ATOM 3009 O O . HIS B 1 178 ? 1.542 20.078 -3.693 1 98.88 178 HIS B O 1
ATOM 3015 N N . ILE B 1 179 ? 1.523 17.922 -4.203 1 98.75 179 ILE B N 1
ATOM 3016 C CA . ILE B 1 179 ? 0.278 18.047 -4.953 1 98.75 179 ILE B CA 1
ATOM 3017 C C . ILE B 1 179 ? -0.904 17.703 -4.047 1 98.75 179 ILE B C 1
ATOM 3019 O O . ILE B 1 179 ? -1.845 18.484 -3.922 1 98.75 179 ILE B O 1
ATOM 3023 N N . ILE B 1 180 ? -0.792 16.609 -3.285 1 98.88 180 ILE B N 1
ATOM 3024 C CA . ILE B 1 180 ? -2.016 16.109 -2.664 1 98.88 180 ILE B CA 1
ATOM 3025 C C . ILE B 1 180 ? -2.223 16.797 -1.316 1 98.88 180 ILE B C 1
ATOM 3027 O O . ILE B 1 180 ? -3.357 16.938 -0.848 1 98.88 180 ILE B O 1
ATOM 3031 N N . LEU B 1 181 ? -1.182 17.25 -0.65 1 98.94 181 LEU B N 1
ATOM 3032 C CA . LEU B 1 181 ? -1.39 17.938 0.625 1 98.94 181 LEU B CA 1
ATOM 3033 C C . LEU B 1 181 ? -2.16 19.234 0.429 1 98.94 181 LEU B C 1
ATOM 3035 O O . LEU B 1 181 ? -3.193 19.453 1.067 1 98.94 181 LEU B O 1
ATOM 3039 N N . PRO B 1 182 ? -1.709 20.125 -0.512 1 98.81 182 PRO B N 1
ATOM 3040 C CA . PRO B 1 182 ? -2.51 21.328 -0.753 1 98.81 182 PRO B CA 1
ATOM 3041 C C . PRO B 1 182 ? -3.943 21.016 -1.173 1 98.81 182 PRO B C 1
ATOM 3043 O O . PRO B 1 182 ? -4.879 21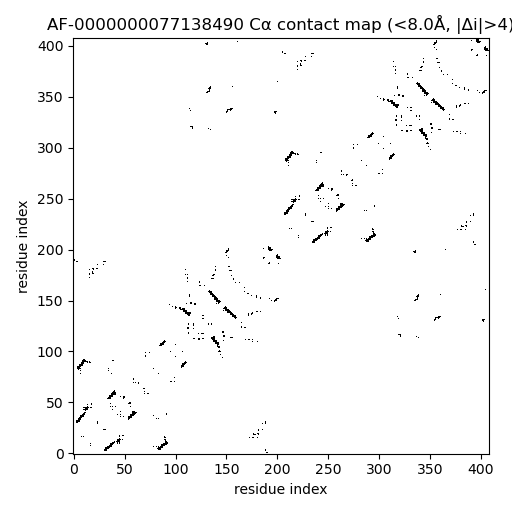.703 -0.765 1 98.81 182 PRO B O 1
ATOM 3046 N N . LEU B 1 183 ? -4.098 19.984 -1.957 1 98.81 183 LEU B N 1
ATOM 3047 C CA . LEU B 1 183 ? -5.441 19.609 -2.381 1 98.81 183 LEU B CA 1
ATOM 3048 C C . LEU B 1 183 ? -6.289 19.188 -1.183 1 98.81 183 LEU B C 1
ATOM 3050 O O . LEU B 1 183 ? -7.461 19.562 -1.089 1 98.81 183 LEU B O 1
ATOM 3054 N N . ALA B 1 184 ? -5.738 18.422 -0.265 1 98.81 184 ALA B N 1
ATOM 3055 C CA . ALA B 1 184 ? -6.461 18.016 0.934 1 98.81 184 ALA B CA 1
ATOM 3056 C C . ALA B 1 184 ? -6.855 19.219 1.784 1 98.81 184 ALA B C 1
ATOM 3058 O O . ALA B 1 184 ? -7.973 19.266 2.311 1 98.81 184 ALA B O 1
ATOM 3059 N N . ILE B 1 185 ? -5.934 20.141 1.93 1 98.69 185 ILE B N 1
ATOM 3060 C CA . ILE B 1 185 ? -6.211 21.359 2.68 1 98.69 185 ILE B CA 1
ATOM 3061 C C . ILE B 1 185 ? -7.355 22.125 2.02 1 98.69 185 ILE B C 1
ATOM 3063 O O . ILE B 1 185 ? -8.258 22.625 2.701 1 98.69 185 ILE B O 1
ATOM 3067 N N . GLN B 1 186 ? -7.32 22.25 0.696 1 98.25 186 GLN B N 1
ATOM 3068 C CA . GLN B 1 186 ? -8.383 22.906 -0.049 1 98.25 186 GLN B CA 1
ATOM 3069 C C . GLN B 1 186 ? -9.734 22.25 0.2 1 98.25 186 GLN B C 1
ATOM 3071 O O . GLN B 1 186 ? -10.727 22.922 0.464 1 98.25 186 GLN B O 1
ATOM 3076 N N . LEU B 1 187 ? -9.781 20.922 0.086 1 98.38 187 LEU B N 1
ATOM 3077 C CA . LEU B 1 187 ? -11.016 20.172 0.306 1 98.38 187 LEU B CA 1
ATOM 3078 C C . LEU B 1 187 ? -11.555 20.406 1.714 1 98.38 187 LEU B C 1
ATOM 3080 O O . LEU B 1 187 ? -12.766 20.547 1.905 1 98.38 187 LEU B O 1
ATOM 3084 N N . PHE B 1 188 ? -10.672 20.484 2.684 1 98.06 188 PHE B N 1
ATOM 3085 C CA . PHE B 1 188 ? -11.07 20.75 4.059 1 98.06 188 PHE B CA 1
ATOM 3086 C C . PHE B 1 188 ? -11.695 22.141 4.184 1 98.06 188 PHE B C 1
ATOM 3088 O O . PHE B 1 188 ? -12.766 22.281 4.762 1 98.06 188 PHE B O 1
ATOM 3095 N N . CYS B 1 189 ? -10.969 23.125 3.643 1 95.88 189 CYS B N 1
ATOM 3096 C CA . CYS B 1 189 ? -11.43 24.5 3.768 1 95.88 189 CYS B CA 1
ATOM 3097 C C . CYS B 1 189 ? -12.781 24.688 3.086 1 95.88 189 CYS B C 1
ATOM 3099 O O . CYS B 1 189 ? -13.562 25.562 3.479 1 95.88 189 CYS B O 1
ATOM 3101 N N . GLU B 1 190 ? -13.055 23.891 2.094 1 96.75 190 GLU B N 1
ATOM 3102 C CA . GLU B 1 190 ? -14.305 23.969 1.344 1 96.75 190 GLU B CA 1
ATOM 3103 C C . GLU B 1 190 ? -15.391 23.094 1.979 1 96.75 190 GLU B C 1
ATOM 3105 O O . GLU B 1 190 ? -16.484 22.969 1.43 1 96.75 190 GLU B O 1
ATOM 3110 N N . ASP B 1 191 ? -15.125 22.484 3.074 1 97.25 191 ASP B N 1
ATOM 3111 C CA . ASP B 1 191 ? -16.047 21.641 3.811 1 97.25 191 ASP B CA 1
ATOM 3112 C C . ASP B 1 191 ? -16.531 20.469 2.953 1 97.25 191 ASP B C 1
ATOM 3114 O O . ASP B 1 191 ? -17.719 20.125 2.957 1 97.25 191 ASP B O 1
ATOM 3118 N N . LYS B 1 192 ? -15.57 19.875 2.287 1 97.94 192 LYS B N 1
ATOM 3119 C CA . LYS B 1 192 ? -15.938 18.812 1.353 1 97.94 192 LYS B CA 1
ATOM 3120 C C . LYS B 1 192 ? -15.508 17.453 1.878 1 97.94 192 LYS B C 1
ATOM 3122 O O . LYS B 1 192 ? -15.641 16.438 1.181 1 97.94 192 LYS B O 1
ATOM 3127 N N . LEU B 1 193 ? -15.008 17.359 3.066 1 98.38 193 LEU B N 1
ATOM 3128 C CA . LEU B 1 193 ? -14.57 16.094 3.664 1 98.38 193 LEU B CA 1
ATOM 3129 C C . LEU B 1 193 ? -15.562 15.625 4.723 1 98.38 193 LEU B C 1
ATOM 3131 O O . LEU B 1 193 ? -15.852 16.344 5.68 1 98.38 193 LEU B O 1
ATOM 3135 N N . LYS B 1 194 ? -16.078 14.477 4.516 1 98.12 194 LYS B N 1
ATOM 3136 C CA . LYS B 1 194 ? -17 13.867 5.473 1 98.12 194 LYS B CA 1
ATOM 3137 C C . LYS B 1 194 ? -16.469 12.516 5.953 1 98.12 194 LYS B C 1
ATOM 3139 O O . LYS B 1 194 ? -16.188 11.625 5.145 1 98.12 194 LYS B O 1
ATOM 3144 N N . ILE B 1 195 ? -16.375 12.391 7.242 1 98.12 195 ILE B N 1
ATOM 3145 C CA . ILE B 1 195 ? -15.906 11.133 7.809 1 98.12 195 ILE B CA 1
ATOM 3146 C C . ILE B 1 195 ? -17.109 10.258 8.172 1 98.12 195 ILE B C 1
ATOM 3148 O O . ILE B 1 195 ? -18 10.688 8.906 1 98.12 195 ILE B O 1
ATOM 3152 N N . LYS B 1 196 ? -17.156 9.172 7.605 1 96.38 196 LYS B N 1
ATOM 3153 C CA . LYS B 1 196 ? -18.125 8.133 7.965 1 96.38 196 LYS B CA 1
ATOM 3154 C C . LYS B 1 196 ? -17.406 6.902 8.523 1 96.38 196 LYS B C 1
ATOM 3156 O O . LYS B 1 196 ? -16.797 6.141 7.777 1 96.38 196 LYS B O 1
ATOM 3161 N N . GLU B 1 197 ? -17.516 6.723 9.82 1 93.56 197 GLU B N 1
ATOM 3162 C CA . GLU B 1 197 ? -16.719 5.715 10.516 1 93.56 197 GLU B CA 1
ATOM 3163 C C . GLU B 1 197 ? -15.227 5.98 10.359 1 93.56 197 GLU B C 1
ATOM 3165 O O . GLU B 1 197 ? -14.727 7.012 10.812 1 93.56 197 GLU B O 1
ATOM 3170 N N . ARG B 1 198 ? -14.57 5.25 9.57 1 95.69 198 ARG B N 1
ATOM 3171 C CA . ARG B 1 198 ? -13.148 5.523 9.43 1 95.69 198 ARG B CA 1
ATOM 3172 C C . ARG B 1 198 ? -12.812 5.949 8 1 95.69 198 ARG B C 1
ATOM 3174 O O . ARG B 1 198 ? -11.648 6.156 7.664 1 95.69 198 ARG B O 1
AT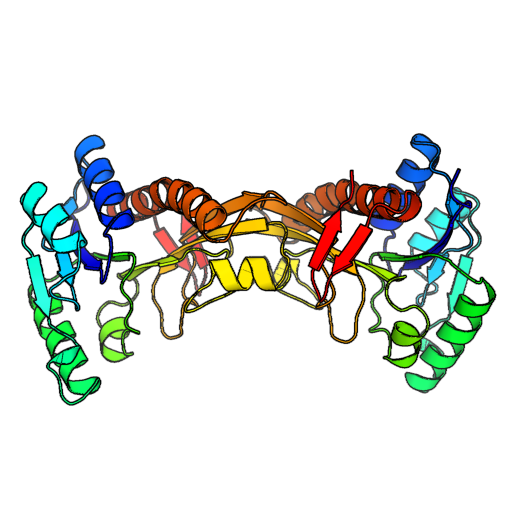OM 3181 N N . LYS B 1 199 ? -13.852 6.152 7.223 1 98 199 LYS B N 1
ATOM 3182 C CA . LYS B 1 199 ? -13.641 6.484 5.816 1 98 199 LYS B CA 1
ATOM 3183 C C . LYS B 1 199 ? -13.969 7.949 5.539 1 98 199 LYS B C 1
ATOM 3185 O O . LYS B 1 199 ? -14.898 8.508 6.133 1 98 199 LYS B O 1
ATOM 3190 N N . VAL B 1 200 ? -13.25 8.516 4.641 1 98.75 200 VAL B N 1
ATOM 3191 C CA . VAL B 1 200 ? -13.492 9.906 4.246 1 98.75 200 VAL B CA 1
ATOM 3192 C C . VAL B 1 200 ? -14.219 9.938 2.904 1 98.75 200 VAL B C 1
ATOM 3194 O O . VAL B 1 200 ? -13.75 9.359 1.922 1 98.75 200 VAL B O 1
ATOM 3197 N N . GLU B 1 201 ? -15.289 10.562 2.879 1 97.88 201 GLU B N 1
ATOM 3198 C CA . GLU B 1 201 ? -16.016 10.859 1.649 1 97.88 201 GLU B CA 1
ATOM 3199 C C . GLU B 1 201 ? -15.773 12.297 1.199 1 97.88 201 GLU B C 1
ATOM 3201 O O . GLU B 1 201 ? -15.867 13.227 2 1 97.88 201 GLU B O 1
ATOM 3206 N N . ILE B 1 202 ? -15.367 12.43 -0.031 1 97.81 202 ILE B N 1
ATOM 3207 C CA . ILE B 1 202 ? -15.203 13.766 -0.599 1 97.81 202 ILE B CA 1
ATOM 3208 C C . ILE B 1 202 ? -16.5 14.203 -1.276 1 97.81 202 ILE B C 1
ATOM 3210 O O . ILE B 1 202 ? -16.938 13.578 -2.244 1 97.81 202 ILE B O 1
ATOM 3214 N N . LEU B 1 203 ? -16.984 15.18 -0.789 1 96.19 203 LEU B N 1
ATOM 3215 C CA . LEU B 1 203 ? -18.266 15.695 -1.269 1 96.19 203 LEU B CA 1
ATOM 3216 C C . LEU B 1 203 ? -18.078 16.484 -2.562 1 96.19 203 LEU B C 1
ATOM 3218 O O . LEU B 1 203 ? -17.031 17.094 -2.775 1 96.19 203 LEU B O 1
ATOM 3222 N N . LYS B 1 204 ? -19.062 16.578 -3.352 1 88 204 LYS B N 1
ATOM 3223 C CA . LYS B 1 204 ? -19.062 17.281 -4.625 1 88 204 LYS B CA 1
ATOM 3224 C C . LYS B 1 204 ? -19.328 18.781 -4.422 1 88 204 LYS B C 1
ATOM 3226 O O . LYS B 1 204 ? -20.062 19.172 -3.516 1 88 204 LYS B O 1
#

Radius of gyration: 25.09 Å; Cα contacts (8 Å, |Δi|>4): 807; chains: 2; bounding box: 39×73×59 Å

pLDDT: mean 97.35, std 4.86, range [45.41, 98.94]

Sequence (408 aa):
MGKTKRVVFLASGRGSNFSAAVESIQKKKLKLDILALVSDNPEAKALTIAKNFGISTKVIPYGSYQSKSDYHRDLLRQVEAYDPDLIVACGYMRILKPEFVQRFKNQIINVHPSLLPAFPGLDSQKQALDYGVKVAGCTVHFVWEGVDTGPIILQKAIAIRPEWTEKELSLAILKEEHIILPLAIQLFCEDKLKIKERKVEILKMGKTKRVVFLASGRGSNFSAAVESIQKKKLKLDILALVSDNPEAKALTIAKNFGISTKVIPYGSYQSKSDYHRDLLRQVEAYDPDLIVACGYMRILKPEFVQRFKNQIINVHPSLLPAFPGLDSQKQALDYGVKVAGCTVHFVWEGVDTGPIILQKAIAIRPEWTEKELSLAILKEEHIILPLAIQLFCEDKLKIKERKVEILK

InterPro domains:
  IPR001555 Phosphoribosylglycinamide formyltransferase, active site [PS00373] (137-160)
  IPR002376 Formyl transferase, N-terminal [PF00551] (5-185)
  IPR004607 Phosphoribosylglycinamide formyltransferase [MF_01930] (6-191)
  IPR004607 Phosphoribosylglycinamide formyltransferase [TIGR00639] (5-195)
  IPR004607 Phosphoribosylglycinamide formyltransferase [cd08645] (6-188)
  IPR036477 Formyl transferase, N-terminal domain superfamily [SSF53328] (5-199)

Solvent-accessible surface area (backbone atoms only — not comparable to full-atom values): 21787 Å² total; per-residue (Å²): 126,82,73,70,35,30,31,33,36,33,31,37,36,73,27,64,54,49,50,39,29,53,51,45,38,60,74,68,62,50,65,60,44,74,63,32,43,37,22,46,35,86,80,20,47,31,57,57,53,35,50,74,72,68,36,47,72,43,73,55,49,54,85,79,45,93,42,74,65,58,43,49,51,49,50,43,54,58,52,55,72,66,63,54,61,31,36,40,35,36,56,45,86,65,85,78,51,64,70,54,39,62,75,42,58,84,26,30,37,34,56,42,66,21,50,58,77,32,56,55,74,76,63,25,52,53,50,41,59,68,56,21,53,42,61,46,18,22,27,30,22,35,50,46,86,60,76,72,62,30,34,31,72,46,54,48,77,43,77,57,58,92,83,55,47,63,69,53,48,48,52,56,34,48,58,52,44,45,50,51,45,37,50,51,52,50,38,52,62,67,68,24,65,41,74,57,90,50,24,51,43,76,57,133,127,82,72,71,35,30,32,34,35,33,32,36,36,74,27,64,55,50,50,38,30,53,51,46,37,61,73,67,61,49,66,59,43,75,62,31,41,36,22,46,34,85,79,20,47,30,56,58,54,33,50,74,72,71,37,47,74,44,74,55,51,55,85,77,43,92,41,74,66,58,42,48,52,50,51,42,53,58,54,55,73,68,62,54,62,32,34,41,34,36,57,46,88,66,85,77,50,65,70,54,37,62,74,42,59,84,26,29,36,34,58,43,67,21,51,60,76,31,56,55,73,79,63,22,53,52,50,41,59,67,57,22,52,43,61,46,19,23,27,30,24,34,49,44,85,58,76,72,63,30,33,32,72,45,54,50,77,43,77,58,61,92,82,54,49,64,67,55,48,49,52,58,34,47,58,52,43,44,50,50,47,37,50,51,51,51,37,51,62,67,69,23,67,41,74,57,89,49,24,52,43,77,56,132

Secondary structure (DSSP, 8-state):
-PPPEEEEEEESS--HHHHHHHHHHHHTT-SEEEEEEEES-TT-HHHHHHHHTT--EEE--GGG-S-HHHHHHHHHHHHHHT--SEEEESS--SPPPHHHHHHTTT-EEEEESS-TTSS-SS-HHHHHHHHT-SEEEEEEEE--SSTT-S-EEEEEEEEPPTT--HHHHHHHHHHHHHHHHHHHHHHHHTT-EEEETTEEEEP-/-PPPEEEEEEESS--HHHHHHHHHHHHTT-SEEEEEEEES-TT-HHHHHHHHTT--EEE--GGG-S-HHHHHHHHHHHHHHT--SEEEESS--SPPPHHHHHHTTT-EEEEESS-TTSS-SS-HHHHHHHHT-SEEEEEEEE--SSTT-S-EEEEEEEEPPTT--HHHHHHHHHHHHHHHHHHHHHHHHTT-EEEETTEEEEP-